Protein 6D2Y (pdb70)

InterPro domains:
  IPR013783 Immunoglobulin-like fold [G3DSA:2.60.40.10] (27-130)
  IPR013783 Immunoglobulin-like fold [G3DSA:2.60.40.10] (131-216)
  IPR014756 Immunoglobulin E-set [SSF81296] (131-214)
  IPR040475 Surface glycan-binding protein B, xyloglucan binding domain [PF18329] (216-458)

Organism: NCBI:txid752555

Structure (mmCIF, N/CA/C/O backbone):
data_6D2Y
#
_entry.id   6D2Y
#
_cell.length_a   82.900
_cell.length_b   82.900
_cell.length_c   152.470
_cell.angle_alpha   90.00
_cell.angle_beta   90.00
_cell.angle_gamma   90.00
#
_symmetry.space_group_name_H-M   'P 41 21 2'
#
loop_
_entity.id
_entity.type
_entity.pdbx_description
1 polymer 'PbSGBP-B lipoprotein'
2 non-polymer 'MAGNESIUM ION'
3 non-polymer GLYCEROL
4 water water
#
loop_
_atom_site.group_PDB
_atom_site.id
_atom_site.type_symbol
_atom_site.label_atom_id
_atom_site.label_alt_id
_atom_site.label_comp_id
_atom_site.label_asym_id
_atom_site.label_entity_id
_atom_site.label_seq_id
_atom_site.pdbx_PDB_ins_code
_atom_site.Cartn_x
_atom_site.Cartn_y
_atom_site.Cartn_z
_atom_site.occupancy
_atom_site.B_iso_or_equiv
_atom_site.auth_seq_id
_atom_site.auth_comp_id
_atom_site.auth_asym_id
_atom_site.auth_atom_id
_atom_site.pdbx_PDB_model_num
ATOM 1 N N . LEU A 1 33 ? 28.439 68.101 38.685 1.00 127.50 33 LEU A N 1
ATOM 2 C CA . LEU A 1 33 ? 27.603 69.288 38.638 1.00 133.48 33 LEU A CA 1
ATOM 3 C C . LEU A 1 33 ? 28.458 70.551 38.628 1.00 139.27 33 LEU A C 1
ATOM 4 O O . LEU A 1 33 ? 28.443 71.316 37.661 1.00 143.64 33 LEU A O 1
ATOM 9 N N . ALA A 1 34 ? 29.217 70.763 39.700 1.00 137.29 34 ALA A N 1
ATOM 10 C CA . ALA A 1 34 ? 30.016 71.972 39.823 1.00 138.04 34 ALA A CA 1
ATOM 11 C C . ALA A 1 34 ? 31.202 71.939 38.858 1.00 133.28 34 ALA A C 1
ATOM 12 O O . ALA A 1 34 ? 31.447 70.955 38.152 1.00 134.13 34 ALA A O 1
ATOM 14 N N . SER A 1 35 ? 31.940 73.047 38.833 1.00 128.51 35 SER A N 1
ATOM 15 C CA . SER A 1 35 ? 33.111 73.196 37.983 1.00 122.19 35 SER A CA 1
ATOM 16 C C . SER A 1 35 ? 34.264 73.758 38.803 1.00 114.10 35 SER A C 1
ATOM 17 O O . SER A 1 35 ? 34.065 74.431 39.818 1.00 115.56 35 SER A O 1
ATOM 20 N N . GLY A 1 36 ? 35.477 73.475 38.346 1.00 103.11 36 GLY A N 1
ATOM 21 C CA . GLY A 1 36 ? 36.687 73.891 39.027 1.00 88.55 36 GLY A CA 1
ATOM 22 C C . GLY A 1 36 ? 37.441 72.702 39.598 1.00 80.18 36 GLY A C 1
ATOM 23 O O . GLY A 1 36 ? 37.013 71.550 39.513 1.00 78.33 36 GLY A O 1
ATOM 24 N N . THR A 1 37 ? 38.593 73.012 40.193 1.00 75.10 37 THR A N 1
ATOM 25 C CA . THR A 1 37 ? 39.450 71.991 40.776 1.00 65.26 37 THR A CA 1
ATOM 26 C C . THR A 1 37 ? 39.175 71.887 42.265 1.00 65.51 37 THR A C 1
ATOM 27 O O . THR A 1 37 ? 39.325 72.887 42.984 1.00 62.81 37 THR A O 1
ATOM 31 N N . PRO A 1 38 ? 38.782 70.721 42.771 1.00 66.42 38 PRO A N 1
ATOM 32 C CA . PRO A 1 38 ? 38.460 70.612 44.198 1.00 67.77 38 PRO A CA 1
ATOM 33 C C . PRO A 1 38 ? 39.708 70.688 45.065 1.00 66.96 38 PRO A C 1
ATOM 34 O O . PRO A 1 38 ? 40.762 70.147 44.723 1.00 60.85 38 PRO A O 1
ATOM 38 N N . THR A 1 39 ? 39.574 71.376 46.195 1.00 71.85 39 THR A N 1
ATOM 39 C CA . THR A 1 39 ? 40.627 71.494 47.190 1.00 76.96 39 THR A CA 1
ATOM 40 C C . THR A 1 39 ? 40.101 71.019 48.540 1.00 75.28 39 THR A C 1
ATOM 41 O O . THR A 1 39 ? 38.894 71.018 48.789 1.00 75.05 39 THR A O 1
ATOM 45 N N . VAL A 1 40 ? 41.019 70.605 49.412 1.00 72.71 40 VAL A N 1
ATOM 46 C CA . VAL A 1 40 ? 40.681 70.170 50.765 1.00 63.83 40 VAL A CA 1
ATOM 47 C C . VAL A 1 40 ? 41.559 70.923 51.749 1.00 59.84 40 VAL A C 1
ATOM 48 O O . VAL A 1 40 ? 42.787 70.781 51.727 1.00 60.01 40 VAL A O 1
ATOM 52 N N . TYR A 1 41 ? 40.930 71.706 52.622 1.00 55.50 41 TYR A N 1
ATOM 53 C CA . TYR A 1 41 ? 41.686 72.434 53.632 1.00 58.36 41 TYR A CA 1
ATOM 54 C C . TYR A 1 41 ? 42.057 71.526 54.798 1.00 59.24 41 TYR A C 1
ATOM 55 O O . TYR A 1 41 ? 43.185 71.585 55.299 1.00 59.94 41 TYR A O 1
ATOM 64 N N . TYR A 1 42 ? 41.128 70.677 55.231 1.00 59.43 42 TYR A N 1
ATOM 65 C CA . TYR A 1 42 ? 41.400 69.679 56.258 1.00 52.80 42 TYR A CA 1
ATOM 66 C C . TYR A 1 42 ? 40.252 68.679 56.269 1.00 51.23 42 TYR A C 1
ATOM 67 O O . TYR A 1 42 ? 39.239 68.857 55.586 1.00 53.65 42 TYR A O 1
ATOM 76 N N . ILE A 1 43 ? 40.429 67.617 57.052 1.00 55.36 43 ILE A N 1
ATOM 77 C CA . ILE A 1 43 ? 39.433 66.565 57.213 1.00 57.24 43 ILE A CA 1
ATOM 78 C C . ILE A 1 43 ? 39.088 66.456 58.690 1.00 58.13 43 ILE A C 1
ATOM 79 O O . ILE A 1 43 ? 39.983 66.334 59.534 1.00 53.32 43 ILE A O 1
ATOM 84 N N . ARG A 1 44 ? 37.798 66.494 58.998 1.00 63.42 44 ARG A N 1
ATOM 85 C CA . ARG A 1 44 ? 37.291 66.426 60.358 1.00 69.42 44 ARG A CA 1
ATOM 86 C C . ARG A 1 44 ? 36.339 65.245 60.505 1.00 70.43 44 ARG A C 1
ATOM 87 O O . ARG A 1 44 ? 35.798 64.744 59.511 1.00 70.27 44 ARG A O 1
ATOM 95 N N . PRO A 1 45 ? 36.128 64.758 61.727 1.00 68.31 45 PRO A N 1
ATOM 96 C CA . PRO A 1 45 ? 35.169 63.667 61.932 1.00 67.73 45 PRO A CA 1
ATOM 97 C C . PRO A 1 45 ? 33.742 64.139 61.693 1.00 67.71 45 PRO A C 1
ATOM 98 O O . PRO A 1 45 ? 33.449 65.333 61.607 1.00 64.32 45 PRO A O 1
ATOM 102 N N . VAL A 1 46 ? 32.839 63.166 61.588 1.00 74.68 46 VAL A N 1
ATOM 103 C CA . VAL A 1 46 ? 31.443 63.463 61.292 1.00 81.68 46 VAL A CA 1
ATOM 104 C C . VAL A 1 46 ? 30.545 63.436 62.528 1.00 96.26 46 VAL A C 1
ATOM 105 O O . VAL A 1 46 ? 29.487 64.085 62.520 1.00 102.89 46 VAL A O 1
ATOM 109 N N . ASP A 1 47 ? 30.928 62.723 63.584 1.00 106.05 47 ASP A N 1
ATOM 110 C CA . ASP A 1 47 ? 30.085 62.703 64.768 1.00 121.19 47 ASP A CA 1
ATOM 111 C C . ASP A 1 47 ? 30.388 63.909 65.656 1.00 121.35 47 ASP A C 1
ATOM 112 O O . ASP A 1 47 ? 31.465 64.509 65.596 1.00 117.62 47 ASP A O 1
ATOM 117 N N . VAL A 1 48 ? 29.408 64.261 66.487 1.00 126.15 48 VAL A N 1
ATOM 118 C CA . VAL A 1 48 ? 29.481 65.506 67.245 1.00 130.12 48 VAL A CA 1
ATOM 119 C C . VAL A 1 48 ? 30.456 65.387 68.412 1.00 130.19 48 VAL A C 1
ATOM 120 O O . VAL A 1 48 ? 31.277 66.282 68.641 1.00 129.26 48 VAL A O 1
ATOM 124 N N . ALA A 1 49 ? 30.392 64.287 69.161 1.00 130.13 49 ALA A N 1
ATOM 125 C CA . ALA A 1 49 ? 31.166 64.125 70.393 1.00 125.43 49 ALA A CA 1
ATOM 126 C C . ALA A 1 49 ? 32.550 63.538 70.153 1.00 117.89 49 ALA A C 1
ATOM 127 O O . ALA A 1 49 ? 33.047 62.767 70.980 1.00 114.96 49 ALA A O 1
ATOM 129 N N . SER A 1 50 ? 33.200 63.885 69.046 1.00 112.32 50 SER A N 1
ATOM 130 C CA . SER A 1 50 ? 34.503 63.321 68.725 1.00 107.41 50 SER A CA 1
ATOM 131 C C . SER A 1 50 ? 35.606 63.987 69.538 1.00 116.71 50 SER A C 1
ATOM 132 O O . SER A 1 50 ? 35.536 65.173 69.876 1.00 116.89 50 SER A O 1
ATOM 135 N N . LYS A 1 51 ? 36.639 63.201 69.845 1.00 126.50 51 LYS A N 1
ATOM 136 C CA . LYS A 1 51 ? 37.832 63.753 70.478 1.00 127.34 51 LYS A CA 1
ATOM 137 C C . LYS A 1 51 ? 38.577 64.683 69.529 1.00 124.46 51 LYS A C 1
ATOM 138 O O . LYS A 1 51 ? 39.045 65.753 69.936 1.00 122.12 51 LYS A O 1
ATOM 144 N N . ASP A 1 52 ? 38.685 64.296 68.262 1.00 118.53 52 ASP A N 1
ATOM 145 C CA . ASP A 1 52 ? 39.493 65.010 67.287 1.00 108.45 52 ASP A CA 1
ATOM 146 C C . ASP A 1 52 ? 38.685 66.097 66.593 1.00 98.05 52 ASP A C 1
ATOM 147 O O . ASP A 1 52 ? 37.481 65.957 66.359 1.00 99.46 52 ASP A O 1
ATOM 152 N N . SER A 1 53 ? 39.366 67.194 66.269 1.00 90.73 53 SER A N 1
ATOM 153 C CA . SER A 1 53 ? 38.822 68.218 65.391 1.00 88.57 53 SER A CA 1
ATOM 154 C C . SER A 1 53 ? 39.427 68.162 63.997 1.00 83.56 53 SER A C 1
ATOM 155 O O . SER A 1 53 ? 38.987 68.907 63.114 1.00 87.50 53 SER A O 1
ATOM 158 N N . LEU A 1 54 ? 40.418 67.300 63.784 1.00 76.20 54 LEU A N 1
ATOM 159 C CA . LEU A 1 54 ? 41.073 67.158 62.493 1.00 70.38 54 LEU A CA 1
ATOM 160 C C . LEU A 1 54 ? 41.677 65.763 62.419 1.00 66.77 54 LEU A C 1
ATOM 161 O O . LEU A 1 54 ? 42.177 65.247 63.422 1.00 67.98 54 LEU A O 1
ATOM 166 N N . LEU A 1 55 ? 41.629 65.165 61.231 1.00 60.39 55 LEU A N 1
ATOM 167 C CA . LEU A 1 55 ? 42.094 63.802 61.013 1.00 55.78 55 LEU A CA 1
ATOM 168 C C . LEU A 1 55 ? 43.115 63.777 59.886 1.00 54.96 55 LEU A C 1
ATOM 169 O O . LEU A 1 55 ? 42.859 64.306 58.799 1.00 53.75 55 LEU A O 1
ATOM 174 N N . THR A 1 56 ? 44.268 63.167 60.152 1.00 53.05 56 THR A N 1
ATOM 175 C CA . THR A 1 56 ? 45.215 62.796 59.110 1.00 54.13 56 THR A CA 1
ATOM 176 C C . THR A 1 56 ? 45.145 61.313 58.780 1.00 55.46 56 THR A C 1
ATOM 177 O O . THR A 1 56 ? 45.874 60.850 57.897 1.00 54.52 56 THR A O 1
ATOM 181 N N . SER A 1 57 ? 44.286 60.564 59.469 1.00 56.35 57 SER A N 1
ATOM 182 C CA . SER A 1 57 ? 44.123 59.135 59.249 1.00 52.77 57 SER A CA 1
ATOM 183 C C . SER A 1 57 ? 42.713 58.742 59.672 1.00 58.44 57 SER A C 1
ATOM 184 O O . SER A 1 57 ? 42.005 59.510 60.328 1.00 51.80 57 SER A O 1
ATOM 187 N N . ALA A 1 58 ? 42.307 57.533 59.285 1.00 60.70 58 ALA A N 1
ATOM 188 C CA . ALA A 1 58 ? 40.990 57.026 59.647 1.00 57.27 58 ALA A CA 1
ATOM 189 C C . ALA A 1 58 ? 40.951 55.525 59.408 1.00 57.40 58 ALA A C 1
ATOM 190 O O . ALA A 1 58 ? 41.578 55.026 58.469 1.00 58.14 58 ALA A O 1
ATOM 192 N N . SER A 1 59 ? 40.212 54.817 60.256 1.00 57.17 59 SER A N 1
ATOM 193 C CA . SER A 1 59 ? 40.095 53.377 60.130 1.00 58.26 59 SER A CA 1
ATOM 194 C C . SER A 1 59 ? 39.156 53.023 58.981 1.00 59.43 59 SER A C 1
ATOM 195 O O . SER A 1 59 ? 38.496 53.884 58.392 1.00 58.23 59 SER A O 1
ATOM 198 N N . LEU A 1 60 ? 39.099 51.733 58.666 1.00 64.25 60 LEU A N 1
ATOM 199 C CA . LEU A 1 60 ? 38.133 51.254 57.690 1.00 64.47 60 LEU A CA 1
ATOM 200 C C . LEU A 1 60 ? 36.717 51.484 58.200 1.00 69.53 60 LEU A C 1
ATOM 201 O O . LEU A 1 60 ? 36.448 51.383 59.400 1.00 77.15 60 LEU A O 1
ATOM 206 N N . GLN A 1 61 ? 35.813 51.812 57.278 1.00 69.71 61 GLN A N 1
ATOM 207 C CA . GLN A 1 61 ? 34.407 52.118 57.526 1.00 75.37 61 GLN A CA 1
ATOM 208 C C . GLN A 1 61 ? 34.212 53.399 58.328 1.00 79.91 61 GLN A C 1
ATOM 209 O O . GLN A 1 61 ? 33.072 53.716 58.687 1.00 84.22 61 GLN A O 1
ATOM 215 N N . SER A 1 62 ? 35.274 54.142 58.627 1.00 72.54 62 SER A N 1
ATOM 216 C CA . SER A 1 62 ? 35.120 55.401 59.339 1.00 66.83 62 SER A CA 1
ATOM 217 C C . SER A 1 62 ? 34.508 56.450 58.422 1.00 67.62 62 SER A C 1
ATOM 218 O O . SER A 1 62 ? 34.881 56.571 57.252 1.00 69.66 62 SER A O 1
ATOM 221 N N . THR A 1 63 ? 33.556 57.205 58.958 1.00 65.09 63 THR A N 1
ATOM 222 C CA . THR A 1 63 ? 32.907 58.275 58.213 1.00 65.96 63 THR A CA 1
ATOM 223 C C . THR A 1 63 ? 33.613 59.589 58.526 1.00 62.06 63 THR A C 1
ATOM 224 O O . THR A 1 63 ? 33.655 60.016 59.685 1.00 67.08 63 THR A O 1
ATOM 228 N N . ILE A 1 64 ? 34.176 60.220 57.496 1.00 54.91 64 ILE A N 1
ATOM 229 C CA . ILE A 1 64 ? 34.926 61.459 57.641 1.00 52.83 64 ILE A CA 1
ATOM 230 C C . ILE A 1 64 ? 34.242 62.546 56.822 1.00 57.01 64 ILE A C 1
ATOM 231 O O . ILE A 1 64 ? 33.420 62.275 55.944 1.00 64.71 64 ILE A O 1
ATOM 236 N N . CYS A 1 65 ? 34.597 63.795 57.121 1.00 51.15 65 CYS A N 1
ATOM 237 C CA . CYS A 1 65 ? 34.023 64.952 56.443 1.00 56.34 65 CYS A CA 1
ATOM 238 C C . CYS A 1 65 ? 35.143 65.824 55.900 1.00 58.16 65 CYS A C 1
ATOM 239 O O . CYS A 1 65 ? 35.986 66.306 56.664 1.00 61.79 65 CYS A O 1
ATOM 242 N N . LEU A 1 66 ? 35.143 66.031 54.586 1.00 51.43 66 LEU A N 1
ATOM 243 C CA . LEU A 1 66 ? 36.128 66.886 53.941 1.00 52.34 66 LEU A CA 1
ATOM 244 C C . LEU A 1 66 ? 35.724 68.346 54.079 1.00 58.74 66 LEU A C 1
ATOM 245 O O . LEU A 1 66 ? 34.541 68.689 54.004 1.00 64.48 66 LEU A O 1
ATOM 250 N N . VAL A 1 67 ? 36.713 69.211 54.283 1.00 56.25 67 VAL A N 1
ATOM 251 C CA . VAL A 1 67 ? 36.480 70.644 54.421 1.00 62.77 67 VAL A CA 1
ATOM 252 C C . VAL A 1 67 ? 37.352 71.338 53.381 1.00 65.38 67 VAL A C 1
ATOM 253 O O . VAL A 1 67 ? 38.555 71.528 53.589 1.00 64.38 67 VAL A O 1
ATOM 257 N N . GLY A 1 68 ? 36.748 71.702 52.255 1.00 71.37 68 GLY A N 1
ATOM 258 C CA . GLY A 1 68 ? 37.437 72.377 51.174 1.00 73.93 68 GLY A CA 1
ATOM 259 C C . GLY A 1 68 ? 36.456 73.190 50.358 1.00 78.14 68 GLY A C 1
ATOM 260 O O . GLY A 1 68 ? 35.367 73.492 50.848 1.00 79.77 68 GLY A O 1
ATOM 261 N N . ASP A 1 69 ? 36.822 73.577 49.137 1.00 82.27 69 ASP A N 1
ATOM 262 C CA . ASP A 1 69 ? 35.924 74.311 48.253 1.00 88.79 69 ASP A CA 1
ATOM 263 C C . ASP A 1 69 ? 35.836 73.608 46.903 1.00 80.84 69 ASP A C 1
ATOM 264 O O . ASP A 1 69 ? 36.707 72.815 46.533 1.00 76.47 69 ASP A O 1
ATOM 269 N N . ASN A 1 70 ? 34.762 73.919 46.168 1.00 77.82 70 ASN A N 1
ATOM 270 C CA . ASN A 1 70 ? 34.450 73.277 44.885 1.00 72.55 70 ASN A CA 1
ATOM 271 C C . ASN A 1 70 ? 34.432 71.759 45.014 1.00 67.17 70 ASN A C 1
ATOM 272 O O . ASN A 1 70 ? 34.844 71.031 44.110 1.00 68.87 70 ASN A O 1
ATOM 277 N N . LEU A 1 71 ? 33.919 71.279 46.149 1.00 66.52 71 LEU A N 1
ATOM 278 C CA . LEU A 1 71 ? 33.913 69.848 46.419 1.00 63.13 71 LEU A CA 1
ATOM 279 C C . LEU A 1 71 ? 32.910 69.093 45.557 1.00 66.34 71 LEU A C 1
ATOM 280 O O . LEU A 1 71 ? 32.993 67.864 45.465 1.00 74.99 71 LEU A O 1
ATOM 285 N N . LYS A 1 72 ? 31.970 69.785 44.920 1.00 68.47 72 LYS A N 1
ATOM 286 C CA . LYS A 1 72 ? 31.031 69.096 44.046 1.00 68.20 72 LYS A CA 1
ATOM 287 C C . LYS A 1 72 ? 31.580 68.884 42.640 1.00 69.33 72 LYS A C 1
ATOM 288 O O . LYS A 1 72 ? 30.871 68.331 41.792 1.00 66.98 72 LYS A O 1
ATOM 294 N N . SER A 1 73 ? 32.819 69.304 42.377 1.00 70.26 73 SER A N 1
ATOM 295 C CA . SER A 1 73 ? 33.538 68.873 41.185 1.00 73.19 73 SER A CA 1
ATOM 296 C C . SER A 1 73 ? 34.078 67.456 41.315 1.00 70.82 73 SER A C 1
ATOM 297 O O . SER A 1 73 ? 34.557 66.895 40.323 1.00 73.30 73 SER A O 1
ATOM 300 N N . ILE A 1 74 ? 34.011 66.875 42.509 1.00 60.99 74 ILE A N 1
ATOM 301 C CA . ILE A 1 74 ? 34.493 65.522 42.756 1.00 58.48 74 ILE A CA 1
ATOM 302 C C . ILE A 1 74 ? 33.461 64.530 42.239 1.00 61.70 74 ILE A C 1
ATOM 303 O O . ILE A 1 74 ? 32.327 64.490 42.728 1.00 67.25 74 ILE A O 1
ATOM 308 N N . LYS A 1 75 ? 33.853 63.718 41.261 1.00 60.80 75 LYS A N 1
ATOM 309 C CA . LYS A 1 75 ? 32.983 62.651 40.783 1.00 61.18 75 LYS A CA 1
ATOM 310 C C . LYS A 1 75 ? 33.255 61.333 41.493 1.00 56.25 75 LYS A C 1
ATOM 311 O O . LYS A 1 75 ? 32.316 60.595 41.809 1.00 56.79 75 LYS A O 1
ATOM 317 N N . GLY A 1 76 ? 34.522 61.027 41.756 1.00 55.96 76 GLY A N 1
ATOM 318 C CA . GLY A 1 76 ? 34.872 59.816 42.466 1.00 52.01 76 GLY A CA 1
ATOM 319 C C . GLY A 1 76 ? 35.968 60.086 43.476 1.00 52.06 76 GLY A C 1
ATOM 320 O O . GLY A 1 76 ? 36.739 61.041 43.354 1.00 53.01 76 GLY A O 1
ATOM 321 N N . ILE A 1 77 ? 36.020 59.223 44.488 1.00 54.10 77 ILE A N 1
ATOM 322 C CA . ILE A 1 77 ? 37.060 59.251 45.508 1.00 51.44 77 ILE A CA 1
ATOM 323 C C . ILE A 1 77 ? 37.574 57.831 45.689 1.00 50.01 77 ILE A C 1
ATOM 324 O O . ILE A 1 77 ? 36.782 56.903 45.887 1.00 58.61 77 ILE A O 1
ATOM 329 N N . LEU A 1 78 ? 38.889 57.657 45.625 1.00 45.51 78 LEU A N 1
ATOM 330 C CA . LEU A 1 78 ? 39.519 56.394 45.978 1.00 46.15 78 LEU A CA 1
ATOM 331 C C . LEU A 1 78 ? 40.453 56.600 47.156 1.00 42.50 78 LEU A C 1
ATOM 332 O O . LEU A 1 78 ? 41.285 57.512 47.140 1.00 49.14 78 LEU A O 1
ATOM 337 N N . PHE A 1 79 ? 40.310 55.751 48.167 1.00 41.85 79 PHE A N 1
ATOM 338 C CA . PHE A 1 79 ? 41.290 55.619 49.236 1.00 44.23 79 PHE A CA 1
ATOM 339 C C . PHE A 1 79 ? 42.259 54.515 48.831 1.00 42.87 79 PHE A C 1
ATOM 340 O O . PHE A 1 79 ? 41.877 53.340 48.773 1.00 43.55 79 PHE A O 1
ATOM 348 N N . ASN A 1 80 ? 43.506 54.892 48.539 1.00 47.24 80 ASN A N 1
ATOM 349 C CA . ASN A 1 80 ? 44.505 53.984 47.965 1.00 46.93 80 ASN A CA 1
ATOM 350 C C . ASN A 1 80 ? 43.925 53.443 46.665 1.00 41.89 80 ASN A C 1
ATOM 351 O O . ASN A 1 80 ? 43.652 54.246 45.756 1.00 42.58 80 ASN A O 1
ATOM 356 N N . ASP A 1 81 ? 43.703 52.138 46.529 1.00 47.34 81 ASP A N 1
ATOM 357 C CA . ASP A 1 81 ? 43.106 51.563 45.333 1.00 51.72 81 ASP A CA 1
ATOM 358 C C . ASP A 1 81 ? 41.650 51.169 45.543 1.00 52.52 81 ASP A C 1
ATOM 359 O O . ASP A 1 81 ? 41.076 50.471 44.701 1.00 57.50 81 ASP A O 1
ATOM 364 N N . GLN A 1 82 ? 41.044 51.592 46.648 1.00 47.78 82 GLN A N 1
ATOM 365 C CA . GLN A 1 82 ? 39.676 51.226 46.985 1.00 49.35 82 GLN A CA 1
ATOM 366 C C . GLN A 1 82 ? 38.756 52.402 46.688 1.00 53.09 82 GLN A C 1
ATOM 367 O O . GLN A 1 82 ? 38.941 53.494 47.235 1.00 58.45 82 GLN A O 1
ATOM 373 N N . ALA A 1 83 ? 37.767 52.175 45.829 1.00 48.01 83 ALA A N 1
ATOM 374 C CA . ALA A 1 83 ? 36.818 53.220 45.481 1.00 52.55 83 ALA A CA 1
ATOM 375 C C . ALA A 1 83 ? 35.794 53.399 46.593 1.00 53.81 83 ALA A C 1
ATOM 376 O O . ALA A 1 83 ? 35.281 52.424 47.151 1.00 56.70 83 ALA A O 1
ATOM 378 N N . ALA A 1 84 ? 35.506 54.653 46.918 1.00 43.65 84 ALA A N 1
ATOM 379 C CA . ALA A 1 84 ? 34.487 54.976 47.901 1.00 48.61 84 ALA A CA 1
ATOM 380 C C . ALA A 1 84 ? 33.146 55.210 47.214 1.00 55.31 84 ALA A C 1
ATOM 381 O O . ALA A 1 84 ? 33.066 55.408 45.999 1.00 55.60 84 ALA A O 1
ATOM 383 N N . VAL A 1 85 ? 32.084 55.184 48.014 1.00 59.43 85 VAL A N 1
ATOM 384 C CA . VAL A 1 85 ? 30.728 55.420 47.535 1.00 61.77 85 VAL A CA 1
ATOM 385 C C . VAL A 1 85 ? 30.320 56.828 47.945 1.00 70.49 85 VAL A C 1
ATOM 386 O O . VAL A 1 85 ? 30.292 57.155 49.138 1.00 77.32 85 VAL A O 1
ATOM 390 N N . LEU A 1 86 ? 29.998 57.661 46.960 1.00 65.95 86 LEU A N 1
ATOM 391 C CA . LEU A 1 86 ? 29.633 59.053 47.189 1.00 59.75 86 LEU A CA 1
ATOM 392 C C . LEU A 1 86 ? 28.117 59.191 47.128 1.00 66.55 86 LEU A C 1
ATOM 393 O O . LEU A 1 86 ? 27.496 58.820 46.128 1.00 72.24 86 LEU A O 1
ATOM 398 N N . ASN A 1 87 ? 27.526 59.727 48.191 1.00 70.16 87 ASN A N 1
ATOM 399 C CA . ASN A 1 87 ? 26.111 60.082 48.202 1.00 69.96 87 ASN A CA 1
ATOM 400 C C . ASN A 1 87 ? 26.017 61.568 47.874 1.00 77.10 87 ASN A C 1
ATOM 401 O O . ASN A 1 87 ? 26.438 62.415 48.669 1.00 75.90 87 ASN A O 1
ATOM 406 N N . THR A 1 88 ? 25.469 61.873 46.694 1.00 80.82 88 THR A N 1
ATOM 407 C CA . THR A 1 88 ? 25.334 63.255 46.246 1.00 86.74 88 THR A CA 1
ATOM 408 C C . THR A 1 88 ? 24.601 64.118 47.266 1.00 87.91 88 THR A C 1
ATOM 409 O O . THR A 1 88 ? 24.878 65.318 47.380 1.00 89.22 88 THR A O 1
ATOM 413 N N . SER A 1 89 ? 23.689 63.519 48.036 1.00 88.28 89 SER A N 1
ATOM 414 C CA . SER A 1 89 ? 22.841 64.286 48.941 1.00 88.62 89 SER A CA 1
ATOM 415 C C . SER A 1 89 ? 23.612 64.918 50.093 1.00 83.19 89 SER A C 1
ATOM 416 O O . SER A 1 89 ? 23.098 65.845 50.728 1.00 82.91 89 SER A O 1
ATOM 419 N N . TYR A 1 90 ? 24.817 64.444 50.384 1.00 81.10 90 TYR A N 1
ATOM 420 C CA . TYR A 1 90 ? 25.616 64.953 51.493 1.00 82.03 90 TYR A CA 1
ATOM 421 C C . TYR A 1 90 ? 26.938 65.529 51.002 1.00 79.51 90 TYR A C 1
ATOM 422 O O . TYR A 1 90 ? 27.972 65.414 51.666 1.00 76.59 90 TYR A O 1
ATOM 431 N N . ILE A 1 91 ? 26.921 66.166 49.833 1.00 80.00 91 ILE A N 1
ATOM 432 C CA . ILE A 1 91 ? 28.108 66.796 49.257 1.00 75.61 91 ILE A CA 1
ATOM 433 C C . ILE A 1 91 ? 27.729 68.237 48.921 1.00 78.73 91 ILE A C 1
ATOM 434 O O . ILE A 1 91 ? 27.193 68.522 47.844 1.00 84.49 91 ILE A O 1
ATOM 439 N N . THR A 1 92 ? 28.000 69.154 49.845 1.00 76.02 92 THR A N 1
ATOM 440 C CA . THR A 1 92 ? 27.938 70.569 49.521 1.00 78.27 92 THR A CA 1
ATOM 441 C C . THR A 1 92 ? 29.225 70.973 48.807 1.00 84.30 92 THR A C 1
ATOM 442 O O . THR A 1 92 ? 30.155 70.177 48.647 1.00 85.65 92 THR A O 1
ATOM 446 N N . ASP A 1 93 ? 29.292 72.225 48.367 1.00 87.44 93 ASP A N 1
ATOM 447 C CA . ASP A 1 93 ? 30.502 72.674 47.694 1.00 88.41 93 ASP A CA 1
ATOM 448 C C . ASP A 1 93 ? 31.619 73.022 48.668 1.00 81.63 93 ASP A C 1
ATOM 449 O O . ASP A 1 93 ? 32.736 73.321 48.229 1.00 77.42 93 ASP A O 1
ATOM 454 N N . HIS A 1 94 ? 31.356 72.972 49.975 1.00 76.64 94 HIS A N 1
ATOM 455 C CA . HIS A 1 94 ? 32.381 73.192 50.979 1.00 68.37 94 HIS A CA 1
ATOM 456 C C . HIS A 1 94 ? 32.555 72.031 51.946 1.00 64.95 94 HIS A C 1
ATOM 457 O O . HIS A 1 94 ? 33.532 72.025 52.704 1.00 65.96 94 HIS A O 1
ATOM 464 N N . THR A 1 95 ? 31.642 71.060 51.953 1.00 68.20 95 THR A N 1
ATOM 465 C CA . THR A 1 95 ? 31.762 69.876 52.792 1.00 66.36 95 THR A CA 1
ATOM 466 C C . THR A 1 95 ? 31.370 68.646 51.990 1.00 63.14 95 THR A C 1
ATOM 467 O O . THR A 1 95 ? 30.369 68.656 51.269 1.00 68.13 95 THR A O 1
ATOM 471 N N . LEU A 1 96 ? 32.166 67.590 52.126 1.00 61.53 96 LEU A N 1
ATOM 472 C CA . LEU A 1 96 ? 31.861 66.287 51.551 1.00 59.39 96 LEU A CA 1
ATOM 473 C C . LEU A 1 96 ? 32.056 65.242 52.638 1.00 61.15 96 LEU A C 1
ATOM 474 O O . LEU A 1 96 ? 33.126 65.178 53.255 1.00 57.03 96 LEU A O 1
ATOM 479 N N . ILE A 1 97 ? 31.029 64.428 52.867 1.00 62.83 97 ILE A N 1
ATOM 480 C CA . ILE A 1 97 ? 31.053 63.382 53.882 1.00 61.41 97 ILE A CA 1
ATOM 481 C C . ILE A 1 97 ? 31.071 62.039 53.165 1.00 60.15 97 ILE A C 1
ATOM 482 O O . ILE A 1 97 ? 30.146 61.715 52.410 1.00 62.44 97 ILE A O 1
ATOM 487 N N . VAL A 1 98 ? 32.137 61.271 53.383 1.00 61.21 98 VAL A N 1
ATOM 488 C CA . VAL A 1 98 ? 32.332 59.973 52.752 1.00 59.19 98 VAL A CA 1
ATOM 489 C C . VAL A 1 98 ? 32.914 59.017 53.785 1.00 62.09 98 VAL A C 1
ATOM 490 O O . VAL A 1 98 ? 33.632 59.423 54.703 1.00 62.92 98 VAL A O 1
ATOM 494 N N . SER A 1 99 ? 32.586 57.739 53.642 1.00 64.94 99 SER A N 1
ATOM 495 C CA . SER A 1 99 ? 33.101 56.702 54.525 1.00 64.45 99 SER A CA 1
ATOM 496 C C . SER A 1 99 ? 34.225 55.941 53.834 1.00 65.64 99 SER A C 1
ATOM 497 O O . SER A 1 99 ? 34.140 55.632 52.640 1.00 57.89 99 SER A O 1
ATOM 500 N N . VAL A 1 100 ? 35.276 55.647 54.589 1.00 61.73 100 VAL A N 1
ATOM 501 C CA . VAL A 1 100 ? 36.416 54.897 54.050 1.00 55.82 100 VAL A CA 1
ATOM 502 C C . VAL A 1 100 ? 35.959 53.486 53.695 1.00 58.58 100 VAL A C 1
ATOM 503 O O . VAL A 1 100 ? 35.247 52.852 54.494 1.00 58.66 100 VAL A O 1
ATOM 507 N N . PRO A 1 101 ? 36.317 52.962 52.522 1.00 56.15 101 PRO A N 1
ATOM 508 C CA . PRO A 1 101 ? 35.912 51.598 52.167 1.00 57.48 101 PRO A CA 1
ATOM 509 C C . PRO A 1 101 ? 36.420 50.578 53.176 1.00 55.16 101 PRO A C 1
ATOM 510 O O . PRO A 1 101 ? 37.385 50.808 53.908 1.00 58.39 101 PRO A O 1
ATOM 514 N N . ASN A 1 102 ? 35.746 49.426 53.204 1.00 57.46 102 ASN A N 1
ATOM 515 C CA . ASN A 1 102 ? 36.052 48.405 54.200 1.00 62.44 102 ASN A CA 1
ATOM 516 C C . ASN A 1 102 ? 37.225 47.524 53.792 1.00 61.72 102 ASN A C 1
ATOM 517 O O . ASN A 1 102 ? 37.896 46.955 54.661 1.00 63.55 102 ASN A O 1
ATOM 522 N N . GLU A 1 103 ? 37.494 47.399 52.496 1.00 61.61 103 GLU A N 1
ATOM 523 C CA . GLU A 1 103 ? 38.480 46.436 52.027 1.00 63.89 103 GLU A CA 1
ATOM 524 C C . GLU A 1 103 ? 39.902 46.925 52.276 1.00 60.04 103 GLU A C 1
ATOM 525 O O . GLU A 1 103 ? 40.192 48.122 52.186 1.00 62.93 103 GLU A O 1
ATOM 531 N N . ILE A 1 104 ? 40.783 45.986 52.592 1.00 52.19 104 ILE A N 1
ATOM 532 C CA . ILE A 1 104 ? 42.204 46.298 52.778 1.00 45.46 104 ILE A CA 1
ATOM 533 C C . ILE A 1 104 ? 42.816 46.653 51.425 1.00 44.74 104 ILE A C 1
ATOM 534 O O . ILE A 1 104 ? 42.608 45.919 50.444 1.00 59.54 104 ILE A O 1
ATOM 539 N N . PRO A 1 105 ? 43.561 47.750 51.315 1.00 45.58 105 PRO A N 1
ATOM 540 C CA . PRO A 1 105 ? 44.169 48.098 50.024 1.00 49.62 105 PRO A CA 1
ATOM 541 C C . PRO A 1 105 ? 45.310 47.155 49.669 1.00 49.73 105 PRO A C 1
ATOM 542 O O . PRO A 1 105 ? 46.131 46.797 50.517 1.00 50.63 105 PRO A O 1
ATOM 546 N N . SER A 1 106 ? 45.358 46.757 48.393 1.00 47.50 106 SER A N 1
ATOM 547 C CA . SER A 1 106 ? 46.418 45.864 47.930 1.00 58.25 106 SER A CA 1
ATOM 548 C C . SER A 1 106 ? 47.706 46.626 47.638 1.00 54.20 106 SER A C 1
ATOM 549 O O . SER A 1 106 ? 48.800 46.130 47.922 1.00 55.56 106 SER A O 1
ATOM 552 N N . VAL A 1 107 ? 47.603 47.820 47.058 1.00 50.47 107 VAL A N 1
ATOM 553 C CA . VAL A 1 107 ? 48.732 48.728 46.877 1.00 48.18 107 VAL A CA 1
ATOM 554 C C . VAL A 1 107 ? 48.415 49.994 47.668 1.00 46.65 107 VAL A C 1
ATOM 555 O O . VAL A 1 107 ? 47.422 50.680 47.396 1.00 41.63 107 VAL A O 1
ATOM 559 N N . VAL A 1 108 ? 49.221 50.277 48.688 1.00 39.58 108 VAL A N 1
ATOM 560 C CA . VAL A 1 108 ? 48.984 51.394 49.595 1.00 43.44 108 VAL A CA 1
ATOM 561 C C . VAL A 1 108 ? 49.895 52.548 49.204 1.00 48.68 108 VAL A C 1
ATOM 562 O O . VAL A 1 108 ? 51.108 52.371 49.034 1.00 47.38 108 VAL A O 1
ATOM 566 N N . THR A 1 109 ? 49.307 53.729 49.038 1.00 50.95 109 THR A N 1
ATOM 567 C CA . THR A 1 109 ? 50.070 54.926 48.728 1.00 44.39 109 THR A CA 1
ATOM 568 C C . THR A 1 109 ? 49.838 56.043 49.731 1.00 41.12 109 THR A C 1
ATOM 569 O O . THR A 1 109 ? 50.459 57.105 49.602 1.00 44.85 109 THR A O 1
ATOM 573 N N . ASP A 1 110 ? 48.977 55.834 50.728 1.00 43.35 110 ASP A N 1
ATOM 574 C CA . ASP A 1 110 ? 48.660 56.844 51.738 1.00 39.05 110 ASP A CA 1
ATOM 575 C C . ASP A 1 110 ? 48.198 58.142 51.081 1.00 40.47 110 ASP A C 1
ATOM 576 O O . ASP A 1 110 ? 48.668 59.238 51.394 1.00 44.38 110 ASP A O 1
ATOM 581 N N . LYS A 1 111 ? 47.268 58.002 50.142 1.00 39.27 111 LYS A N 1
ATOM 582 C CA . LYS A 1 111 ? 46.665 59.137 49.467 1.00 42.74 111 LYS A CA 1
ATOM 583 C C . LYS A 1 111 ? 45.203 58.830 49.189 1.00 41.48 111 LYS A C 1
ATOM 584 O O . LYS A 1 111 ? 44.832 57.675 48.956 1.00 42.17 111 LYS A O 1
ATOM 598 N N . TYR A 1 113 ? 42.524 59.816 46.408 1.00 46.02 113 TYR A N 1
ATOM 599 C CA . TYR A 1 113 ? 42.508 60.389 45.070 1.00 41.58 113 TYR A CA 1
ATOM 600 C C . TYR A 1 113 ? 41.125 60.951 44.774 1.00 38.07 113 TYR A C 1
ATOM 601 O O . TYR A 1 113 ? 40.126 60.230 44.849 1.00 45.44 113 TYR A O 1
ATOM 618 N N . ILE A 1 115 ? 38.730 62.404 41.887 1.00 46.95 115 ILE A N 1
ATOM 619 C CA . ILE A 1 115 ? 38.602 62.361 40.434 1.00 50.38 115 ILE A CA 1
ATOM 620 C C . ILE A 1 115 ? 37.470 63.286 40.006 1.00 60.45 115 ILE A C 1
ATOM 621 O O . ILE A 1 115 ? 36.332 63.159 40.478 1.00 62.78 115 ILE A O 1
ATOM 626 N N . THR A 1 116 ? 37.783 64.199 39.095 1.00 63.28 116 THR A N 1
ATOM 627 C CA . THR A 1 116 ? 36.806 65.129 38.563 1.00 60.50 116 THR A CA 1
ATOM 628 C C . THR A 1 116 ? 36.030 64.485 37.416 1.00 58.08 116 THR A C 1
ATOM 629 O O . THR A 1 116 ? 36.241 63.323 37.052 1.00 51.67 116 THR A O 1
ATOM 633 N N . ALA A 1 117 ? 35.111 65.261 36.838 1.00 66.83 117 ALA A N 1
ATOM 634 C CA . ALA A 1 117 ? 34.317 64.767 35.718 1.00 69.34 117 ALA A CA 1
ATOM 635 C C . ALA A 1 117 ? 35.186 64.466 34.504 1.00 66.44 117 ALA A C 1
ATOM 636 O O . ALA A 1 117 ? 34.891 63.535 33.744 1.00 65.87 117 ALA A O 1
ATOM 638 N N . SER A 1 118 ? 36.260 65.228 34.311 1.00 62.76 118 SER A N 1
ATOM 639 C CA . SER A 1 118 ? 37.182 65.011 33.202 1.00 60.82 118 SER A CA 1
ATOM 640 C C . SER A 1 118 ? 38.203 63.916 33.486 1.00 56.72 118 SER A C 1
ATOM 641 O O . SER A 1 118 ? 39.191 63.809 32.752 1.00 55.08 118 SER A O 1
ATOM 644 N N . ASN A 1 119 ? 37.982 63.111 34.525 1.00 60.04 119 ASN A N 1
ATOM 645 C CA . ASN A 1 119 ? 38.863 62.012 34.918 1.00 61.28 119 ASN A CA 1
ATOM 646 C C . ASN A 1 119 ? 40.260 62.490 35.311 1.00 51.44 119 ASN A C 1
ATOM 647 O O . ASN A 1 119 ? 41.223 61.720 35.246 1.00 51.24 119 ASN A O 1
ATOM 652 N N . ASP A 1 120 ? 40.391 63.750 35.719 1.00 47.69 120 ASP A N 1
ATOM 653 C CA . ASP A 1 120 ? 41.640 64.220 36.301 1.00 46.25 120 ASP A CA 1
ATOM 654 C C . ASP A 1 120 ? 41.779 63.698 37.728 1.00 49.33 120 ASP A C 1
ATOM 655 O O . ASP A 1 120 ? 40.790 63.490 38.435 1.00 47.52 120 ASP A O 1
ATOM 660 N N . THR A 1 121 ? 43.023 63.485 38.151 1.00 50.39 121 THR A N 1
ATOM 661 C CA . THR A 1 121 ? 43.327 62.918 39.462 1.00 47.62 121 THR A CA 1
ATOM 662 C C . THR A 1 121 ? 43.998 63.975 40.330 1.00 47.86 121 THR A C 1
ATOM 663 O O . THR A 1 121 ? 45.016 64.553 39.936 1.00 39.03 121 THR A O 1
ATOM 667 N N . ILE A 1 122 ? 43.431 64.216 41.509 1.00 47.16 122 ILE A N 1
ATOM 668 C CA . ILE A 1 122 ? 43.976 65.182 42.460 1.00 42.92 122 ILE A CA 1
ATOM 669 C C . ILE A 1 122 ? 44.240 64.462 43.778 1.00 43.98 122 ILE A C 1
ATOM 670 O O . ILE A 1 122 ? 43.292 64.123 44.501 1.00 47.54 122 ILE A O 1
ATOM 675 N N . PRO A 1 123 ? 45.501 64.198 44.125 1.00 41.86 123 PRO A N 1
ATOM 676 C CA . PRO A 1 123 ? 45.785 63.395 45.321 1.00 36.93 123 PRO A CA 1
ATOM 677 C C . PRO A 1 123 ? 45.919 64.223 46.591 1.00 36.37 123 PRO A C 1
ATOM 678 O O . PRO A 1 123 ? 46.601 65.252 46.611 1.00 39.71 123 PRO A O 1
ATOM 682 N N . TYR A 1 124 ? 45.268 63.772 47.658 1.00 39.42 124 TYR A N 1
ATOM 683 C CA . TYR A 1 124 ? 45.383 64.377 48.980 1.00 42.16 124 TYR A CA 1
ATOM 684 C C . TYR A 1 124 ? 45.970 63.335 49.920 1.00 42.95 124 TYR A C 1
ATOM 685 O O . TYR A 1 124 ? 45.381 62.264 50.103 1.00 40.63 124 TYR A O 1
ATOM 694 N N . ASP A 1 125 ? 47.136 63.636 50.492 1.00 38.81 125 ASP A N 1
ATOM 695 C CA . ASP A 1 125 ? 47.810 62.690 51.374 1.00 39.31 125 ASP A CA 1
ATOM 696 C C . ASP A 1 125 ? 46.937 62.371 52.580 1.00 42.29 125 ASP A C 1
ATOM 697 O O . ASP A 1 125 ? 46.547 63.269 53.331 1.00 48.66 125 ASP A O 1
ATOM 702 N N . PHE A 1 126 ? 46.632 61.087 52.762 1.00 44.86 126 PHE A N 1
ATOM 703 C CA . PHE A 1 126 ? 45.745 60.644 53.831 1.00 48.96 126 PHE A CA 1
ATOM 704 C C . PHE A 1 126 ? 45.943 59.149 54.027 1.00 47.50 126 PHE A C 1
ATOM 705 O O . PHE A 1 126 ? 45.934 58.391 53.052 1.00 50.86 126 PHE A O 1
ATOM 713 N N . GLN A 1 127 ? 46.122 58.730 55.276 1.00 47.11 127 GLN A N 1
ATOM 714 C CA . GLN A 1 127 ? 46.421 57.341 55.594 1.00 50.43 127 GLN A CA 1
ATOM 715 C C . GLN A 1 127 ? 45.158 56.605 56.018 1.00 50.10 127 GLN A C 1
ATOM 716 O O . GLN A 1 127 ? 44.315 57.154 56.733 1.00 45.34 127 GLN A O 1
ATOM 722 N N . VAL A 1 128 ? 45.033 55.361 55.571 1.00 45.71 128 VAL A N 1
ATOM 723 C CA . VAL A 1 128 ? 43.948 54.481 55.985 1.00 50.09 128 VAL A CA 1
ATOM 724 C C . VAL A 1 128 ? 44.504 53.568 57.069 1.00 52.11 128 VAL A C 1
ATOM 725 O O . VAL A 1 128 ? 45.378 52.734 56.805 1.00 49.50 128 VAL A O 1
ATOM 729 N N . THR A 1 129 ? 44.007 53.732 58.291 1.00 48.28 129 THR A N 1
ATOM 730 C CA . THR A 1 129 ? 44.524 52.980 59.427 1.00 45.54 129 THR A CA 1
ATOM 731 C C . THR A 1 129 ? 44.052 51.533 59.357 1.00 48.69 129 THR A C 1
ATOM 732 O O . THR A 1 129 ? 42.849 51.266 59.272 1.00 57.42 129 THR A O 1
ATOM 736 N N . ILE A 1 130 ? 45.002 50.603 59.386 1.00 50.24 130 ILE A N 1
ATOM 737 C CA . ILE A 1 130 ? 44.721 49.174 59.368 1.00 49.02 130 ILE A CA 1
ATOM 738 C C . ILE A 1 130 ? 45.250 48.568 60.660 1.00 56.82 130 ILE A C 1
ATOM 739 O O . ILE A 1 130 ? 46.252 49.028 61.218 1.00 54.50 130 ILE A O 1
ATOM 744 N N . SER A 1 131 ? 44.559 47.537 61.141 1.00 62.40 131 SER A N 1
ATOM 745 C CA . SER A 1 131 ? 44.955 46.878 62.377 1.00 64.42 131 SER A CA 1
ATOM 746 C C . SER A 1 131 ? 46.373 46.329 62.274 1.00 56.76 131 SER A C 1
ATOM 747 O O . SER A 1 131 ? 46.804 45.863 61.216 1.00 50.41 131 SER A O 1
ATOM 750 N N . ALA A 1 132 ? 47.101 46.402 63.387 1.00 54.93 132 ALA A N 1
ATOM 751 C CA . ALA A 1 132 ? 48.426 45.817 63.478 1.00 54.92 132 ALA A CA 1
ATOM 752 C C . ALA A 1 132 ? 48.334 44.295 63.372 1.00 48.11 132 ALA A C 1
ATOM 753 O O . ALA A 1 132 ? 47.260 43.718 63.556 1.00 56.13 132 ALA A O 1
ATOM 755 N N . PRO A 1 133 ? 49.443 43.621 63.062 1.00 46.64 133 PRO A N 1
ATOM 756 C CA . PRO A 1 133 ? 49.394 42.158 62.952 1.00 50.48 133 PRO A CA 1
ATOM 757 C C . PRO A 1 133 ? 49.025 41.515 64.279 1.00 62.82 133 PRO A C 1
ATOM 758 O O . PRO A 1 133 ? 49.415 41.983 65.350 1.00 63.28 133 PRO A O 1
ATOM 762 N N . SER A 1 134 ? 48.252 40.437 64.200 1.00 63.76 134 SER A N 1
ATOM 763 C CA . SER A 1 134 ? 47.924 39.615 65.353 1.00 57.77 134 SER A CA 1
ATOM 764 C C . SER A 1 134 ? 48.616 38.271 65.193 1.00 55.50 134 SER A C 1
ATOM 765 O O . SER A 1 134 ? 48.502 37.634 64.141 1.00 59.50 134 SER A O 1
ATOM 768 N N . VAL A 1 135 ? 49.344 37.853 66.222 1.00 58.99 135 VAL A N 1
ATOM 769 C CA . VAL A 1 135 ? 50.096 36.604 66.204 1.00 58.62 135 VAL A CA 1
ATOM 770 C C . VAL A 1 135 ? 49.457 35.660 67.208 1.00 58.90 135 VAL A C 1
ATOM 771 O O . VAL A 1 135 ? 49.302 36.006 68.385 1.00 59.41 135 VAL A O 1
ATOM 775 N N . VAL A 1 136 ? 49.087 34.469 66.750 1.00 59.41 136 VAL A N 1
ATOM 776 C CA . VAL A 1 136 ? 48.396 33.524 67.617 1.00 61.92 136 VAL A CA 1
ATOM 777 C C . VAL A 1 136 ? 49.248 32.285 67.858 1.00 62.48 136 VAL A C 1
ATOM 778 O O . VAL A 1 136 ? 49.563 31.959 69.010 1.00 68.43 136 VAL A O 1
ATOM 782 N N . SER A 1 137 ? 49.632 31.588 66.790 1.00 56.70 137 SER A N 1
ATOM 783 C CA . SER A 1 137 ? 50.268 30.290 66.957 1.00 49.19 137 SER A CA 1
ATOM 784 C C . SER A 1 137 ? 51.430 30.120 65.992 1.00 56.36 137 SER A C 1
ATOM 785 O O . SER A 1 137 ? 51.480 30.750 64.932 1.00 55.14 137 SER A O 1
ATOM 796 N N . SER A 1 139 ? 53.556 26.854 64.092 1.00 51.83 139 SER A N 1
ATOM 797 C CA . SER A 1 139 ? 53.302 25.447 63.787 1.00 51.82 139 SER A CA 1
ATOM 798 C C . SER A 1 139 ? 54.089 24.531 64.716 1.00 50.96 139 SER A C 1
ATOM 799 O O . SER A 1 139 ? 53.534 23.603 65.314 1.00 49.46 139 SER A O 1
ATOM 802 N N . ASN A 1 140 ? 55.391 24.776 64.845 1.00 51.49 140 ASN A N 1
ATOM 803 C CA . ASN A 1 140 ? 56.238 24.021 65.767 1.00 48.31 140 ASN A CA 1
ATOM 804 C C . ASN A 1 140 ? 57.207 25.023 66.380 1.00 46.64 140 ASN A C 1
ATOM 805 O O . ASN A 1 140 ? 58.171 25.436 65.732 1.00 51.20 140 ASN A O 1
ATOM 810 N N . GLU A 1 141 ? 56.954 25.407 67.627 1.00 44.76 141 GLU A N 1
ATOM 811 C CA . GLU A 1 141 ? 57.873 26.305 68.309 1.00 45.24 141 GLU A CA 1
ATOM 812 C C . GLU A 1 141 ? 59.249 25.680 68.510 1.00 45.51 141 GLU A C 1
ATOM 813 O O . GLU A 1 141 ? 60.203 26.406 68.815 1.00 49.92 141 GLU A O 1
ATOM 819 N N . TRP A 1 142 ? 59.374 24.354 68.360 1.00 45.99 142 TRP A N 1
ATOM 820 C CA . TRP A 1 142 ? 60.653 23.658 68.455 1.00 46.48 142 TRP A CA 1
ATOM 821 C C . TRP A 1 142 ? 61.104 23.093 67.109 1.00 49.06 142 TRP A C 1
ATOM 822 O O . TRP A 1 142 ? 61.699 22.016 67.042 1.00 51.46 142 TRP A O 1
ATOM 833 N N . ALA A 1 143 ? 60.875 23.845 66.039 1.00 49.73 143 ALA A N 1
ATOM 834 C CA . ALA A 1 143 ? 61.229 23.379 64.708 1.00 47.80 143 ALA A CA 1
ATOM 835 C C . ALA A 1 143 ? 62.734 23.431 64.503 1.00 50.84 143 ALA A C 1
ATOM 836 O O . ALA A 1 143 ? 63.390 24.421 64.838 1.00 57.14 143 ALA A O 1
ATOM 838 N N . LYS A 1 144 ? 63.278 22.356 63.942 1.00 53.80 144 LYS A N 1
ATOM 839 C CA . LYS A 1 144 ? 64.699 22.282 63.650 1.00 56.41 144 LYS A CA 1
ATOM 840 C C . LYS A 1 144 ? 65.025 23.031 62.359 1.00 55.10 144 LYS A C 1
ATOM 841 O O . LYS A 1 144 ? 64.144 23.382 61.569 1.00 52.47 144 LYS A O 1
ATOM 847 N N . ALA A 1 145 ? 66.320 23.263 62.146 1.00 53.73 145 ALA A N 1
ATOM 848 C CA . ALA A 1 145 ? 66.770 24.018 60.983 1.00 63.64 145 ALA A CA 1
ATOM 849 C C . ALA A 1 145 ? 66.422 23.283 59.695 1.00 70.64 145 ALA A C 1
ATOM 850 O O . ALA A 1 145 ? 66.714 22.093 59.544 1.00 75.37 145 ALA A O 1
ATOM 852 N N . GLY A 1 146 ? 65.794 23.999 58.762 1.00 69.15 146 GLY A N 1
ATOM 853 C CA . GLY A 1 146 ? 65.388 23.445 57.492 1.00 67.14 146 GLY A CA 1
ATOM 854 C C . GLY A 1 146 ? 63.926 23.054 57.411 1.00 65.37 146 GLY A C 1
ATOM 855 O O . GLY A 1 146 ? 63.412 22.857 56.304 1.00 65.29 146 GLY A O 1
ATOM 856 N N . GLU A 1 147 ? 63.246 22.936 58.548 1.00 59.40 147 GLU A N 1
ATOM 857 C CA . GLU A 1 147 ? 61.841 22.564 58.558 1.00 63.45 147 GLU A CA 1
ATOM 858 C C . GLU A 1 147 ? 60.970 23.733 58.113 1.00 65.49 147 GLU A C 1
ATOM 859 O O . GLU A 1 147 ? 61.319 24.903 58.298 1.00 65.76 147 GLU A O 1
ATOM 865 N N . GLU A 1 148 ? 59.823 23.404 57.524 1.00 62.68 148 GLU A N 1
ATOM 866 C CA . GLU A 1 148 ? 58.864 24.417 57.104 1.00 60.46 148 GLU A CA 1
ATOM 867 C C . GLU A 1 148 ? 58.040 24.856 58.308 1.00 57.83 148 GLU A C 1
ATOM 868 O O . GLU A 1 148 ? 57.386 24.030 58.954 1.00 57.42 148 GLU A O 1
ATOM 874 N N . VAL A 1 149 ? 58.070 26.151 58.608 1.00 56.86 149 VAL A N 1
ATOM 875 C CA . VAL A 1 149 ? 57.380 26.716 59.759 1.00 55.53 149 VAL A CA 1
ATOM 876 C C . VAL A 1 149 ? 56.300 27.663 59.261 1.00 55.18 149 VAL A C 1
ATOM 877 O O . VAL A 1 149 ? 56.525 28.440 58.328 1.00 57.62 149 VAL A O 1
ATOM 881 N N . THR A 1 150 ? 55.126 27.594 59.884 1.00 52.69 150 THR A N 1
ATOM 882 C CA . THR A 1 150 ? 54.018 28.488 59.580 1.00 57.63 150 THR A CA 1
ATOM 883 C C . THR A 1 150 ? 53.584 29.204 60.851 1.00 54.10 150 THR A C 1
ATOM 884 O O . THR A 1 150 ? 53.431 28.573 61.902 1.00 63.23 150 THR A O 1
ATOM 888 N N . ILE A 1 151 ? 53.394 30.517 60.752 1.00 48.69 151 ILE A N 1
ATOM 889 C CA . ILE A 1 151 ? 52.909 31.337 61.856 1.00 51.14 151 ILE A CA 1
ATOM 890 C C . ILE A 1 151 ? 51.502 31.795 61.502 1.00 58.95 151 ILE A C 1
ATOM 891 O O . ILE A 1 151 ? 51.293 32.441 60.467 1.00 63.20 151 ILE A O 1
ATOM 896 N N . THR A 1 152 ? 50.536 31.455 62.350 1.00 54.83 152 THR A N 1
ATOM 897 C CA . THR A 1 152 ? 49.133 31.747 62.096 1.00 51.60 152 THR A CA 1
ATOM 898 C C . THR A 1 152 ? 48.693 32.967 62.892 1.00 54.72 152 THR A C 1
ATOM 899 O O . THR A 1 152 ? 49.087 33.147 64.048 1.00 57.39 152 THR A O 1
ATOM 903 N N . GLY A 1 153 ? 47.875 33.805 62.263 1.00 56.18 153 GLY A N 1
ATOM 904 C CA . GLY A 1 153 ? 47.353 34.988 62.914 1.00 56.34 153 GLY A CA 1
ATOM 905 C C . GLY A 1 153 ? 46.408 35.770 62.027 1.00 55.56 153 GLY A C 1
ATOM 906 O O . GLY A 1 153 ? 45.491 35.197 61.430 1.00 56.70 153 GLY A O 1
ATOM 907 N N . ASP A 1 154 ? 46.622 37.080 61.931 1.00 50.08 154 ASP A N 1
ATOM 908 C CA . ASP A 1 154 ? 45.775 37.927 61.106 1.00 53.43 154 ASP A CA 1
ATOM 909 C C . ASP A 1 154 ? 46.517 39.218 60.797 1.00 53.64 154 ASP A C 1
ATOM 910 O O . ASP A 1 154 ? 47.450 39.607 61.506 1.00 49.59 154 ASP A O 1
ATOM 915 N N . TYR A 1 155 ? 46.084 39.872 59.717 1.00 49.21 155 TYR A N 1
ATOM 916 C CA . TYR A 1 155 ? 46.625 41.165 59.293 1.00 45.46 155 TYR A CA 1
ATOM 917 C C . TYR A 1 155 ? 48.127 41.087 59.020 1.00 47.26 155 TYR A C 1
ATOM 918 O O . TYR A 1 155 ? 48.892 41.981 59.387 1.00 48.16 155 TYR A O 1
ATOM 927 N N . PHE A 1 156 ? 48.551 40.004 58.368 1.00 45.29 156 PHE A N 1
ATOM 928 C CA . PHE A 1 156 ? 49.913 39.883 57.849 1.00 49.99 156 PHE A CA 1
ATOM 929 C C . PHE A 1 156 ? 49.900 40.438 56.431 1.00 53.39 156 PHE A C 1
ATOM 930 O O . PHE A 1 156 ? 49.665 39.720 55.459 1.00 57.32 156 PHE A O 1
ATOM 938 N N . LEU A 1 157 ? 50.145 41.738 56.309 1.00 57.18 157 LEU A N 1
ATOM 939 C CA . LEU A 1 157 ? 50.068 42.433 55.031 1.00 59.82 157 LEU A CA 1
ATOM 940 C C . LEU A 1 157 ? 51.455 42.923 54.636 1.00 59.90 157 LEU A C 1
ATOM 941 O O . LEU A 1 157 ? 52.088 43.681 55.380 1.00 52.89 157 LEU A O 1
ATOM 946 N N . ASP A 1 158 ? 51.914 42.492 53.463 1.00 56.44 158 ASP A N 1
ATOM 947 C CA . ASP A 1 158 ? 53.251 42.776 52.960 1.00 55.42 158 ASP A CA 1
ATOM 948 C C . ASP A 1 158 ? 53.147 43.654 51.720 1.00 54.96 158 ASP A C 1
ATOM 949 O O . ASP A 1 158 ? 52.388 43.341 50.796 1.00 58.53 158 ASP A O 1
ATOM 954 N N . TYR A 1 159 ? 53.905 44.750 51.702 1.00 55.50 159 TYR A N 1
ATOM 955 C CA . TYR A 1 159 ? 53.888 45.699 50.599 1.00 55.15 159 TYR A CA 1
ATOM 956 C C . TYR A 1 159 ? 55.304 45.931 50.091 1.00 58.24 159 TYR A C 1
ATOM 957 O O . TYR A 1 159 ? 56.286 45.717 50.806 1.00 51.33 159 TYR A O 1
ATOM 966 N N . ASP A 1 160 ? 55.392 46.384 48.837 1.00 59.31 160 ASP A N 1
ATOM 967 C CA . ASP A 1 160 ? 56.684 46.742 48.259 1.00 60.23 160 ASP A CA 1
ATOM 968 C C . ASP A 1 160 ? 57.335 47.878 49.035 1.00 63.68 160 ASP A C 1
ATOM 969 O O . ASP A 1 160 ? 58.501 47.785 49.438 1.00 66.66 160 ASP A O 1
ATOM 974 N N . ASN A 1 161 ? 56.592 48.963 49.255 1.00 64.89 161 ASN A N 1
ATOM 975 C CA . ASN A 1 161 ? 57.126 50.132 49.942 1.00 68.57 161 ASN A CA 1
ATOM 976 C C . ASN A 1 161 ? 57.260 49.932 51.447 1.00 66.26 161 ASN A C 1
ATOM 977 O O . ASN A 1 161 ? 57.838 50.795 52.118 1.00 66.90 161 ASN A O 1
ATOM 982 N N . TYR A 1 162 ? 56.750 48.831 51.990 1.00 64.53 162 TYR A N 1
ATOM 983 C CA . TYR A 1 162 ? 56.925 48.527 53.404 1.00 61.16 162 TYR A CA 1
ATOM 984 C C . TYR A 1 162 ? 56.807 47.024 53.628 1.00 53.67 162 TYR A C 1
ATOM 985 O O . TYR A 1 162 ? 55.695 46.500 53.776 1.00 50.60 162 TYR A O 1
ATOM 994 N N . PRO A 1 163 ? 57.922 46.300 53.660 1.00 56.90 163 PRO A N 1
ATOM 995 C CA . PRO A 1 163 ? 57.853 44.841 53.795 1.00 56.68 163 PRO A CA 1
ATOM 996 C C . PRO A 1 163 ? 57.595 44.411 55.231 1.00 64.40 163 PRO A C 1
ATOM 997 O O . PRO A 1 163 ? 58.090 45.018 56.184 1.00 60.27 163 PRO A O 1
ATOM 1001 N N . LEU A 1 164 ? 56.804 43.348 55.377 1.00 63.61 164 LEU A N 1
ATOM 1002 C CA . LEU A 1 164 ? 56.663 42.700 56.673 1.00 60.28 164 LEU A CA 1
ATOM 1003 C C . LEU A 1 164 ? 57.970 42.014 57.037 1.00 60.57 164 LEU A C 1
ATOM 1004 O O . LEU A 1 164 ? 58.645 41.434 56.184 1.00 56.22 164 LEU A O 1
ATOM 1009 N N . GLU A 1 165 ? 58.333 42.090 58.314 1.00 62.28 165 GLU A N 1
ATOM 1010 C CA . GLU A 1 165 ? 59.569 41.489 58.785 1.00 59.95 165 GLU A CA 1
ATOM 1011 C C . GLU A 1 165 ? 59.312 40.735 60.079 1.00 60.81 165 GLU A C 1
ATOM 1012 O O . GLU A 1 165 ? 58.409 41.072 60.850 1.00 58.71 165 GLU A O 1
ATOM 1018 N N . ILE A 1 166 ? 60.114 39.701 60.297 1.00 64.19 166 ILE A N 1
ATOM 1019 C CA . ILE A 1 166 ? 60.112 38.929 61.532 1.00 58.79 166 ILE A CA 1
ATOM 1020 C C . ILE A 1 166 ? 61.447 39.190 62.212 1.00 62.14 166 ILE A C 1
ATOM 1021 O O . ILE A 1 166 ? 62.506 38.851 61.670 1.00 64.16 166 ILE A O 1
ATOM 1026 N N . LYS A 1 167 ? 61.406 39.812 63.385 1.00 63.57 167 LYS A N 1
ATOM 1027 C CA . LYS A 1 167 ? 62.605 40.139 64.145 1.00 65.23 167 LYS A CA 1
ATOM 1028 C C . LYS A 1 167 ? 62.618 39.316 65.426 1.00 68.22 167 LYS A C 1
ATOM 1029 O O . LYS A 1 167 ? 61.668 39.371 66.214 1.00 68.43 167 LYS A O 1
ATOM 1035 N N . VAL A 1 168 ? 63.691 38.559 65.628 1.00 68.29 168 VAL A N 1
ATOM 1036 C CA . VAL A 1 168 ? 63.873 37.747 66.823 1.00 63.27 168 VAL A CA 1
ATOM 1037 C C . VAL A 1 168 ? 64.914 38.431 67.694 1.00 66.85 168 VAL A C 1
ATOM 1038 O O . VAL A 1 168 ? 66.078 38.568 67.295 1.00 66.78 168 VAL A O 1
ATOM 1042 N N . GLY A 1 169 ? 64.495 38.866 68.878 1.00 69.79 169 GLY A N 1
ATOM 1043 C CA . GLY A 1 169 ? 65.384 39.572 69.775 1.00 71.21 169 GLY A CA 1
ATOM 1044 C C . GLY A 1 169 ? 65.637 41.000 69.343 1.00 77.68 169 GLY A C 1
ATOM 1045 O O . GLY A 1 169 ? 64.714 41.709 68.932 1.00 79.97 169 GLY A O 1
ATOM 1046 N N . LYS A 1 170 ? 66.893 41.429 69.422 1.00 78.38 170 LYS A N 1
ATOM 1047 C CA . LYS A 1 170 ? 67.265 42.813 69.173 1.00 80.34 170 LYS A CA 1
ATOM 1048 C C . LYS A 1 170 ? 68.259 43.000 68.033 1.00 79.73 170 LYS A C 1
ATOM 1049 O O . LYS A 1 170 ? 68.351 44.111 67.501 1.00 80.31 170 LYS A O 1
ATOM 1055 N N . ASP A 1 171 ? 68.993 41.959 67.637 1.00 81.76 171 ASP A N 1
ATOM 1056 C CA . ASP A 1 171 ? 69.986 42.071 66.578 1.00 88.17 171 ASP A CA 1
ATOM 1057 C C . ASP A 1 171 ? 69.713 41.168 65.384 1.00 88.08 171 ASP A C 1
ATOM 1058 O O . ASP A 1 171 ? 70.472 41.216 64.408 1.00 93.85 171 ASP A O 1
ATOM 1063 N N . TYR A 1 172 ? 68.668 40.349 65.424 1.00 78.12 172 TYR A N 1
ATOM 1064 C CA . TYR A 1 172 ? 68.399 39.385 64.369 1.00 70.44 172 TYR A CA 1
ATOM 1065 C C . TYR A 1 172 ? 67.132 39.750 63.610 1.00 70.57 172 TYR A C 1
ATOM 1066 O O . TYR A 1 172 ? 66.107 40.086 64.212 1.00 67.73 172 TYR A O 1
ATOM 1075 N N . THR A 1 173 ? 67.210 39.668 62.283 1.00 66.81 173 THR A N 1
ATOM 1076 C CA . THR A 1 173 ? 66.059 39.830 61.408 1.00 61.12 173 THR A CA 1
ATOM 1077 C C . THR A 1 173 ? 65.987 38.626 60.482 1.00 59.59 173 THR A C 1
ATOM 1078 O O . THR A 1 173 ? 66.995 38.245 59.878 1.00 65.52 173 THR A O 1
ATOM 1082 N N . LEU A 1 174 ? 64.808 38.027 60.382 1.00 57.26 174 LEU A N 1
ATOM 1083 C CA . LEU A 1 174 ? 64.625 36.861 59.531 1.00 59.34 174 LEU A CA 1
ATOM 1084 C C . LEU A 1 174 ? 64.874 37.242 58.076 1.00 61.56 174 LEU A C 1
ATOM 1085 O O . LEU A 1 174 ? 64.222 38.167 57.567 1.00 63.26 174 LEU A O 1
ATOM 1090 N N . PRO A 1 175 ? 65.804 36.584 57.383 1.00 61.07 175 PRO A N 1
ATOM 1091 C CA . PRO A 1 175 ? 66.046 36.922 55.975 1.00 65.59 175 PRO A CA 1
ATOM 1092 C C . PRO A 1 175 ? 64.807 36.664 55.132 1.00 62.42 175 PRO A C 1
ATOM 1093 O O . PRO A 1 175 ? 64.097 35.674 55.323 1.00 64.69 175 PRO A O 1
ATOM 1097 N N . ARG A 1 176 ? 64.544 37.581 54.199 1.00 56.68 176 ARG A N 1
ATOM 1098 C CA . ARG A 1 176 ? 63.362 37.458 53.353 1.00 59.97 176 ARG A CA 1
ATOM 1099 C C . ARG A 1 176 ? 63.417 36.201 52.491 1.00 66.05 176 ARG A C 1
ATOM 1100 O O . ARG A 1 176 ? 62.373 35.607 52.195 1.00 69.56 176 ARG A O 1
ATOM 1108 N N . GLU A 1 177 ? 64.619 35.767 52.101 1.00 69.97 177 GLU A N 1
ATOM 1109 C CA . GLU A 1 177 ? 64.738 34.555 51.295 1.00 74.99 177 GLU A CA 1
ATOM 1110 C C . GLU A 1 177 ? 64.241 33.330 52.051 1.00 74.92 177 GLU A C 1
ATOM 1111 O O . GLU A 1 177 ? 63.784 32.364 51.430 1.00 77.35 177 GLU A O 1
ATOM 1117 N N . ALA A 1 178 ? 64.317 33.352 53.386 1.00 70.96 178 ALA A N 1
ATOM 1118 C CA . ALA A 1 178 ? 63.786 32.247 54.177 1.00 64.68 178 ALA A CA 1
ATOM 1119 C C . ALA A 1 178 ? 62.267 32.186 54.105 1.00 62.06 178 ALA A C 1
ATOM 1120 O O . ALA A 1 178 ? 61.683 31.108 54.258 1.00 63.16 178 ALA A O 1
ATOM 1122 N N . ILE A 1 179 ? 61.617 33.322 53.878 1.00 60.92 179 ILE A N 1
ATOM 1123 C CA . ILE A 1 179 ? 60.163 33.373 53.775 1.00 62.42 179 ILE A CA 1
ATOM 1124 C C . ILE A 1 179 ? 59.742 32.843 52.411 1.00 61.94 179 ILE A C 1
ATOM 1125 O O . ILE A 1 179 ? 60.268 33.267 51.376 1.00 64.85 179 ILE A O 1
ATOM 1130 N N . THR A 1 180 ? 58.789 31.912 52.408 1.00 58.42 180 THR A N 1
ATOM 1131 C CA . THR A 1 180 ? 58.291 31.308 51.178 1.00 64.39 180 THR A CA 1
ATOM 1132 C C . THR A 1 180 ? 56.970 31.900 50.710 1.00 64.08 180 THR A C 1
ATOM 1133 O O . THR A 1 180 ? 56.723 31.950 49.501 1.00 64.78 180 THR A O 1
ATOM 1137 N N . SER A 1 181 ? 56.117 32.337 51.633 1.00 64.10 181 SER A N 1
ATOM 1138 C CA . SER A 1 181 ? 54.828 32.911 51.274 1.00 64.66 181 SER A CA 1
ATOM 1139 C C . SER A 1 181 ? 54.292 33.704 52.455 1.00 64.39 181 SER A C 1
ATOM 1140 O O . SER A 1 181 ? 54.583 33.390 53.613 1.00 66.05 181 SER A O 1
ATOM 1143 N N . ILE A 1 182 ? 53.505 34.733 52.149 1.00 62.69 182 ILE A N 1
ATOM 1144 C CA . ILE A 1 182 ? 52.879 35.583 53.157 1.00 59.28 182 ILE A CA 1
ATOM 1145 C C . ILE A 1 182 ? 51.426 35.786 52.756 1.00 59.99 182 ILE A C 1
ATOM 1146 O O . ILE A 1 182 ? 51.142 36.444 51.748 1.00 63.61 182 ILE A O 1
ATOM 1151 N N . GLU A 1 183 ? 50.511 35.220 53.534 1.00 64.23 183 GLU A N 1
ATOM 1152 C CA . GLU A 1 183 ? 49.083 35.456 53.391 1.00 65.00 183 GLU A CA 1
ATOM 1153 C C . GLU A 1 183 ? 48.595 36.308 54.555 1.00 60.43 183 GLU A C 1
ATOM 1154 O O . GLU A 1 183 ? 49.319 36.553 55.523 1.00 52.96 183 GLU A O 1
ATOM 1160 N N . LYS A 1 184 ? 47.341 36.751 54.455 1.00 55.56 184 LYS A N 1
ATOM 1161 C CA . LYS A 1 184 ? 46.786 37.615 55.490 1.00 56.98 184 LYS A CA 1
ATOM 1162 C C . LYS A 1 184 ? 46.785 36.924 56.848 1.00 56.13 184 LYS A C 1
ATOM 1163 O O . LYS A 1 184 ? 47.016 37.567 57.879 1.00 52.11 184 LYS A O 1
ATOM 1169 N N . THR A 1 185 ? 46.550 35.609 56.871 1.00 56.07 185 THR A N 1
ATOM 1170 C CA . THR A 1 185 ? 46.452 34.871 58.123 1.00 50.75 185 THR A CA 1
ATOM 1171 C C . THR A 1 185 ? 47.653 33.988 58.425 1.00 54.73 185 THR A C 1
ATOM 1172 O O . THR A 1 185 ? 47.805 33.562 59.574 1.00 58.10 185 THR A O 1
ATOM 1176 N N . LYS A 1 186 ? 48.499 33.691 57.440 1.00 54.42 186 LYS A N 1
ATOM 1177 C CA . LYS A 1 186 ? 49.587 32.746 57.642 1.00 52.99 186 LYS A CA 1
ATOM 1178 C C . LYS A 1 186 ? 50.860 33.248 56.981 1.00 55.81 186 LYS A C 1
ATOM 1179 O O . LYS A 1 186 ? 50.833 33.737 55.848 1.00 61.60 186 LYS A O 1
ATOM 1185 N N . ILE A 1 187 ? 51.971 33.119 57.703 1.00 52.04 187 ILE A N 1
ATOM 1186 C CA . ILE A 1 187 ? 53.311 33.375 57.186 1.00 48.86 187 ILE A CA 1
ATOM 1187 C C . ILE A 1 187 ? 54.063 32.053 57.183 1.00 54.06 187 ILE A C 1
ATOM 1188 O O . ILE A 1 187 ? 54.077 31.343 58.194 1.00 59.58 187 ILE A O 1
ATOM 1193 N N . THR A 1 188 ? 54.691 31.724 56.058 1.00 54.77 188 THR A N 1
ATOM 1194 C CA . THR A 1 188 ? 55.410 30.466 55.906 1.00 55.78 188 THR A CA 1
ATOM 1195 C C . THR A 1 188 ? 56.874 30.753 55.603 1.00 61.97 188 THR A C 1
ATOM 1196 O O . THR A 1 188 ? 57.181 31.542 54.702 1.00 66.77 188 THR A O 1
ATOM 1200 N N . PHE A 1 189 ? 57.773 30.112 56.349 1.00 53.94 189 PHE A N 1
ATOM 1201 C CA . PHE A 1 189 ? 59.199 30.308 56.140 1.00 50.31 189 PHE A CA 1
ATOM 1202 C C . PHE A 1 189 ? 59.949 29.025 56.467 1.00 52.58 189 PHE A C 1
ATOM 1203 O O . PHE A 1 189 ? 59.439 28.139 57.158 1.00 54.86 189 PHE A O 1
ATOM 1211 N N . THR A 1 190 ? 61.171 28.934 55.950 1.00 61.31 190 THR A N 1
ATOM 1212 C CA . THR A 1 190 ? 62.066 27.819 56.228 1.00 62.42 190 THR A CA 1
ATOM 1213 C C . THR A 1 190 ? 63.029 28.233 57.335 1.00 61.49 190 THR A C 1
ATOM 1214 O O . THR A 1 190 ? 63.780 29.203 57.178 1.00 69.13 190 THR A O 1
ATOM 1226 N N . PRO A 1 192 ? 65.867 29.073 59.562 1.00 57.64 192 PRO A N 1
ATOM 1227 C CA . PRO A 1 192 ? 67.327 29.180 59.442 1.00 57.95 192 PRO A CA 1
ATOM 1228 C C . PRO A 1 192 ? 68.032 28.370 60.518 1.00 67.45 192 PRO A C 1
ATOM 1229 O O . PRO A 1 192 ? 67.438 27.898 61.490 1.00 71.20 192 PRO A O 1
ATOM 1233 N N . GLU A 1 193 ? 69.340 28.210 60.330 1.00 76.13 193 GLU A N 1
ATOM 1234 C CA . GLU A 1 193 ? 70.134 27.436 61.272 1.00 82.34 193 GLU A CA 1
ATOM 1235 C C . GLU A 1 193 ? 70.453 28.205 62.546 1.00 78.35 193 GLU A C 1
ATOM 1236 O O . GLU A 1 193 ? 70.782 27.582 63.560 1.00 81.46 193 GLU A O 1
ATOM 1242 N N . ASP A 1 194 ? 70.352 29.532 62.529 1.00 78.52 194 ASP A N 1
ATOM 1243 C CA . ASP A 1 194 ? 70.905 30.358 63.595 1.00 77.53 194 ASP A CA 1
ATOM 1244 C C . ASP A 1 194 ? 69.894 31.376 64.106 1.00 70.41 194 ASP A C 1
ATOM 1245 O O . ASP A 1 194 ? 70.257 32.498 64.471 1.00 71.61 194 ASP A O 1
ATOM 1258 N N . PRO A 1 196 ? 67.894 33.083 66.863 1.00 62.77 196 PRO A N 1
ATOM 1259 C CA . PRO A 1 196 ? 68.103 33.142 68.314 1.00 62.72 196 PRO A CA 1
ATOM 1260 C C . PRO A 1 196 ? 67.004 32.427 69.082 1.00 59.51 196 PRO A C 1
ATOM 1261 O O . PRO A 1 196 ? 65.817 32.546 68.770 1.00 62.30 196 PRO A O 1
ATOM 1265 N N . GLN A 1 197 ? 67.416 31.689 70.104 1.00 61.98 197 GLN A N 1
ATOM 1266 C CA . GLN A 1 197 ? 66.508 30.906 70.924 1.00 60.82 197 GLN A CA 1
ATOM 1267 C C . GLN A 1 197 ? 66.141 31.676 72.186 1.00 57.67 197 GLN A C 1
ATOM 1268 O O . GLN A 1 197 ? 66.895 32.538 72.649 1.00 63.39 197 GLN A O 1
ATOM 1274 N N . HIS A 1 198 ? 64.961 31.364 72.730 1.00 55.60 198 HIS A N 1
ATOM 1275 C CA . HIS A 1 198 ? 64.508 31.916 74.008 1.00 58.04 198 HIS A CA 1
ATOM 1276 C C . HIS A 1 198 ? 64.515 33.445 73.998 1.00 60.95 198 HIS A C 1
ATOM 1277 O O . HIS A 1 198 ? 64.890 34.093 74.980 1.00 66.17 198 HIS A O 1
ATOM 1284 N N . GLU A 1 199 ? 64.100 34.029 72.878 1.00 55.21 199 GLU A N 1
ATOM 1285 C CA . GLU A 1 199 ? 64.034 35.474 72.736 1.00 59.01 199 GLU A CA 1
ATOM 1286 C C . GLU A 1 199 ? 62.695 35.863 72.125 1.00 63.72 199 GLU A C 1
ATOM 1287 O O . GLU A 1 199 ? 62.009 35.047 71.501 1.00 65.94 199 GLU A O 1
ATOM 1293 N N . ASP A 1 200 ? 62.331 37.127 72.315 1.00 63.30 200 ASP A N 1
ATOM 1294 C CA . ASP A 1 200 ? 61.038 37.608 71.854 1.00 63.76 200 ASP A CA 1
ATOM 1295 C C . ASP A 1 200 ? 60.994 37.672 70.332 1.00 59.63 200 ASP A C 1
ATOM 1296 O O . ASP A 1 200 ? 61.969 38.049 69.677 1.00 53.15 200 ASP A O 1
ATOM 1301 N N . ILE A 1 201 ? 59.848 37.292 69.773 1.00 57.95 201 ILE A N 1
ATOM 1302 C CA . ILE A 1 201 ? 59.617 37.298 68.335 1.00 58.16 201 ILE A CA 1
ATOM 1303 C C . ILE A 1 201 ? 58.595 38.379 68.024 1.00 62.19 201 ILE A C 1
ATOM 1304 O O . ILE A 1 201 ? 57.504 38.399 68.608 1.00 65.84 201 ILE A O 1
ATOM 1309 N N . VAL A 1 202 ? 58.945 39.275 67.106 1.00 60.84 202 VAL A N 1
ATOM 1310 C CA . VAL A 1 202 ? 58.114 40.419 66.757 1.00 60.86 202 VAL A CA 1
ATOM 1311 C C . VAL A 1 202 ? 57.828 40.374 65.262 1.00 61.16 202 VAL A C 1
ATOM 1312 O O . VAL A 1 202 ? 58.755 40.274 64.450 1.00 61.06 202 VAL A O 1
ATOM 1316 N N . VAL A 1 203 ? 56.549 40.436 64.907 1.00 58.47 203 VAL A N 1
ATOM 1317 C CA . VAL A 1 203 ? 56.112 40.545 63.521 1.00 53.72 203 VAL A CA 1
ATOM 1318 C C . VAL A 1 203 ? 55.732 41.997 63.271 1.00 60.25 203 VAL A C 1
ATOM 1319 O O . VAL A 1 203 ? 54.828 42.531 63.926 1.00 64.04 203 VAL A O 1
ATOM 1323 N N . SER A 1 204 ? 56.419 42.637 62.330 1.00 57.61 204 SER A N 1
ATOM 1324 C CA . SER A 1 204 ? 56.237 44.057 62.066 1.00 64.15 204 SER A CA 1
ATOM 1325 C C . SER A 1 204 ? 55.908 44.281 60.600 1.00 63.47 204 SER A C 1
ATOM 1326 O O . SER A 1 204 ? 56.451 43.604 59.722 1.00 66.07 204 SER A O 1
ATOM 1329 N N . ASP A 1 205 ? 55.018 45.233 60.344 1.00 61.47 205 ASP A N 1
ATOM 1330 C CA . ASP A 1 205 ? 54.713 45.664 58.985 1.00 60.04 205 ASP A CA 1
ATOM 1331 C C . ASP A 1 205 ? 54.426 47.163 59.022 1.00 57.47 205 ASP A C 1
ATOM 1332 O O . ASP A 1 205 ? 54.804 47.854 59.974 1.00 60.76 205 ASP A O 1
ATOM 1337 N N . LYS A 1 206 ? 53.746 47.666 57.988 1.00 51.89 206 LYS A N 1
ATOM 1338 C CA . LYS A 1 206 ? 53.488 49.099 57.890 1.00 50.71 206 LYS A CA 1
ATOM 1339 C C . LYS A 1 206 ? 52.622 49.604 59.035 1.00 54.20 206 LYS A C 1
ATOM 1340 O O . LYS A 1 206 ? 52.748 50.764 59.441 1.00 59.68 206 LYS A O 1
ATOM 1346 N N . TYR A 1 207 ? 51.755 48.755 59.578 1.00 48.76 207 TYR A N 1
ATOM 1347 C CA . TYR A 1 207 ? 50.730 49.187 60.516 1.00 53.29 207 TYR A CA 1
ATOM 1348 C C . TYR A 1 207 ? 51.091 48.936 61.975 1.00 58.40 207 TYR A C 1
ATOM 1349 O O . TYR A 1 207 ? 50.270 49.214 62.853 1.00 66.84 207 TYR A O 1
ATOM 1358 N N . GLY A 1 208 ? 52.290 48.432 62.259 1.00 54.30 208 GLY A N 1
ATOM 1359 C CA . GLY A 1 208 ? 52.721 48.294 63.638 1.00 60.50 208 GLY A CA 1
ATOM 1360 C C . GLY A 1 208 ? 53.501 47.035 63.957 1.00 60.85 208 GLY A C 1
ATOM 1361 O O . GLY A 1 208 ? 53.702 46.176 63.092 1.00 62.94 208 GLY A O 1
ATOM 1362 N N . SER A 1 209 ? 53.946 46.921 65.208 1.00 62.53 209 SER A N 1
ATOM 1363 C CA . SER A 1 209 ? 54.699 45.775 65.697 1.00 61.94 209 SER A CA 1
ATOM 1364 C C . SER A 1 209 ? 53.927 45.109 66.826 1.00 67.70 209 SER A C 1
ATOM 1365 O O . SER A 1 209 ? 53.335 45.789 67.670 1.00 68.09 209 SER A O 1
ATOM 1368 N N . THR A 1 210 ? 53.940 43.778 66.843 1.00 63.51 210 THR A N 1
ATOM 1369 C CA . THR A 1 210 ? 53.256 43.017 67.880 1.00 68.60 210 THR A CA 1
ATOM 1370 C C . THR A 1 210 ? 54.099 41.810 68.261 1.00 64.57 210 THR A C 1
ATOM 1371 O O . THR A 1 210 ? 54.591 41.091 67.386 1.00 54.61 210 THR A O 1
ATOM 1375 N N . ASN A 1 211 ? 54.261 41.595 69.565 1.00 66.06 211 ASN A N 1
ATOM 1376 C CA . ASN A 1 211 ? 55.060 40.486 70.064 1.00 65.28 211 ASN A CA 1
ATOM 1377 C C . ASN A 1 211 ? 54.306 39.171 69.924 1.00 61.35 211 ASN A C 1
ATOM 1378 O O . ASN A 1 211 ? 53.102 39.096 70.185 1.00 60.49 211 ASN A O 1
ATOM 1383 N N . ALA A 1 212 ? 55.025 38.132 69.515 1.00 57.83 212 ALA A N 1
ATOM 1384 C CA . ALA A 1 212 ? 54.445 36.805 69.423 1.00 51.91 212 ALA A CA 1
ATOM 1385 C C . ALA A 1 212 ? 54.323 36.181 70.812 1.00 56.23 212 ALA A C 1
ATOM 1386 O O . ALA A 1 212 ? 55.172 36.408 71.678 1.00 60.55 212 ALA A O 1
ATOM 1388 N N . PRO A 1 213 ? 53.274 35.389 71.050 1.00 55.87 213 PRO A N 1
ATOM 1389 C CA . PRO A 1 213 ? 53.123 34.745 72.362 1.00 55.84 213 PRO A CA 1
ATOM 1390 C C . PRO A 1 213 ? 53.939 33.470 72.487 1.00 55.65 213 PRO A C 1
ATOM 1391 O O . PRO A 1 213 ? 53.491 32.500 73.105 1.00 62.61 213 PRO A O 1
ATOM 1395 N N . PHE A 1 214 ? 55.134 33.456 71.903 1.00 53.26 214 PHE A N 1
ATOM 1396 C CA . PHE A 1 214 ? 55.989 32.281 71.962 1.00 50.01 214 PHE A CA 1
ATOM 1397 C C . PHE A 1 214 ? 57.415 32.690 71.635 1.00 55.52 214 PHE A C 1
ATOM 1398 O O . PHE A 1 214 ? 57.663 33.759 71.072 1.00 56.40 214 PHE A O 1
ATOM 1406 N N . GLN A 1 215 ? 58.349 31.815 71.994 1.00 55.28 215 GLN A N 1
ATOM 1407 C CA . GLN A 1 215 ? 59.756 31.994 71.682 1.00 52.51 215 GLN A CA 1
ATOM 1408 C C . GLN A 1 215 ? 60.259 30.755 70.955 1.00 50.29 215 GLN A C 1
ATOM 1409 O O . GLN A 1 215 ? 59.649 29.685 71.014 1.00 52.39 215 GLN A O 1
ATOM 1415 N N . TYR A 1 216 ? 61.381 30.912 70.260 1.00 50.49 216 TYR A N 1
ATOM 1416 C CA . TYR A 1 216 ? 61.992 29.784 69.568 1.00 53.25 216 TYR A CA 1
ATOM 1417 C C . TYR A 1 216 ? 62.660 28.858 70.580 1.00 51.82 216 TYR A C 1
ATOM 1418 O O . TYR A 1 216 ? 63.421 29.322 71.432 1.00 52.00 216 TYR A O 1
ATOM 1435 N N . ASP A 1 218 ? 61.070 27.384 72.948 1.00 48.53 218 ASP A N 1
ATOM 1436 C CA . ASP A 1 218 ? 60.540 27.953 74.183 1.00 46.91 218 ASP A CA 1
ATOM 1437 C C . ASP A 1 218 ? 60.614 26.952 75.331 1.00 47.44 218 ASP A C 1
ATOM 1438 O O . ASP A 1 218 ? 60.135 25.820 75.216 1.00 43.67 218 ASP A O 1
ATOM 1443 N N . ASN A 1 219 ? 61.221 27.375 76.447 1.00 50.64 219 ASN A N 1
ATOM 1444 C CA . ASN A 1 219 ? 61.285 26.545 77.646 1.00 49.56 219 ASN A CA 1
ATOM 1445 C C . ASN A 1 219 ? 60.788 27.287 78.883 1.00 58.69 219 ASN A C 1
ATOM 1446 O O . ASN A 1 219 ? 61.058 26.855 80.008 1.00 61.46 219 ASN A O 1
ATOM 1451 N N . ARG A 1 220 ? 60.077 28.396 78.706 1.00 57.47 220 ARG A N 1
ATOM 1452 C CA . ARG A 1 220 ? 59.524 29.107 79.850 1.00 57.70 220 ARG A CA 1
ATOM 1453 C C . ARG A 1 220 ? 58.401 28.299 80.487 1.00 55.64 220 ARG A C 1
ATOM 1454 O O . ARG A 1 220 ? 57.572 27.704 79.794 1.00 53.90 220 ARG A O 1
ATOM 1462 N N . GLY A 1 221 ? 58.379 28.281 81.819 1.00 58.15 221 GLY A N 1
ATOM 1463 C CA . GLY A 1 221 ? 57.392 27.495 82.537 1.00 54.20 221 GLY A CA 1
ATOM 1464 C C . GLY A 1 221 ? 57.505 26.017 82.271 1.00 51.64 221 GLY A C 1
ATOM 1465 O O . GLY A 1 221 ? 56.506 25.294 82.344 1.00 52.44 221 GLY A O 1
ATOM 1474 N N . LEU A 1 223 ? 57.782 22.199 82.462 1.00 53.85 223 LEU A N 1
ATOM 1475 C CA . LEU A 1 223 ? 57.401 21.190 83.448 1.00 52.68 223 LEU A CA 1
ATOM 1476 C C . LEU A 1 223 ? 57.931 19.801 83.122 1.00 51.97 223 LEU A C 1
ATOM 1477 O O . LEU A 1 223 ? 58.509 19.139 83.994 1.00 52.66 223 LEU A O 1
ATOM 1482 N N . PHE A 1 224 ? 57.743 19.330 81.888 1.00 47.94 224 PHE A N 1
ATOM 1483 C CA . PHE A 1 224 ? 58.246 18.022 81.462 1.00 45.56 224 PHE A CA 1
ATOM 1484 C C . PHE A 1 224 ? 58.851 18.175 80.070 1.00 41.73 224 PHE A C 1
ATOM 1485 O O . PHE A 1 224 ? 58.117 18.276 79.085 1.00 44.57 224 PHE A O 1
ATOM 1493 N N . ASP A 1 225 ? 60.178 18.193 79.987 1.00 38.08 225 ASP A N 1
ATOM 1494 C CA . ASP A 1 225 ? 60.864 17.935 78.727 1.00 43.44 225 ASP A CA 1
ATOM 1495 C C . ASP A 1 225 ? 61.493 16.550 78.707 1.00 47.48 225 ASP A C 1
ATOM 1496 O O . ASP A 1 225 ? 62.055 16.147 77.684 1.00 49.10 225 ASP A O 1
ATOM 1501 N N . PHE A 1 226 ? 61.408 15.826 79.826 1.00 40.57 226 PHE A N 1
ATOM 1502 C CA . PHE A 1 226 ? 61.841 14.438 79.971 1.00 39.09 226 PHE A CA 1
ATOM 1503 C C . PHE A 1 226 ? 63.339 14.267 79.766 1.00 36.75 226 PHE A C 1
ATOM 1504 O O . PHE A 1 226 ? 63.811 13.150 79.539 1.00 42.27 226 PHE A O 1
ATOM 1512 N N . ASP A 1 227 ? 64.101 15.355 79.872 1.00 40.80 227 ASP A N 1
ATOM 1513 C CA . ASP A 1 227 ? 65.542 15.299 79.666 1.00 42.50 227 ASP A CA 1
ATOM 1514 C C . ASP A 1 227 ? 66.288 16.075 80.744 1.00 42.17 227 ASP A C 1
ATOM 1515 O O . ASP A 1 227 ? 67.296 15.598 81.275 1.00 46.74 227 ASP A O 1
ATOM 1520 N N . THR A 1 228 ? 65.801 17.271 81.076 1.00 36.88 228 THR A N 1
ATOM 1521 C CA . THR A 1 228 ? 66.511 18.172 81.980 1.00 38.07 228 THR A CA 1
ATOM 1522 C C . THR A 1 228 ? 66.003 18.002 83.408 1.00 48.23 228 THR A C 1
ATOM 1523 O O . THR A 1 228 ? 64.785 17.978 83.625 1.00 49.19 228 THR A O 1
ATOM 1527 N N . PRO A 1 229 ? 66.889 17.882 84.396 1.00 50.83 229 PRO A N 1
ATOM 1528 C CA . PRO A 1 229 ? 66.427 17.770 85.785 1.00 43.45 229 PRO A CA 1
ATOM 1529 C C . PRO A 1 229 ? 65.792 19.067 86.260 1.00 43.58 229 PRO A C 1
ATOM 1530 O O . PRO A 1 229 ? 66.296 20.161 85.997 1.00 46.45 229 PRO A O 1
ATOM 1534 N N . ASN A 1 230 ? 64.671 18.934 86.965 1.00 44.08 230 ASN A N 1
ATOM 1535 C CA . ASN A 1 230 ? 63.951 20.102 87.445 1.00 47.91 230 ASN A CA 1
ATOM 1536 C C . ASN A 1 230 ? 64.790 20.870 88.464 1.00 53.54 230 ASN A C 1
ATOM 1537 O O . ASN A 1 230 ? 65.701 20.332 89.099 1.00 56.16 230 ASN A O 1
ATOM 1542 N N . SER A 1 231 ? 64.464 22.153 88.614 1.00 55.58 231 SER A N 1
ATOM 1543 C CA . SER A 1 231 ? 65.298 23.074 89.374 1.00 61.55 231 SER A CA 1
ATOM 1544 C C . SER A 1 231 ? 65.187 22.897 90.882 1.00 70.29 231 SER A C 1
ATOM 1545 O O . SER A 1 231 ? 66.055 23.389 91.610 1.00 79.78 231 SER A O 1
ATOM 1548 N N . VAL A 1 232 ? 64.157 22.218 91.370 1.00 65.91 232 VAL A N 1
ATOM 1549 C CA . VAL A 1 232 ? 63.890 22.141 92.803 1.00 69.89 232 VAL A CA 1
ATOM 1550 C C . VAL A 1 232 ? 64.470 20.873 93.418 1.00 65.88 232 VAL A C 1
ATOM 1551 O O . VAL A 1 232 ? 65.243 20.938 94.372 1.00 75.49 232 VAL A O 1
ATOM 1555 N N . THR A 1 233 ? 64.124 19.704 92.879 1.00 59.77 233 THR A N 1
ATOM 1556 C CA . THR A 1 233 ? 64.572 18.438 93.445 1.00 61.18 233 THR A CA 1
ATOM 1557 C C . THR A 1 233 ? 65.665 17.763 92.632 1.00 59.36 233 THR A C 1
ATOM 1558 O O . THR A 1 233 ? 66.076 16.653 92.983 1.00 53.92 233 THR A O 1
ATOM 1562 N N . ASN A 1 234 ? 66.149 18.401 91.563 1.00 60.55 234 ASN A N 1
ATOM 1563 C CA . ASN A 1 234 ? 67.205 17.838 90.718 1.00 58.20 234 ASN A CA 1
ATOM 1564 C C . ASN A 1 234 ? 66.790 16.482 90.145 1.00 52.61 234 ASN A C 1
ATOM 1565 O O . ASN A 1 234 ? 67.590 15.548 90.055 1.00 50.77 234 ASN A O 1
ATOM 1570 N N . GLU A 1 235 ? 65.524 16.371 89.755 1.00 48.49 235 GLU A N 1
ATOM 1571 C CA . GLU A 1 235 ? 64.987 15.151 89.173 1.00 45.03 235 GLU A CA 1
ATOM 1572 C C . GLU A 1 235 ? 64.451 15.437 87.778 1.00 43.52 235 GLU A C 1
ATOM 1573 O O . GLU A 1 235 ? 63.891 16.507 87.524 1.00 44.39 235 GLU A O 1
ATOM 1579 N N . VAL A 1 236 ? 64.632 14.476 86.877 1.00 43.81 236 VAL A N 1
ATOM 1580 C CA . VAL A 1 236 ? 64.009 14.519 85.561 1.00 42.33 236 VAL A CA 1
ATOM 1581 C C . VAL A 1 236 ? 62.623 13.906 85.722 1.00 44.33 236 VAL A C 1
ATOM 1582 O O . VAL A 1 236 ? 62.477 12.689 85.848 1.00 38.67 236 VAL A O 1
ATOM 1586 N N . LEU A 1 237 ? 61.601 14.757 85.729 1.00 44.22 237 LEU A N 1
ATOM 1587 C CA . LEU A 1 237 ? 60.245 14.297 85.986 1.00 38.46 237 LEU A CA 1
ATOM 1588 C C . LEU A 1 237 ? 59.744 13.412 84.852 1.00 44.45 237 LEU A C 1
ATOM 1589 O O . LEU A 1 237 ? 60.032 13.652 83.674 1.00 49.33 237 LEU A O 1
ATOM 1594 N N . GLY A 1 238 ? 58.987 12.385 85.219 1.00 42.04 238 GLY A N 1
ATOM 1595 C CA . GLY A 1 238 ? 58.385 11.487 84.257 1.00 37.28 238 GLY A CA 1
ATOM 1596 C C . GLY A 1 238 ? 57.151 10.822 84.825 1.00 33.66 238 GLY A C 1
ATOM 1597 O O . GLY A 1 238 ? 56.192 11.500 85.202 1.00 38.70 238 GLY A O 1
ATOM 1598 N N . ASN A 1 239 ? 57.165 9.496 84.897 1.00 35.90 239 ASN A N 1
ATOM 1599 C CA . ASN A 1 239 ? 56.059 8.772 85.505 1.00 39.75 239 ASN A CA 1
ATOM 1600 C C . ASN A 1 239 ? 56.053 8.985 87.014 1.00 45.13 239 ASN A C 1
ATOM 1601 O O . ASN A 1 239 ? 57.100 8.959 87.665 1.00 42.64 239 ASN A O 1
ATOM 160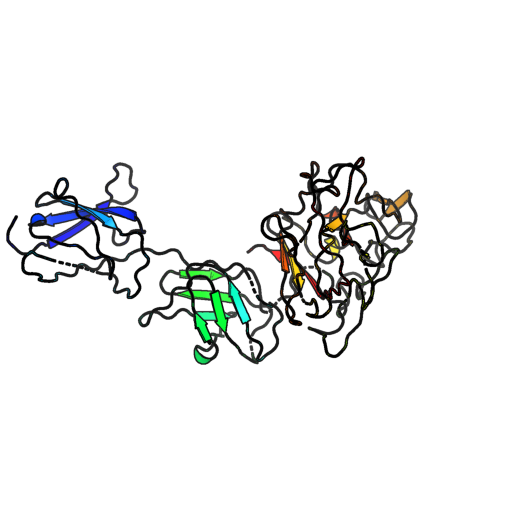6 N N . SER A 1 240 ? 54.862 9.208 87.566 1.00 41.53 240 SER A N 1
ATOM 1607 C CA . SER A 1 240 ? 54.689 9.310 89.009 1.00 43.75 240 SER A CA 1
ATOM 1608 C C . SER A 1 240 ? 53.250 8.978 89.375 1.00 43.20 240 SER A C 1
ATOM 1609 O O . SER A 1 240 ? 52.478 9.860 89.761 1.00 44.01 240 SER A O 1
ATOM 1612 N N . GLY A 1 241 ? 52.881 7.709 89.242 1.00 43.21 241 GLY A N 1
ATOM 1613 C CA . GLY A 1 241 ? 51.518 7.284 89.478 1.00 42.11 241 GLY A CA 1
ATOM 1614 C C . GLY A 1 241 ? 51.383 5.780 89.400 1.00 42.76 241 GLY A C 1
ATOM 1615 O O . GLY A 1 241 ? 52.315 5.050 89.752 1.00 40.13 241 GLY A O 1
ATOM 1616 N N . TRP A 1 242 ? 50.232 5.305 88.927 1.00 43.61 242 TRP A N 1
ATOM 1617 C CA . TRP A 1 242 ? 49.975 3.873 88.848 1.00 47.45 242 TRP A CA 1
ATOM 1618 C C . TRP A 1 242 ? 50.359 3.278 87.499 1.00 47.18 242 TRP A C 1
ATOM 1619 O O . TRP A 1 242 ? 50.969 2.205 87.449 1.00 49.50 242 TRP A O 1
ATOM 1630 N N . HIS A 1 243 ? 50.020 3.952 86.405 1.00 43.42 243 HIS A N 1
ATOM 1631 C CA . HIS A 1 243 ? 50.171 3.404 85.059 1.00 42.14 243 HIS A CA 1
ATOM 1632 C C . HIS A 1 243 ? 51.289 4.153 84.341 1.00 43.20 243 HIS A C 1
ATOM 1633 O O . HIS A 1 243 ? 51.085 5.258 83.827 1.00 41.46 243 HIS A O 1
ATOM 1640 N N . ASP A 1 244 ? 52.468 3.537 84.302 1.00 40.43 244 ASP A N 1
ATOM 1641 C CA . ASP A 1 244 ? 53.653 4.170 83.742 1.00 40.90 244 ASP A CA 1
ATOM 1642 C C . ASP A 1 244 ? 53.607 4.153 82.220 1.00 43.15 244 ASP A C 1
ATOM 1643 O O . ASP A 1 244 ? 53.245 3.147 81.604 1.00 37.52 244 ASP A O 1
ATOM 1648 N N . ARG A 1 245 ? 53.992 5.271 81.616 1.00 40.53 245 ARG A N 1
ATOM 1649 C CA . ARG A 1 245 ? 53.964 5.422 80.172 1.00 40.78 245 ARG A CA 1
ATOM 1650 C C . ARG A 1 245 ? 55.375 5.362 79.603 1.00 39.00 245 ARG A C 1
ATOM 1651 O O . ARG A 1 245 ? 56.368 5.576 80.304 1.00 40.69 245 ARG A O 1
ATOM 1659 N N . ILE A 1 246 ? 55.445 5.054 78.308 1.00 38.20 246 ILE A N 1
ATOM 1660 C CA . ILE A 1 246 ? 56.723 5.001 77.611 1.00 39.69 246 ILE A CA 1
ATOM 1661 C C . ILE A 1 246 ? 57.367 6.378 77.616 1.00 39.91 246 ILE A C 1
ATOM 1662 O O . ILE A 1 246 ? 56.722 7.387 77.304 1.00 41.14 246 ILE A O 1
ATOM 1667 N N . ILE A 1 247 ? 58.645 6.427 77.982 1.00 39.60 247 ILE A N 1
ATOM 1668 C CA . ILE A 1 247 ? 59.449 7.643 77.914 1.00 35.99 247 ILE A CA 1
ATOM 1669 C C . ILE A 1 247 ? 60.794 7.234 77.327 1.00 37.75 247 ILE A C 1
ATOM 1670 O O . ILE A 1 247 ? 61.578 6.545 77.989 1.00 44.06 247 ILE A O 1
ATOM 1675 N N . GLN A 1 248 ? 61.056 7.639 76.088 1.00 35.77 248 GLN A N 1
ATOM 1676 C CA . GLN A 1 248 ? 62.238 7.175 75.375 1.00 38.24 248 GLN A CA 1
ATOM 1677 C C . GLN A 1 248 ? 62.622 8.212 74.331 1.00 42.15 248 GLN A C 1
ATOM 1678 O O . GLN A 1 248 ? 61.916 9.200 74.114 1.00 41.11 248 GLN A O 1
ATOM 1684 N N . SER A 1 249 ? 63.753 7.962 73.677 1.00 40.44 249 SER A N 1
ATOM 1685 C CA . SER A 1 249 ? 64.234 8.806 72.595 1.00 50.34 249 SER A CA 1
ATOM 1686 C C . SER A 1 249 ? 64.781 7.927 71.483 1.00 49.58 249 SER A C 1
ATOM 1687 O O . SER A 1 249 ? 65.418 6.903 71.750 1.00 47.49 249 SER A O 1
ATOM 1690 N N . ASP A 1 250 ? 64.529 8.331 70.243 1.00 43.17 250 ASP A N 1
ATOM 1691 C CA . ASP A 1 250 ? 65.013 7.602 69.077 1.00 44.13 250 ASP A CA 1
ATOM 1692 C C . ASP A 1 250 ? 65.027 8.568 67.889 1.00 48.22 250 ASP A C 1
ATOM 1693 O O . ASP A 1 250 ? 65.109 9.784 68.071 1.00 47.76 250 ASP A O 1
ATOM 1698 N N . ASP A 1 251 ? 64.938 8.018 66.672 1.00 56.06 251 ASP A N 1
ATOM 1699 C CA . ASP A 1 251 ? 65.053 8.832 65.464 1.00 61.32 251 ASP A CA 1
ATOM 1700 C C . ASP A 1 251 ? 63.875 9.776 65.267 1.00 55.97 251 ASP A C 1
ATOM 1701 O O . ASP A 1 251 ? 64.020 10.788 64.574 1.00 59.23 251 ASP A O 1
ATOM 1706 N N . THR A 1 252 ? 62.715 9.467 65.842 1.00 51.48 252 THR A N 1
ATOM 1707 C CA . THR A 1 252 ? 61.549 10.333 65.739 1.00 49.48 252 THR A CA 1
ATOM 1708 C C . THR A 1 252 ? 61.528 11.432 66.793 1.00 50.29 252 THR A C 1
ATOM 1709 O O . THR A 1 252 ? 60.551 12.186 66.854 1.00 51.16 252 THR A O 1
ATOM 1713 N N . SER A 1 253 ? 62.566 11.531 67.621 1.00 45.41 253 SER A N 1
ATOM 1714 C CA . SER A 1 253 ? 62.563 12.487 68.720 1.00 41.48 253 SER A CA 1
ATOM 1715 C C . SER A 1 253 ? 62.599 13.920 68.205 1.00 47.38 253 SER A C 1
ATOM 1716 O O . SER A 1 253 ? 63.291 14.236 67.233 1.00 48.25 253 SER A O 1
ATOM 1719 N N . LEU A 1 254 ? 61.842 14.792 68.869 1.00 47.82 254 LEU A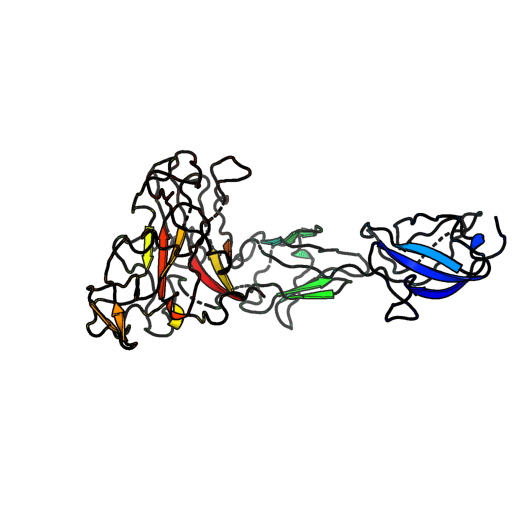 N 1
ATOM 1720 C CA . LEU A 1 254 ? 61.975 16.225 68.639 1.00 45.09 254 LEU A CA 1
ATOM 1721 C C . LEU A 1 254 ? 63.191 16.776 69.371 1.00 52.86 254 LEU A C 1
ATOM 1722 O O . LEU A 1 254 ? 63.993 17.519 68.795 1.00 53.94 254 LEU A O 1
ATOM 1727 N N . SER A 1 255 ? 63.338 16.417 70.647 1.00 51.13 255 SER A N 1
ATOM 1728 C CA . SER A 1 255 ? 64.499 16.826 71.432 1.00 48.95 255 SER A CA 1
ATOM 1729 C C . SER A 1 255 ? 64.609 15.854 72.606 1.00 50.23 255 SER A C 1
ATOM 1730 O O . SER A 1 255 ? 63.852 15.966 73.575 1.00 47.10 255 SER A O 1
ATOM 1733 N N . GLY A 1 256 ? 65.541 14.911 72.501 1.00 47.08 256 GLY A N 1
ATOM 1734 C CA . GLY A 1 256 ? 65.739 13.957 73.578 1.00 45.07 256 GLY A CA 1
ATOM 1735 C C . GLY A 1 256 ? 64.521 13.075 73.772 1.00 48.89 256 GLY A C 1
ATOM 1736 O O . GLY A 1 256 ? 63.818 12.717 72.819 1.00 45.71 256 GLY A O 1
ATOM 1737 N N . ASN A 1 257 ? 64.260 12.729 75.029 1.00 47.49 257 ASN A N 1
ATOM 1738 C CA . ASN A 1 257 ? 63.164 11.830 75.351 1.00 45.12 257 ASN A CA 1
ATOM 1739 C C . ASN A 1 257 ? 61.817 12.480 75.070 1.00 44.64 257 ASN A C 1
ATOM 1740 O O . ASN A 1 257 ? 61.650 13.698 75.168 1.00 41.17 257 ASN A O 1
ATOM 1745 N N . TYR A 1 258 ? 60.852 11.640 74.715 1.00 40.33 258 TYR A N 1
ATOM 1746 C CA . TYR A 1 258 ? 59.459 12.033 74.609 1.00 38.63 258 TYR A CA 1
ATOM 1747 C C . TYR A 1 258 ? 58.620 11.057 75.418 1.00 38.01 258 TYR A C 1
ATOM 1748 O O . TYR A 1 258 ? 59.063 9.959 75.761 1.00 39.61 258 TYR A O 1
ATOM 1765 N N . GLN A 1 260 ? 55.035 8.871 75.410 1.00 37.45 260 GLN A N 1
ATOM 1766 C CA . GLN A 1 260 ? 54.167 8.289 74.396 1.00 39.49 260 GLN A CA 1
ATOM 1767 C C . GLN A 1 260 ? 52.912 7.718 75.039 1.00 38.86 260 GLN A C 1
ATOM 1768 O O . GLN A 1 260 ? 52.996 6.930 75.988 1.00 39.50 260 GLN A O 1
ATOM 1774 N N . ILE A 1 261 ? 51.757 8.116 74.513 1.00 39.00 261 ILE A N 1
ATOM 1775 C CA . ILE A 1 261 ? 50.467 7.558 74.899 1.00 44.26 261 ILE A CA 1
ATOM 1776 C C . ILE A 1 261 ? 50.004 6.631 73.785 1.00 52.04 261 ILE A C 1
ATOM 1777 O O . ILE A 1 261 ? 50.002 7.015 72.608 1.00 53.00 261 ILE A O 1
ATOM 1782 N N . GLY A 1 262 ? 49.615 5.412 74.149 1.00 47.83 262 GLY A N 1
ATOM 1783 C CA . GLY A 1 262 ? 49.257 4.414 73.165 1.00 38.64 262 GLY A CA 1
ATOM 1784 C C . GLY A 1 262 ? 50.482 3.765 72.546 1.00 43.28 262 GLY A C 1
ATOM 1785 O O . GLY A 1 262 ? 51.629 4.127 72.812 1.00 50.05 262 GLY A O 1
ATOM 1786 N N . ASN A 1 263 ? 50.221 2.777 71.696 1.00 42.60 263 ASN A N 1
ATOM 1787 C CA . ASN A 1 263 ? 51.285 2.049 71.020 1.00 49.40 263 ASN A CA 1
ATOM 1788 C C . ASN A 1 263 ? 50.698 1.365 69.794 1.00 51.33 263 ASN A C 1
ATOM 1789 O O . ASN A 1 263 ? 49.487 1.388 69.565 1.00 55.41 263 ASN A O 1
ATOM 1794 N N . THR A 1 264 ? 51.580 0.756 69.006 1.00 54.21 264 THR A N 1
ATOM 1795 C CA . THR A 1 264 ? 51.162 0.116 67.767 1.00 53.69 264 THR A CA 1
ATOM 1796 C C . THR A 1 264 ? 50.251 -1.069 68.060 1.00 58.59 264 THR A C 1
ATOM 1797 O O . THR A 1 264 ? 50.599 -1.954 68.847 1.00 60.11 264 THR A O 1
ATOM 1801 N N . GLY A 1 265 ? 49.081 -1.082 67.424 1.00 60.18 265 GLY A N 1
ATOM 1802 C CA . GLY A 1 265 ? 48.143 -2.175 67.571 1.00 63.15 265 GLY A CA 1
ATOM 1803 C C . GLY A 1 265 ? 47.286 -2.140 68.817 1.00 64.41 265 GLY A C 1
ATOM 1804 O O . GLY A 1 265 ? 46.425 -3.015 68.977 1.00 71.35 265 GLY A O 1
ATOM 1805 N N . VAL A 1 266 ? 47.487 -1.169 69.705 1.00 60.58 266 VAL A N 1
ATOM 1806 C CA . VAL A 1 266 ? 46.675 -1.044 70.912 1.00 54.36 266 VAL A CA 1
ATOM 1807 C C . VAL A 1 266 ? 45.378 -0.336 70.534 1.00 56.05 266 VAL A C 1
ATOM 1808 O O . VAL A 1 266 ? 45.385 0.841 70.168 1.00 55.16 266 VAL A O 1
ATOM 1812 N N . THR A 1 267 ? 44.261 -1.052 70.634 1.00 58.20 267 THR A N 1
ATOM 1813 C CA . THR A 1 267 ? 42.991 -0.557 70.122 1.00 57.43 267 THR A CA 1
ATOM 1814 C C . THR A 1 267 ? 42.322 0.375 71.124 1.00 61.44 267 THR A C 1
ATOM 1815 O O . THR A 1 267 ? 42.250 0.076 72.321 1.00 64.66 267 THR A O 1
ATOM 1827 N N . ALA A 1 269 ? 38.655 2.077 71.802 1.00 59.01 269 ALA A N 1
ATOM 1828 C CA . ALA A 1 269 ? 37.267 1.898 71.401 1.00 61.73 269 ALA A CA 1
ATOM 1829 C C . ALA A 1 269 ? 36.670 3.207 70.896 1.00 63.43 269 ALA A C 1
ATOM 1830 O O . ALA A 1 269 ? 37.091 4.301 71.280 1.00 64.88 269 ALA A O 1
ATOM 1832 N N . ALA A 1 270 ? 35.672 3.080 70.016 1.00 68.19 270 ALA A N 1
ATOM 1833 C CA . ALA A 1 270 ? 35.028 4.258 69.443 1.00 66.35 270 ALA A CA 1
ATOM 1834 C C . ALA A 1 270 ? 34.287 5.069 70.498 1.00 63.11 270 ALA A C 1
ATOM 1835 O O . ALA A 1 270 ? 34.219 6.299 70.395 1.00 60.87 270 ALA A O 1
ATOM 1837 N N . ASN A 1 271 ? 33.730 4.409 71.511 1.00 61.66 271 ASN A N 1
ATOM 1838 C CA . ASN A 1 271 ? 33.031 5.103 72.584 1.00 67.42 271 ASN A CA 1
ATOM 1839 C C . ASN A 1 271 ? 33.976 5.644 73.654 1.00 64.00 271 ASN A C 1
ATOM 1840 O O . ASN A 1 271 ? 33.503 6.137 74.683 1.00 64.81 271 ASN A O 1
ATOM 1845 N N . GLY A 1 272 ? 35.286 5.558 73.437 1.00 57.59 272 GLY A N 1
ATOM 1846 C CA . GLY A 1 272 ? 36.249 6.105 74.384 1.00 58.92 272 GLY A CA 1
ATOM 1847 C C . GLY A 1 272 ? 36.235 5.439 75.742 1.00 61.98 272 GLY A C 1
ATOM 1848 O O . GLY A 1 272 ? 36.422 6.113 76.764 1.00 59.68 272 GLY A O 1
ATOM 1849 N N . LYS A 1 273 ? 36.026 4.123 75.776 1.00 64.76 273 LYS A N 1
ATOM 1850 C CA . LYS A 1 273 ? 35.895 3.409 77.038 1.00 63.52 273 LYS A CA 1
ATOM 1851 C C . LYS A 1 273 ? 37.177 3.512 77.856 1.00 60.87 273 LYS A C 1
ATOM 1852 O O . LYS A 1 273 ? 38.277 3.658 77.315 1.00 56.96 273 LYS A O 1
ATOM 1858 N N . TRP A 1 274 ? 37.016 3.448 79.180 1.00 63.29 274 TRP A N 1
ATOM 1859 C CA . TRP A 1 274 ? 38.143 3.527 80.101 1.00 53.30 274 TRP A CA 1
ATOM 1860 C C . TRP A 1 274 ? 39.189 2.472 79.766 1.00 46.38 274 TRP A C 1
ATOM 1861 O O . TRP A 1 274 ? 38.890 1.277 79.690 1.00 51.32 274 TRP A O 1
ATOM 1872 N N . ASN A 1 275 ? 40.421 2.933 79.571 1.00 44.30 275 ASN A N 1
ATOM 1873 C CA . ASN A 1 275 ? 41.560 2.066 79.283 1.00 49.24 275 ASN A CA 1
ATOM 1874 C C . ASN A 1 275 ? 42.802 2.800 79.774 1.00 50.30 275 ASN A C 1
ATOM 1875 O O . ASN A 1 275 ? 43.194 3.816 79.188 1.00 52.43 275 ASN A O 1
ATOM 1880 N N . ASP A 1 276 ? 43.409 2.300 80.857 1.00 48.28 276 ASP A N 1
ATOM 1881 C CA . ASP A 1 276 ? 44.580 2.944 81.449 1.00 39.95 276 ASP A CA 1
ATOM 1882 C C . ASP A 1 276 ? 45.809 2.923 80.547 1.00 46.27 276 ASP A C 1
ATOM 1883 O O . ASP A 1 276 ? 46.825 3.538 80.905 1.00 48.87 276 ASP A O 1
ATOM 1888 N N . GLU A 1 277 ? 45.749 2.237 79.402 1.00 47.22 277 GLU A N 1
ATOM 1889 C CA . GLU A 1 277 ? 46.844 2.308 78.446 1.00 46.32 277 GLU A CA 1
ATOM 1890 C C . GLU A 1 277 ? 47.042 3.717 77.905 1.00 44.55 277 GLU A C 1
ATOM 1891 O O . GLU A 1 277 ? 48.125 4.026 77.397 1.00 46.48 277 GLU A O 1
ATOM 1897 N N . PHE A 1 278 ? 46.027 4.574 77.996 1.00 42.75 278 PHE A N 1
ATOM 1898 C CA . PHE A 1 278 ? 46.097 5.947 77.509 1.00 46.96 278 PHE A CA 1
ATOM 1899 C C . PHE A 1 278 ? 46.039 6.954 78.653 1.00 45.00 278 PHE A C 1
ATOM 1900 O O . PHE A 1 278 ? 45.382 7.991 78.557 1.00 48.36 278 PHE A O 1
ATOM 1908 N N . SER A 1 279 ? 46.725 6.657 79.752 1.00 39.92 279 SER A N 1
ATOM 1909 C CA . SER A 1 279 ? 46.765 7.539 80.912 1.00 46.48 279 SER A CA 1
ATOM 1910 C C . S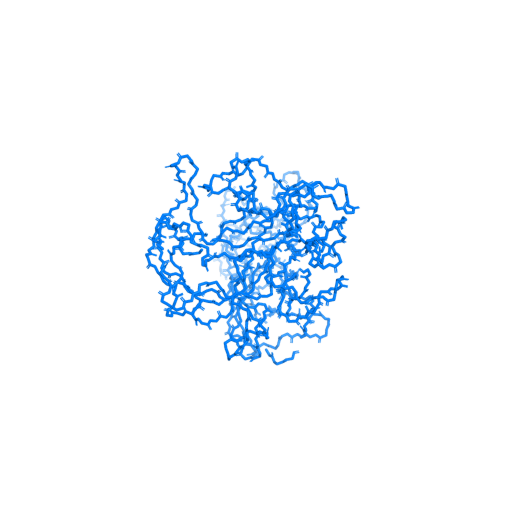ER A 1 279 ? 48.214 7.812 81.290 1.00 43.20 279 SER A C 1
ATOM 1911 O O . SER A 1 279 ? 48.967 6.879 81.585 1.00 38.93 279 SER A O 1
ATOM 1914 N N . PHE A 1 280 ? 48.602 9.083 81.270 1.00 42.32 280 PHE A N 1
ATOM 1915 C CA . PHE A 1 280 ? 49.856 9.528 81.862 1.00 46.63 280 PHE A CA 1
ATOM 1916 C C . PHE A 1 280 ? 49.539 10.217 83.181 1.00 45.76 280 PHE A C 1
ATOM 1917 O O . PHE A 1 280 ? 48.645 11.068 83.240 1.00 54.51 280 PHE A O 1
ATOM 1925 N N . GLU A 1 281 ? 50.259 9.844 84.236 1.00 40.64 281 GLU A N 1
ATOM 1926 C CA . GLU A 1 281 ? 49.970 10.332 85.578 1.00 41.36 281 GLU A CA 1
ATOM 1927 C C . GLU A 1 281 ? 51.255 10.794 86.246 1.00 42.29 281 GLU A C 1
ATOM 1928 O O . GLU A 1 281 ? 52.180 9.997 86.435 1.00 42.11 281 GLU A O 1
ATOM 1934 N N . TYR A 1 282 ? 51.312 12.076 86.601 1.00 39.99 282 TYR A N 1
ATOM 1935 C CA . TYR A 1 282 ? 52.350 12.603 87.482 1.00 38.28 282 TYR A CA 1
ATOM 1936 C C . TYR A 1 282 ? 51.683 13.079 88.765 1.00 40.44 282 TYR A C 1
ATOM 1937 O O . TYR A 1 282 ? 51.003 14.111 88.774 1.00 46.23 282 TYR A O 1
ATOM 1946 N N . TRP A 1 283 ? 51.887 12.338 89.846 1.00 41.27 283 TRP A N 1
ATOM 1947 C CA . TRP A 1 283 ? 51.356 12.692 91.156 1.00 47.46 283 TRP A CA 1
ATOM 1948 C C . TRP A 1 283 ? 52.512 13.155 92.033 1.00 44.82 283 TRP A C 1
ATOM 1949 O O . TRP A 1 283 ? 53.516 12.448 92.165 1.00 43.19 283 TRP A O 1
ATOM 1960 N N . ALA A 1 284 ? 52.377 14.349 92.606 1.00 46.23 284 ALA A N 1
ATOM 1961 C CA . ALA A 1 284 ? 53.427 14.894 93.456 1.00 48.24 284 ALA A CA 1
ATOM 1962 C C . ALA A 1 284 ? 53.574 14.064 94.725 1.00 42.09 284 ALA A C 1
ATOM 1963 O O . ALA A 1 284 ? 52.596 13.531 95.258 1.00 46.09 284 ALA A O 1
ATOM 1965 N N . GLY A 1 285 ? 54.804 13.958 95.206 1.00 42.54 285 GLY A N 1
ATOM 1966 C CA . GLY A 1 285 ? 55.123 13.179 96.384 1.00 46.09 285 GLY A CA 1
ATOM 1967 C C . GLY A 1 285 ? 55.784 11.859 96.025 1.00 53.67 285 GLY A C 1
ATOM 1968 O O . GLY A 1 285 ? 55.817 11.432 94.870 1.00 56.13 285 GLY A O 1
ATOM 1969 N N . ASN A 1 286 ? 56.323 11.210 97.054 1.00 52.56 286 ASN A N 1
ATOM 1970 C CA . ASN A 1 286 ? 56.982 9.918 96.881 1.00 49.25 286 ASN A CA 1
ATOM 1971 C C . ASN A 1 286 ? 56.976 9.156 98.207 1.00 52.27 286 ASN A C 1
ATOM 1972 O O . ASN A 1 286 ? 58.014 8.785 98.755 1.00 55.05 286 ASN A O 1
ATOM 1977 N N . TRP A 1 287 ? 55.775 8.910 98.735 1.00 56.81 287 TRP A N 1
ATOM 1978 C CA . TRP A 1 287 ? 55.569 8.057 99.910 1.00 56.09 287 TRP A CA 1
ATOM 1979 C C . TRP A 1 287 ? 56.312 8.567 101.144 1.00 53.85 287 TRP A C 1
ATOM 1980 O O . TRP A 1 287 ? 56.772 7.775 101.971 1.00 50.31 287 TRP A O 1
ATOM 1991 N N . ALA A 1 288 ? 56.428 9.883 101.291 1.00 50.14 288 ALA A N 1
ATOM 1992 C CA . ALA A 1 288 ? 57.071 10.478 102.456 1.00 56.62 288 ALA A CA 1
ATOM 1993 C C . ALA A 1 288 ? 56.022 10.857 103.490 1.00 62.35 288 ALA A C 1
ATOM 1994 O O . ALA A 1 288 ? 54.931 11.316 103.150 1.00 64.30 288 ALA A O 1
ATOM 1996 N N . ASN A 1 289 ? 56.365 10.658 104.768 1.00 65.64 289 ASN A N 1
ATOM 1997 C CA . ASN A 1 289 ? 55.465 10.946 105.879 1.00 65.17 289 ASN A CA 1
ATOM 1998 C C . ASN A 1 289 ? 56.288 11.548 107.013 1.00 64.54 289 ASN A C 1
ATOM 1999 O O . ASN A 1 289 ? 56.967 10.814 107.750 1.00 59.67 289 ASN A O 1
ATOM 2004 N N . PRO A 1 290 ? 56.250 12.881 107.193 1.00 68.91 290 PRO A N 1
ATOM 2005 C CA . PRO A 1 290 ? 55.466 13.851 106.415 1.00 69.29 290 PRO A CA 1
ATOM 2006 C C . PRO A 1 290 ? 55.972 14.023 104.988 1.00 62.57 290 PRO A C 1
ATOM 2007 O O . PRO A 1 290 ? 57.140 13.753 104.714 1.00 64.49 290 PRO A O 1
ATOM 2011 N N . GLU A 1 291 ? 55.091 14.460 104.091 1.00 62.66 291 GLU A N 1
ATOM 2012 C CA . GLU A 1 291 ? 55.434 14.611 102.679 1.00 55.96 291 GLU A CA 1
ATOM 2013 C C . GLU A 1 291 ? 56.191 15.919 102.496 1.00 55.79 291 GLU A C 1
ATOM 2014 O O . GLU A 1 291 ? 55.603 17.001 102.510 1.00 64.68 291 GLU A O 1
ATOM 2020 N N . THR A 1 292 ? 57.505 15.819 102.314 1.00 52.72 292 THR A N 1
ATOM 2021 C CA . THR A 1 292 ? 58.355 16.987 102.132 1.00 57.17 292 THR A CA 1
ATOM 2022 C C . THR A 1 292 ? 58.470 17.423 100.679 1.00 57.31 292 THR A C 1
ATOM 2023 O O . THR A 1 292 ? 58.975 18.520 100.417 1.00 55.37 292 THR A O 1
ATOM 2027 N N . TYR A 1 293 ? 58.017 16.593 99.737 1.00 59.49 293 TYR A N 1
ATOM 2028 C CA . TYR A 1 293 ? 58.216 16.821 98.306 1.00 53.59 293 TYR A CA 1
ATOM 2029 C C . TYR A 1 293 ? 59.696 16.967 97.962 1.00 56.52 293 TYR A C 1
ATOM 2030 O O . TYR A 1 293 ? 60.055 17.630 96.985 1.00 54.49 293 TYR A O 1
ATOM 2039 N N . ALA A 1 294 ? 60.566 16.353 98.769 1.00 55.34 294 ALA A N 1
ATOM 2040 C CA . ALA A 1 294 ? 61.974 16.254 98.407 1.00 54.73 294 ALA A CA 1
ATOM 2041 C C . ALA A 1 294 ? 62.173 15.403 97.163 1.00 59.52 294 ALA A C 1
ATOM 2042 O O . ALA A 1 294 ? 63.194 15.544 96.482 1.00 62.90 294 ALA A O 1
ATOM 2044 N N . SER A 1 295 ? 61.222 14.521 96.862 1.00 59.35 295 SER A N 1
ATOM 2045 C CA . SER A 1 295 ? 61.182 13.768 95.619 1.00 54.79 295 SER A CA 1
ATOM 2046 C C . SER A 1 295 ? 59.804 13.945 94.998 1.00 49.16 295 SER A C 1
ATOM 2047 O O . SER A 1 295 ? 58.790 13.892 95.701 1.00 44.48 295 SER A O 1
ATOM 2050 N N . HIS A 1 296 ? 59.777 14.164 93.680 1.00 44.83 296 HIS A N 1
ATOM 2051 C CA . HIS A 1 296 ? 58.564 14.455 92.922 1.00 42.67 296 HIS A CA 1
ATOM 2052 C C . HIS A 1 296 ? 57.892 15.715 93.453 1.00 42.73 296 HIS A C 1
ATOM 2053 O O . HIS A 1 296 ? 56.869 15.629 94.144 1.00 47.91 296 HIS A O 1
ATOM 2060 N N . PRO A 1 297 ? 58.418 16.896 93.140 1.00 41.89 297 PRO A N 1
ATOM 2061 C CA . PRO A 1 297 ? 57.840 18.128 93.685 1.00 43.88 297 PRO A CA 1
ATOM 2062 C C . PRO A 1 297 ? 56.492 18.444 93.060 1.00 49.28 297 PRO A C 1
ATOM 2063 O O . PRO A 1 297 ? 56.108 17.905 92.018 1.00 47.28 297 PRO A O 1
ATOM 2067 N N . ARG A 1 298 ? 55.767 19.341 93.723 1.00 46.20 298 ARG A N 1
ATOM 2068 C CA . ARG A 1 298 ? 54.534 19.866 93.157 1.00 49.17 298 ARG A CA 1
ATOM 2069 C C . ARG A 1 298 ? 54.848 20.665 91.899 1.00 48.52 298 ARG A C 1
ATOM 2070 O O . ARG A 1 298 ? 55.841 21.396 91.838 1.00 50.13 298 ARG A O 1
ATOM 2078 N N . LEU A 1 299 ? 54.000 20.517 90.880 1.00 47.77 299 LEU A N 1
ATOM 2079 C CA . LEU A 1 299 ? 54.255 21.202 89.618 1.00 51.60 299 LEU A CA 1
ATOM 2080 C C . LEU A 1 299 ? 54.184 22.716 89.773 1.00 55.38 299 LEU A C 1
ATOM 2081 O O . LEU A 1 299 ? 54.852 23.446 89.033 1.00 58.95 299 LEU A O 1
ATOM 2086 N N . CYS A 1 300 ? 53.396 23.206 90.733 1.00 56.90 300 CYS A N 1
ATOM 2087 C CA . CYS A 1 300 ? 53.313 24.644 90.964 1.00 58.71 300 CYS A CA 1
ATOM 2088 C C . CYS A 1 300 ? 54.591 25.210 91.570 1.00 63.43 300 CYS A C 1
ATOM 2089 O O . CYS A 1 300 ? 54.773 26.432 91.573 1.00 67.96 300 CYS A O 1
ATOM 2092 N N . ASP A 1 301 ? 55.470 24.355 92.091 1.00 63.16 301 ASP A N 1
ATOM 2093 C CA . ASP A 1 301 ? 56.784 24.784 92.547 1.00 61.19 301 ASP A CA 1
ATOM 2094 C C . ASP A 1 301 ? 57.847 24.664 91.465 1.00 63.00 301 ASP A C 1
ATOM 2095 O O . ASP A 1 301 ? 58.911 25.280 91.588 1.00 63.77 301 ASP A O 1
ATOM 2100 N N . VAL A 1 302 ? 57.583 23.884 90.415 1.00 59.91 30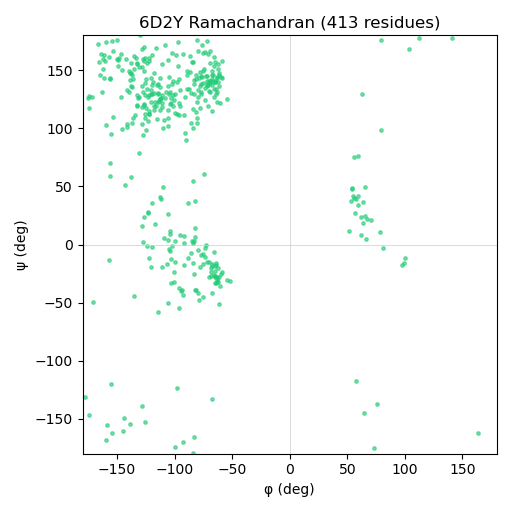2 VAL A N 1
ATOM 2101 C CA . VAL A 1 302 ? 58.533 23.750 89.317 1.00 57.76 302 VAL A CA 1
ATOM 2102 C C . VAL A 1 302 ? 58.395 24.910 88.338 1.00 56.37 302 VAL A C 1
ATOM 2103 O O . VAL A 1 302 ? 59.395 25.428 87.828 1.00 60.79 302 VAL A O 1
ATOM 2107 N N . ALA A 1 303 ? 57.164 25.339 88.068 1.00 51.89 303 ALA A N 1
ATOM 2108 C CA . ALA A 1 303 ? 56.897 26.485 87.214 1.00 57.37 303 ALA A CA 1
ATOM 2109 C C . ALA A 1 303 ? 55.888 27.399 87.896 1.00 63.31 303 ALA A C 1
ATOM 2110 O O . ALA A 1 303 ? 55.107 26.970 88.749 1.00 71.72 303 ALA A O 1
ATOM 2112 N N . ASP A 1 304 ? 55.912 28.672 87.507 1.00 57.53 304 ASP A N 1
ATOM 2113 C CA . ASP A 1 304 ? 55.073 29.679 88.145 1.00 62.88 304 ASP A CA 1
ATOM 2114 C C . ASP A 1 304 ? 53.681 29.673 87.525 1.00 62.63 304 ASP A C 1
ATOM 2115 O O . ASP A 1 304 ? 53.521 29.973 86.338 1.00 63.76 304 ASP A O 1
ATOM 2120 N N . PHE A 1 305 ? 52.675 29.347 88.335 1.00 69.39 305 PHE A N 1
ATOM 2121 C CA . PHE A 1 305 ? 51.289 29.311 87.894 1.00 68.21 305 PHE A CA 1
ATOM 2122 C C . PHE A 1 305 ? 50.484 30.510 88.381 1.00 69.28 305 PHE A C 1
ATOM 2123 O O . PHE A 1 305 ? 49.258 30.518 88.230 1.00 73.14 305 PHE A O 1
ATOM 2131 N N . SER A 1 306 ? 51.136 31.510 88.970 1.00 66.25 306 SER A N 1
ATOM 2132 C CA . SER A 1 306 ? 50.423 32.702 89.407 1.00 70.97 306 SER A CA 1
ATOM 2133 C C . SER A 1 306 ? 49.783 33.396 88.211 1.00 74.10 306 SER A C 1
ATOM 2134 O O . SER A 1 306 ? 50.321 33.384 87.099 1.00 69.20 306 SER A O 1
ATOM 2137 N N . ASP A 1 307 ? 48.617 34.000 88.451 1.00 74.34 307 ASP A N 1
ATOM 2138 C CA A ASP A 1 307 ? 47.829 34.632 87.395 0.43 75.59 307 ASP A CA 1
ATOM 2139 C CA B ASP A 1 307 ? 47.824 34.631 87.396 0.57 75.60 307 ASP A CA 1
ATOM 2140 C C . ASP A 1 307 ? 47.586 33.650 86.250 1.00 71.94 307 ASP A C 1
ATOM 2141 O O . ASP A 1 307 ? 47.878 33.924 85.084 1.00 68.89 307 ASP A O 1
ATOM 2150 N N . TRP A 1 308 ? 47.043 32.482 86.606 1.00 71.80 308 TRP A N 1
ATOM 2151 C CA . TRP A 1 308 ? 46.883 31.395 85.645 1.00 69.76 308 TRP A CA 1
ATOM 2152 C C . TRP A 1 308 ? 45.887 31.733 84.544 1.00 69.32 308 TRP A C 1
ATOM 2153 O O . TRP A 1 308 ? 45.981 31.182 83.441 1.00 72.56 308 TRP A O 1
ATOM 2164 N N . THR A 1 309 ? 44.929 32.622 84.813 1.00 67.23 309 THR A N 1
ATOM 2165 C CA . THR A 1 309 ? 43.947 32.969 83.791 1.00 76.70 309 THR A CA 1
ATOM 2166 C C . THR A 1 309 ? 44.584 33.655 82.590 1.00 77.92 309 THR A C 1
ATOM 2167 O O . THR A 1 309 ? 43.962 33.717 81.524 1.00 73.57 309 THR A O 1
ATOM 2171 N N . ASN A 1 310 ? 45.805 34.170 82.736 1.00 78.72 310 ASN A N 1
ATOM 2172 C CA . ASN A 1 310 ? 46.547 34.768 81.635 1.00 74.82 310 ASN A CA 1
ATOM 2173 C C . ASN A 1 310 ? 47.674 33.858 81.155 1.00 71.31 310 ASN A C 1
ATOM 2174 O O . ASN A 1 310 ? 48.669 34.331 80.600 1.00 68.53 310 ASN A O 1
ATOM 2179 N N . LYS A 1 311 ? 47.529 32.550 81.358 1.00 66.95 311 LYS A N 1
ATOM 2180 C CA . LYS A 1 311 ? 48.567 31.597 81.001 1.00 61.22 311 LYS A CA 1
ATOM 2181 C C . LYS A 1 311 ? 47.944 30.406 80.287 1.00 58.80 311 LYS A C 1
ATOM 2182 O O . LYS A 1 311 ? 46.735 30.173 80.358 1.00 64.59 311 LYS A O 1
ATOM 2188 N N . SER A 1 312 ? 48.794 29.654 79.591 1.00 56.43 312 SER A N 1
ATOM 2189 C CA . SER A 1 312 ? 48.351 28.534 78.777 1.00 59.91 312 SER A CA 1
ATOM 2190 C C . SER A 1 312 ? 49.293 27.356 78.963 1.00 59.39 312 SER A C 1
ATOM 2191 O O . SER A 1 312 ? 50.496 27.528 79.176 1.00 61.25 312 SER A O 1
ATOM 2194 N N . LEU A 1 313 ? 48.729 26.154 78.878 1.00 52.75 313 LEU A N 1
ATOM 2195 C CA . LEU A 1 313 ? 49.516 24.931 78.826 1.00 47.56 313 LEU A CA 1
ATOM 2196 C C . LEU A 1 313 ? 49.902 24.652 77.379 1.00 55.08 313 LEU A C 1
ATOM 2197 O O . LEU A 1 313 ? 49.050 24.691 76.484 1.00 57.17 313 LEU A O 1
ATOM 2202 N N . LYS A 1 314 ? 51.188 24.386 77.149 1.00 55.40 314 LYS A N 1
ATOM 2203 C CA . LYS A 1 314 ? 51.707 24.130 75.814 1.00 52.10 314 LYS A CA 1
ATOM 2204 C C . LYS A 1 314 ? 52.559 22.871 75.827 1.00 50.06 314 LYS A C 1
ATOM 2205 O O . LYS A 1 314 ? 53.145 22.509 76.851 1.00 54.51 314 LYS A O 1
ATOM 2211 N N . PHE A 1 315 ? 52.622 22.213 74.671 1.00 49.06 315 PHE A N 1
ATOM 2212 C CA . PHE A 1 315 ? 53.448 21.030 74.473 1.00 42.49 315 PHE A CA 1
ATOM 2213 C C . PHE A 1 315 ? 53.544 20.759 72.979 1.00 43.56 315 PHE A C 1
ATOM 2214 O O . PHE A 1 315 ? 52.693 21.192 72.198 1.00 47.94 315 PHE A O 1
ATOM 2222 N N . GLU A 1 316 ? 54.594 20.041 72.593 1.00 44.54 316 GLU A N 1
ATOM 2223 C CA . GLU A 1 316 ? 54.750 19.564 71.228 1.00 46.87 316 GLU A CA 1
ATOM 2224 C C . GLU A 1 316 ? 54.262 18.124 71.133 1.00 43.89 316 GLU A C 1
ATOM 2225 O O . GLU A 1 316 ? 54.427 17.331 72.064 1.00 45.43 316 GLU A O 1
ATOM 2239 N N . LEU A 1 318 ? 53.362 14.586 68.457 1.00 51.05 318 LEU A N 1
ATOM 2240 C CA . LEU A 1 318 ? 53.519 13.831 67.223 1.00 44.61 318 LEU A CA 1
ATOM 2241 C C . LEU A 1 318 ? 52.507 12.699 67.208 1.00 41.18 318 LEU A C 1
ATOM 2242 O O . LEU A 1 318 ? 52.432 11.914 68.160 1.00 47.97 318 LEU A O 1
ATOM 2247 N N . ILE A 1 319 ? 51.735 12.619 66.129 1.00 42.29 319 ILE A N 1
ATOM 2248 C CA . ILE A 1 319 ? 50.868 11.475 65.859 1.00 48.68 319 ILE A CA 1
ATOM 2249 C C . ILE A 1 319 ? 51.256 10.901 64.503 1.00 52.43 319 ILE A C 1
ATOM 2250 O O . ILE A 1 319 ? 51.090 11.579 63.478 1.00 46.61 319 ILE A O 1
ATOM 2255 N N . PRO A 1 320 ? 51.777 9.676 64.445 1.00 56.29 320 PRO A N 1
ATOM 2256 C CA . PRO A 1 320 ? 52.139 9.092 63.149 1.00 56.00 320 PRO A CA 1
ATOM 2257 C C . PRO A 1 320 ? 50.926 8.953 62.241 1.00 53.73 320 PRO A C 1
ATOM 2258 O O . PRO A 1 320 ? 49.802 8.729 62.694 1.00 53.28 320 PRO A O 1
ATOM 2262 N N . ALA A 1 321 ? 51.169 9.098 60.936 1.00 62.20 321 ALA A N 1
ATOM 2263 C CA . ALA A 1 321 ? 50.088 8.982 59.964 1.00 64.54 321 ALA A CA 1
ATOM 2264 C C . ALA A 1 321 ? 49.455 7.596 59.986 1.00 59.29 321 ALA A C 1
ATOM 2265 O O . ALA A 1 321 ? 48.251 7.462 59.744 1.00 53.75 321 ALA A O 1
ATOM 2267 N N . ASP A 1 322 ? 50.242 6.560 60.274 1.00 57.29 322 ASP A N 1
ATOM 2268 C CA . ASP A 1 322 ? 49.722 5.201 60.356 1.00 60.54 322 ASP A CA 1
ATOM 2269 C C . ASP A 1 322 ? 49.097 4.882 61.709 1.00 54.65 322 ASP A C 1
ATOM 2270 O O . ASP A 1 322 ? 48.674 3.742 61.925 1.00 59.25 322 ASP A O 1
ATOM 2275 N N . ALA A 1 323 ? 49.027 5.852 62.621 1.00 52.11 323 ALA A N 1
ATOM 2276 C CA . ALA A 1 323 ? 48.494 5.635 63.961 1.00 48.98 323 ALA A CA 1
ATOM 2277 C C . ALA A 1 323 ? 47.611 6.822 64.351 1.00 50.99 323 ALA A C 1
ATOM 2278 O O . ALA A 1 323 ? 47.824 7.492 65.358 1.00 55.24 323 ALA A O 1
ATOM 2280 N N . GLY A 1 324 ? 46.590 7.075 63.537 1.00 49.82 324 GLY A N 1
ATOM 2281 C CA . GLY A 1 324 ? 45.748 8.235 63.749 1.00 45.91 324 GLY A CA 1
ATOM 2282 C C . GLY A 1 324 ? 44.953 8.153 65.039 1.00 52.24 324 GLY A C 1
ATOM 2283 O O . GLY A 1 324 ? 44.647 7.076 65.551 1.00 46.59 324 GLY A O 1
ATOM 2284 N N . TRP A 1 325 ? 44.617 9.328 65.564 1.00 51.73 325 TRP A N 1
ATOM 2285 C CA . TRP A 1 325 ? 43.858 9.477 66.801 1.00 53.91 325 TRP A CA 1
ATOM 2286 C C . TRP A 1 325 ? 42.470 9.983 66.435 1.00 58.11 325 TRP A C 1
ATOM 2287 O O . TRP A 1 325 ? 42.306 11.152 66.069 1.00 63.84 325 TRP A O 1
ATOM 2298 N N . GLY A 1 326 ? 41.475 9.106 66.532 1.00 56.48 326 GLY A N 1
ATOM 2299 C CA . GLY A 1 326 ? 40.141 9.449 66.084 1.00 57.89 326 GLY A CA 1
ATOM 2300 C C . GLY A 1 326 ? 39.050 9.223 67.108 1.00 56.66 326 GLY A C 1
ATOM 2301 O O . GLY A 1 326 ? 37.870 9.441 66.817 1.00 57.95 326 GLY A O 1
ATOM 2302 N N . ALA A 1 327 ? 39.415 8.784 68.309 1.00 51.45 327 ALA A N 1
ATOM 2303 C CA . ALA A 1 327 ? 38.420 8.577 69.350 1.00 56.73 327 ALA A CA 1
ATOM 2304 C C . ALA A 1 327 ? 39.061 8.817 70.706 1.00 58.98 327 ALA A C 1
ATOM 2305 O O . ALA A 1 327 ? 40.283 8.766 70.858 1.00 57.89 327 ALA A O 1
ATOM 2307 N N . GLY A 1 328 ? 38.216 9.081 71.694 1.00 60.65 328 GLY A N 1
ATOM 2308 C CA . GLY A 1 328 ? 38.677 9.251 73.047 1.00 59.28 328 GLY A CA 1
ATOM 2309 C C . GLY A 1 328 ? 39.259 10.621 73.287 1.00 59.74 328 GLY A C 1
ATOM 2310 O O . GLY A 1 328 ? 40.418 10.903 72.962 1.00 59.02 328 GLY A O 1
ATOM 2311 N N . PRO A 1 329 ? 38.453 11.504 73.865 1.00 62.33 329 PRO A N 1
ATOM 2312 C CA . PRO A 1 329 ? 38.910 12.876 74.092 1.00 63.08 329 PRO A CA 1
ATOM 2313 C C . PRO A 1 329 ? 40.026 12.923 75.122 1.00 58.77 329 PRO A C 1
ATOM 2314 O O . PRO A 1 329 ? 40.013 12.197 76.119 1.00 58.71 329 PRO A O 1
ATOM 2326 N N . GLN A 1 331 ? 41.576 14.331 78.111 1.00 50.70 331 GLN A N 1
ATOM 2327 C CA . GLN A 1 331 ? 41.286 15.111 79.306 1.00 54.00 331 GLN A CA 1
ATOM 2328 C C . GLN A 1 331 ? 42.600 15.400 80.021 1.00 50.79 331 GLN A C 1
ATOM 2329 O O . GLN A 1 331 ? 43.307 14.473 80.431 1.00 52.29 331 GLN A O 1
ATOM 2335 N N . ILE A 1 332 ? 42.937 16.678 80.138 1.00 50.16 332 ILE A N 1
ATOM 2336 C CA . ILE A 1 332 ? 44.144 17.121 80.824 1.00 52.67 332 ILE A CA 1
ATOM 2337 C C . ILE A 1 332 ? 43.707 17.704 82.161 1.00 55.21 332 ILE A C 1
ATOM 2338 O O . ILE A 1 332 ? 43.105 18.782 82.210 1.00 52.43 332 ILE A O 1
ATOM 2343 N N . ILE A 1 333 ? 43.996 16.994 83.250 1.00 58.59 333 ILE A N 1
ATOM 2344 C CA . ILE A 1 333 ? 43.454 17.317 84.567 1.00 54.77 333 ILE A CA 1
ATOM 2345 C C . ILE A 1 333 ? 44.596 17.705 85.497 1.00 51.83 333 ILE A C 1
ATOM 2346 O O . ILE A 1 333 ? 45.490 16.893 85.766 1.00 46.19 333 ILE A O 1
ATOM 2351 N N . PHE A 1 334 ? 44.555 18.937 85.997 1.00 49.81 334 PHE A N 1
ATOM 2352 C CA . PHE A 1 334 ? 45.424 19.372 87.079 1.00 49.54 334 PHE A CA 1
ATOM 2353 C C . PHE A 1 334 ? 44.749 19.089 88.414 1.00 56.09 334 PHE A C 1
ATOM 2354 O O . PHE A 1 334 ? 43.521 19.119 88.527 1.00 61.18 334 PHE A O 1
ATOM 2362 N N . GLY A 1 335 ? 45.559 18.816 89.425 1.00 53.93 335 GLY A N 1
ATOM 2363 C CA . GLY A 1 335 ? 45.024 18.450 90.725 1.00 50.60 335 GLY A CA 1
ATOM 2364 C C . GLY A 1 335 ? 45.889 18.954 91.854 1.00 56.08 335 GLY A C 1
ATOM 2365 O O . GLY A 1 335 ? 47.109 19.093 91.716 1.00 58.59 335 GLY A O 1
ATOM 2366 N N . SER A 1 336 ? 45.245 19.229 92.979 1.00 57.94 336 SER A N 1
ATOM 2367 C CA . SER A 1 336 ? 45.885 19.626 94.219 1.00 64.36 336 SER A CA 1
ATOM 2368 C C . SER A 1 336 ? 46.278 18.395 95.023 1.00 63.12 336 SER A C 1
ATOM 2369 O O . SER A 1 336 ? 45.785 17.291 94.770 1.00 62.65 336 SER A O 1
ATOM 2372 N N . PRO A 1 337 ? 47.180 18.543 95.999 1.00 57.61 337 PRO A N 1
ATOM 2373 C CA . PRO A 1 337 ? 47.483 17.408 96.883 1.00 54.97 337 PRO A CA 1
ATOM 2374 C C . PRO A 1 337 ? 46.268 16.916 97.642 1.00 55.36 337 PRO A C 1
ATOM 2375 O O . PRO A 1 337 ? 46.228 15.736 98.026 1.00 58.54 337 PRO A O 1
ATOM 2379 N N . SER A 1 338 ? 45.274 17.781 97.864 1.00 59.21 338 SER A N 1
ATOM 2380 C CA . SER A 1 338 ? 44.023 17.330 98.449 1.00 61.84 338 SER A CA 1
ATOM 2381 C C . SER A 1 338 ? 43.317 16.292 97.582 1.00 57.43 338 SER A C 1
ATOM 2382 O O . SER A 1 338 ? 42.579 15.459 98.109 1.00 61.92 338 SER A O 1
ATOM 2385 N N . GLN A 1 339 ? 43.518 16.318 96.270 1.00 52.90 339 GLN A N 1
ATOM 2386 C CA . GLN A 1 339 ? 42.802 15.419 95.370 1.00 52.50 339 GLN A CA 1
ATOM 2387 C C . GLN A 1 339 ? 43.605 14.171 95.019 1.00 50.11 339 GLN A C 1
ATOM 2388 O O . GLN A 1 339 ? 43.033 13.081 94.895 1.00 51.47 339 GLN A O 1
ATOM 2394 N N . ILE A 1 340 ? 44.917 14.309 94.849 1.00 49.32 340 ILE A N 1
ATOM 2395 C CA . ILE A 1 340 ? 45.751 13.215 94.368 1.00 49.47 340 ILE A CA 1
ATOM 2396 C C . ILE A 1 340 ? 47.180 13.466 94.829 1.00 52.08 340 ILE A C 1
ATOM 2397 O O . ILE A 1 340 ? 47.646 14.608 94.865 1.00 51.53 340 ILE A O 1
ATOM 2402 N N . SER A 1 341 ? 47.869 12.385 95.185 1.00 51.40 341 SER A N 1
ATOM 2403 C CA . SER A 1 341 ? 49.275 12.439 95.558 1.00 49.82 341 SER A CA 1
ATOM 2404 C C . SER A 1 341 ? 49.840 11.031 95.459 1.00 49.80 341 SER A C 1
ATOM 2405 O O . SER A 1 341 ? 49.097 10.046 95.479 1.00 48.99 341 SER A O 1
ATOM 2408 N N . LEU A 1 342 ? 51.162 10.944 95.341 1.00 44.09 342 LEU A N 1
ATOM 2409 C CA . LEU A 1 342 ? 51.842 9.652 95.280 1.00 40.24 342 LEU A CA 1
ATOM 2410 C C . LEU A 1 342 ? 52.222 9.249 96.698 1.00 45.72 342 LEU A C 1
ATOM 2411 O O . LEU A 1 342 ? 53.257 9.669 97.220 1.00 46.51 342 LEU A O 1
ATOM 2416 N N . GLY A 1 343 ? 51.383 8.433 97.323 1.00 46.65 343 GLY A N 1
ATOM 2417 C CA . GLY A 1 343 ? 51.644 7.988 98.678 1.00 47.70 343 GLY A CA 1
ATOM 2418 C C . GLY A 1 343 ? 50.382 7.419 99.300 1.00 49.40 343 GLY A C 1
ATOM 2419 O O . GLY A 1 343 ? 49.432 7.070 98.602 1.00 57.99 343 GLY A O 1
ATOM 2420 N N . ASN A 1 344 ? 50.404 7.332 100.625 1.00 54.31 344 ASN A N 1
ATOM 2421 C CA . ASN A 1 344 ? 49.260 6.846 101.378 1.00 56.85 344 ASN A CA 1
ATOM 2422 C C . ASN A 1 344 ? 48.302 7.991 101.680 1.00 58.23 344 ASN A C 1
ATOM 2423 O O . ASN A 1 344 ? 48.708 9.146 101.835 1.00 55.71 344 ASN A O 1
ATOM 2428 N N . ALA A 1 345 ? 47.016 7.658 101.752 1.00 56.97 345 ALA A N 1
ATOM 2429 C CA . ALA A 1 345 ? 46.010 8.640 102.128 1.00 59.83 345 ALA A CA 1
ATOM 2430 C C . ALA A 1 345 ? 46.128 8.976 103.609 1.00 63.79 345 ALA A C 1
ATOM 2431 O O . ALA A 1 345 ? 46.448 8.116 104.434 1.00 69.83 345 ALA A O 1
ATOM 2433 N N . GLY A 1 346 ? 45.869 10.239 103.945 1.00 65.45 346 GLY A N 1
ATOM 2434 C CA . GLY A 1 346 ? 45.915 10.707 105.312 1.00 69.18 346 GLY A CA 1
ATOM 2435 C C . GLY A 1 346 ? 47.208 11.392 105.704 1.00 70.65 346 GLY A C 1
ATOM 2436 O O . GLY A 1 346 ? 47.234 12.100 106.718 1.00 74.77 346 GLY A O 1
ATOM 2437 N N . VAL A 1 347 ? 48.281 11.191 104.936 1.00 69.23 347 VAL A N 1
ATOM 2438 C CA . VAL A 1 347 ? 49.536 11.874 105.216 1.00 71.45 347 VAL A CA 1
ATOM 2439 C C . VAL A 1 347 ? 49.345 13.373 105.025 1.00 69.64 347 VAL A C 1
ATOM 2440 O O . VAL A 1 347 ? 48.632 13.817 104.116 1.00 68.10 347 VAL A O 1
ATOM 2444 N N . VAL A 1 348 ? 49.961 14.164 105.900 1.00 60.42 348 VAL A N 1
ATOM 2445 C CA . VAL A 1 348 ? 49.981 15.616 105.762 1.00 67.74 348 VAL A CA 1
ATOM 2446 C C . VAL A 1 348 ? 51.364 16.040 105.285 1.00 69.27 348 VAL A C 1
ATOM 2447 O O . VAL A 1 348 ? 52.376 15.433 105.657 1.00 70.89 348 VAL A O 1
ATOM 2451 N N . ASP A 1 349 ? 51.403 17.070 104.442 1.00 60.95 349 ASP A N 1
ATOM 2452 C CA . ASP A 1 349 ? 52.647 17.558 103.872 1.00 65.18 349 ASP A CA 1
ATOM 2453 C C . ASP A 1 349 ? 53.125 18.789 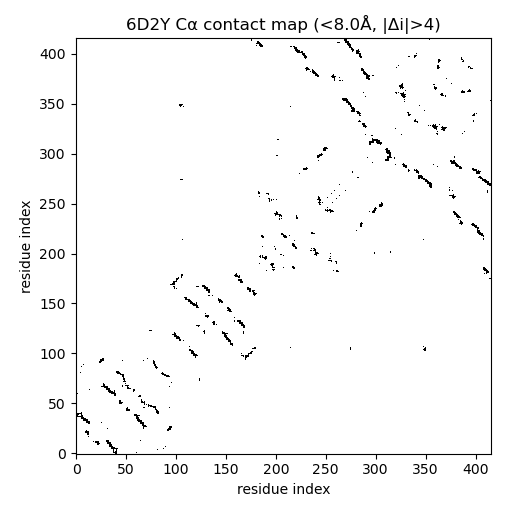104.641 1.00 71.36 349 ASP A C 1
ATOM 2454 O O . ASP A 1 349 ? 52.535 19.191 105.647 1.00 71.77 349 ASP A O 1
ATOM 2459 N N . VAL A 1 350 ? 54.200 19.408 104.155 1.00 76.57 350 VAL A N 1
ATOM 2460 C CA . VAL A 1 350 ? 54.813 20.550 104.827 1.00 82.00 350 VAL A CA 1
ATOM 2461 C C . VAL A 1 350 ? 53.941 21.789 104.679 1.00 84.20 350 VAL A C 1
ATOM 2462 O O . VAL A 1 350 ? 54.283 22.865 105.181 1.00 85.24 350 VAL A O 1
ATOM 2466 N N . ASN A 1 351 ? 52.814 21.653 103.983 1.00 86.50 351 ASN A N 1
ATOM 2467 C CA . ASN A 1 351 ? 51.875 22.749 103.787 1.00 79.18 351 ASN A CA 1
ATOM 2468 C C . ASN A 1 351 ? 50.585 22.560 104.575 1.00 72.81 351 ASN A C 1
ATOM 2469 O O . ASN A 1 351 ? 49.658 23.364 104.430 1.00 75.66 351 ASN A O 1
ATOM 2474 N N . GLY A 1 352 ? 50.503 21.522 105.404 1.00 68.47 352 GLY A N 1
ATOM 2475 C CA . GLY A 1 352 ? 49.317 21.274 106.198 1.00 65.33 352 GLY A CA 1
ATOM 2476 C C . GLY A 1 352 ? 48.165 20.640 105.454 1.00 69.25 352 GLY A C 1
ATOM 2477 O O . GLY A 1 352 ? 47.057 20.575 106.000 1.00 72.92 352 GLY A O 1
ATOM 2478 N N . VAL A 1 353 ? 48.389 20.171 104.231 1.00 61.43 353 VAL A N 1
ATOM 2479 C CA . VAL A 1 353 ? 47.345 19.563 103.414 1.00 69.29 353 VAL A CA 1
ATOM 2480 C C . VAL A 1 353 ? 47.269 18.078 103.737 1.00 69.87 353 VAL A C 1
ATOM 2481 O O . VAL A 1 353 ? 48.296 17.396 103.818 1.00 62.01 353 VAL A O 1
ATOM 2485 N N . THR A 1 354 ? 46.052 17.573 103.922 1.00 70.65 354 THR A N 1
ATOM 2486 C CA . THR A 1 354 ? 45.833 16.141 104.097 1.00 69.41 354 THR A CA 1
ATOM 2487 C C . THR A 1 354 ? 45.833 15.484 102.721 1.00 65.89 354 THR A C 1
ATOM 2488 O O . THR A 1 354 ? 44.897 15.668 101.936 1.00 63.77 354 THR A O 1
ATOM 2492 N N . LEU A 1 355 ? 46.885 14.726 102.425 1.00 69.93 355 LEU A N 1
ATOM 2493 C CA . LEU A 1 355 ? 47.035 14.130 101.106 1.00 60.78 355 LEU A CA 1
ATOM 2494 C C . LEU A 1 355 ? 45.975 13.063 100.864 1.00 58.69 355 LEU A C 1
ATOM 2495 O O . LEU A 1 355 ? 45.557 12.347 101.778 1.00 61.33 355 LEU A O 1
ATOM 2500 N N . ALA A 1 356 ? 45.543 12.959 99.608 1.00 62.28 356 ALA A N 1
ATOM 2501 C CA . ALA A 1 356 ? 44.547 11.967 99.232 1.00 60.59 356 ALA A CA 1
ATOM 2502 C C . ALA A 1 356 ? 45.148 10.600 98.943 1.00 54.87 356 ALA A C 1
ATOM 2503 O O . ALA A 1 356 ? 44.407 9.611 98.915 1.00 54.55 356 ALA A O 1
ATOM 2505 N N . GLY A 1 357 ? 46.458 10.517 98.735 1.00 50.13 357 GLY A N 1
ATOM 2506 C CA . GLY A 1 357 ? 47.067 9.260 98.358 1.00 50.81 357 GLY A CA 1
ATOM 2507 C C . GLY A 1 357 ? 46.744 8.894 96.917 1.00 51.86 357 GLY A C 1
ATOM 2508 O O . GLY A 1 357 ? 46.122 9.648 96.168 1.00 57.46 357 GLY A O 1
ATOM 2509 N N . CYS A 1 358 ? 47.190 7.700 96.536 1.00 49.02 358 CYS A N 1
ATOM 2510 C CA . CYS A 1 358 ? 46.965 7.216 95.180 1.00 45.09 358 CYS A CA 1
ATOM 2511 C C . CYS A 1 358 ? 45.494 6.883 94.970 1.00 49.37 358 CYS A C 1
ATOM 2512 O O . CYS A 1 358 ? 44.879 6.193 95.789 1.00 50.17 358 CYS A O 1
ATOM 2515 N N . ASN A 1 359 ? 44.932 7.373 93.868 1.00 50.13 359 ASN A N 1
ATOM 2516 C CA . ASN A 1 359 ? 43.550 7.080 93.516 1.00 53.26 359 ASN A CA 1
ATOM 2517 C C . ASN A 1 359 ? 43.335 7.436 92.054 1.00 50.78 359 ASN A C 1
ATOM 2518 O O . ASN A 1 359 ? 44.137 8.148 91.445 1.00 47.95 359 ASN A O 1
ATOM 2523 N N . ASN A 1 360 ? 42.238 6.920 91.494 1.00 54.41 360 ASN A N 1
ATOM 2524 C CA . ASN A 1 360 ? 41.822 7.283 90.144 1.00 56.20 360 ASN A CA 1
ATOM 2525 C C . ASN A 1 360 ? 40.377 7.766 90.117 1.00 57.31 360 ASN A C 1
ATOM 2526 O O . ASN A 1 360 ? 39.724 7.694 89.072 1.00 61.68 360 ASN A O 1
ATOM 2531 N N . THR A 1 361 ? 39.866 8.244 91.250 1.00 53.60 361 THR A N 1
ATOM 2532 C CA . THR A 1 361 ? 38.518 8.786 91.339 1.00 54.33 361 THR A CA 1
ATOM 2533 C C . THR A 1 361 ? 38.492 10.307 91.379 1.00 52.41 361 THR A C 1
ATOM 2534 O O . THR A 1 361 ? 37.420 10.897 91.210 1.00 63.35 361 THR A O 1
ATOM 2538 N N . TRP A 1 362 ? 39.642 10.952 91.589 1.00 48.48 362 TRP A N 1
ATOM 2539 C CA . TRP A 1 362 ? 39.652 12.389 91.837 1.00 53.53 362 TRP A CA 1
ATOM 2540 C C . TRP A 1 362 ? 39.283 13.192 90.596 1.00 56.19 362 TRP A C 1
ATOM 2541 O O . TRP A 1 362 ? 38.755 14.303 90.718 1.00 55.71 362 TRP A O 1
ATOM 2552 N N . PHE A 1 363 ? 39.546 12.662 89.403 1.00 52.68 363 PHE A N 1
ATOM 2553 C CA . PHE A 1 363 ? 39.205 13.367 88.175 1.00 50.09 363 PHE A CA 1
ATOM 2554 C C . PHE A 1 363 ? 37.824 13.005 87.644 1.00 53.76 363 PHE A C 1
ATOM 2555 O O . PHE A 1 363 ? 37.422 13.531 86.601 1.00 55.20 363 PHE A O 1
ATOM 2563 N N . HIS A 1 364 ? 37.085 12.137 88.332 1.00 61.72 364 HIS A N 1
ATOM 2564 C CA . HIS A 1 364 ? 35.703 11.837 87.966 1.00 61.40 364 HIS A CA 1
ATOM 2565 C C . HIS A 1 364 ? 34.865 11.630 89.226 1.00 61.75 364 HIS A C 1
ATOM 2566 O O . HIS A 1 364 ? 34.136 10.648 89.372 1.00 61.62 364 HIS A O 1
ATOM 2573 N N . ALA A 1 365 ? 34.943 12.590 90.146 1.00 65.67 365 ALA A N 1
ATOM 2574 C CA . ALA A 1 365 ? 34.262 12.511 91.430 1.00 71.16 365 ALA A CA 1
ATOM 2575 C C . ALA A 1 365 ? 32.913 13.220 91.434 1.00 78.93 365 ALA A C 1
ATOM 2576 O O . ALA A 1 365 ? 32.306 13.361 92.501 1.00 80.64 365 ALA A O 1
ATOM 2578 N N . GLN A 1 366 ? 32.433 13.667 90.270 1.00 75.49 366 GLN A N 1
ATOM 2579 C CA . GLN A 1 366 ? 31.150 14.368 90.155 1.00 75.74 366 GLN A CA 1
ATOM 2580 C C . GLN A 1 366 ? 31.092 15.584 91.078 1.00 73.61 366 GLN A C 1
ATOM 2581 O O . GLN A 1 366 ? 30.076 15.857 91.719 1.00 74.96 366 GLN A O 1
ATOM 2587 N N . ASN A 1 367 ? 32.197 16.329 91.141 1.00 71.29 367 ASN A N 1
ATOM 2588 C CA . ASN A 1 367 ? 32.292 17.499 92.007 1.00 76.50 367 ASN A CA 1
ATOM 2589 C C . ASN A 1 367 ? 32.502 18.790 91.222 1.00 77.13 367 ASN A C 1
ATOM 2590 O O . ASN A 1 367 ? 32.919 19.796 91.800 1.00 80.09 367 ASN A O 1
ATOM 2595 N N . GLY A 1 368 ? 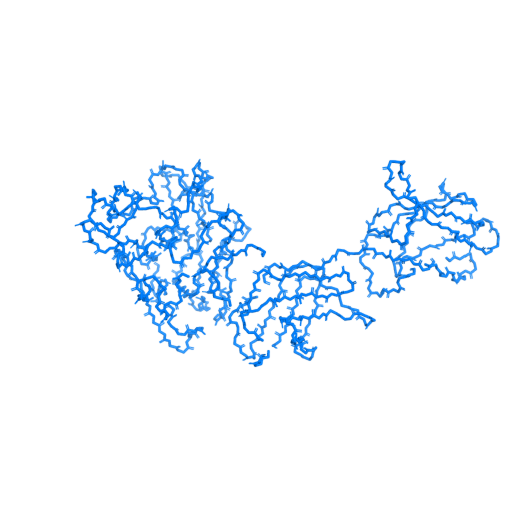32.227 18.784 89.918 1.00 75.81 368 GLY A N 1
ATOM 2596 C CA . GLY A 1 368 ? 32.344 19.992 89.124 1.00 77.31 368 GLY A CA 1
ATOM 2597 C C . GLY A 1 368 ? 33.757 20.472 88.878 1.00 74.72 368 GLY A C 1
ATOM 2598 O O . GLY A 1 368 ? 33.953 21.647 88.556 1.00 75.22 368 GLY A O 1
ATOM 2599 N N . TRP A 1 369 ? 34.751 19.593 89.002 1.00 69.47 369 TRP A N 1
ATOM 2600 C CA . TRP A 1 369 ? 36.146 19.998 88.877 1.00 67.53 369 TRP A CA 1
ATOM 2601 C C . TRP A 1 369 ? 36.522 20.207 87.414 1.00 64.63 369 TRP A C 1
ATOM 2602 O O . TRP A 1 369 ? 36.276 19.343 86.567 1.00 63.30 369 TRP A O 1
ATOM 2613 N N . GLY A 1 370 ? 37.149 21.346 87.130 1.00 62.85 370 GLY A N 1
ATOM 2614 C CA . GLY A 1 370 ? 37.428 21.719 85.754 1.00 61.68 370 GLY A CA 1
ATOM 2615 C C . GLY A 1 370 ? 38.690 21.066 85.212 1.00 58.62 370 GLY A C 1
ATOM 2616 O O . GLY A 1 370 ? 39.714 20.978 85.887 1.00 61.07 370 GLY A O 1
ATOM 2617 N N . ARG A 1 371 ? 38.599 20.607 83.967 1.00 59.81 371 ARG A N 1
ATOM 2618 C CA . ARG A 1 371 ? 39.754 20.089 83.251 1.00 58.98 371 ARG A CA 1
ATOM 2619 C C . ARG A 1 371 ? 39.568 20.371 81.769 1.00 60.53 371 ARG A C 1
ATOM 2620 O O . ARG A 1 371 ? 38.441 20.502 81.284 1.00 66.46 371 ARG A O 1
ATOM 2628 N N . ALA A 1 372 ? 40.686 20.482 81.059 1.00 58.84 372 ALA A N 1
ATOM 2629 C CA . ALA A 1 372 ? 40.646 20.717 79.624 1.00 60.39 372 ALA A CA 1
ATOM 2630 C C . ALA A 1 372 ? 40.446 19.404 78.882 1.00 59.15 372 ALA A C 1
ATOM 2631 O O . ALA A 1 372 ? 40.995 18.367 79.264 1.00 57.69 372 ALA A O 1
ATOM 2633 N N . ILE A 1 373 ? 39.646 19.451 77.822 1.00 62.03 373 ILE A N 1
ATOM 2634 C CA . ILE A 1 373 ? 39.360 18.285 76.995 1.00 67.01 373 ILE A CA 1
ATOM 2635 C C . ILE A 1 373 ? 39.699 18.642 75.553 1.00 61.84 373 ILE A C 1
ATOM 2636 O O . ILE A 1 373 ? 38.990 19.433 74.916 1.00 63.56 373 ILE A O 1
ATOM 2641 N N . TYR A 1 374 ? 40.782 18.061 75.041 1.00 60.78 374 TYR A N 1
ATOM 2642 C CA . TYR A 1 374 ? 41.286 18.345 73.704 1.00 57.72 374 TYR A CA 1
ATOM 2643 C C . TYR A 1 374 ? 40.882 17.220 72.760 1.00 56.91 374 TYR A C 1
ATOM 2644 O O . TYR A 1 374 ? 41.132 16.043 73.045 1.00 55.12 374 TYR A O 1
ATOM 2661 N N . PRO A 1 376 ? 40.943 17.214 68.655 1.00 50.76 376 PRO A N 1
ATOM 2662 C CA . PRO A 1 376 ? 40.990 17.692 67.264 1.00 50.32 376 PRO A CA 1
ATOM 2663 C C . PRO A 1 376 ? 40.399 16.711 66.267 1.00 64.23 376 PRO A C 1
ATOM 2664 O O . PRO A 1 376 ? 40.156 17.098 65.116 1.00 66.87 376 PRO A O 1
ATOM 2668 N N . TRP A 1 377 ? 40.161 15.460 66.667 1.00 67.34 377 TRP A N 1
ATOM 2669 C CA . TRP A 1 377 ? 39.512 14.498 65.788 1.00 61.71 377 TRP A CA 1
ATOM 2670 C C . TRP A 1 377 ? 38.020 14.760 65.631 1.00 65.70 377 TRP A C 1
ATOM 2671 O O . TRP A 1 377 ? 37.389 14.145 64.764 1.00 71.42 377 TRP A O 1
ATOM 2682 N N . TYR A 1 378 ? 37.447 15.650 66.437 1.00 68.49 378 TYR A N 1
ATOM 2683 C CA . TYR A 1 378 ? 36.033 16.009 66.362 1.00 72.29 378 TYR A CA 1
ATOM 2684 C C . TYR A 1 378 ? 35.936 17.391 65.723 1.00 81.32 378 TYR A C 1
ATOM 2685 O O . TYR A 1 378 ? 36.179 18.409 66.380 1.00 83.51 378 TYR A O 1
ATOM 2694 N N . SER A 1 379 ? 35.579 17.421 64.441 1.00 82.13 379 SER A N 1
ATOM 2695 C CA . SER A 1 379 ? 35.521 18.652 63.660 1.00 88.33 379 SER A CA 1
ATOM 2696 C C . SER A 1 379 ? 34.136 18.764 63.042 1.00 92.27 379 SER A C 1
ATOM 2697 O O . SER A 1 379 ? 33.781 17.972 62.162 1.00 96.50 379 SER A O 1
ATOM 2700 N N . ASN A 1 380 ? 33.367 19.751 63.496 1.00 93.21 380 ASN A N 1
ATOM 2701 C CA . ASN A 1 380 ? 32.045 20.040 62.952 1.00 101.68 380 ASN A CA 1
ATOM 2702 C C . ASN A 1 380 ? 31.172 18.780 63.036 1.00 104.64 380 ASN A C 1
ATOM 2703 O O . ASN A 1 380 ? 30.963 18.049 62.068 1.00 108.52 380 ASN A O 1
ATOM 2708 N N . SER A 1 381 ? 30.731 18.514 64.266 1.00 99.13 381 SER A N 1
ATOM 2709 C CA . SER A 1 381 ? 29.765 17.476 64.618 1.00 94.57 381 SER A CA 1
ATOM 2710 C C . SER A 1 381 ? 30.115 16.095 64.067 1.00 87.35 381 SER A C 1
ATOM 2711 O O . SER A 1 381 ? 29.275 15.188 64.110 1.00 85.79 381 SER A O 1
ATOM 2714 N N . SER A 1 382 ? 31.329 15.904 63.556 1.00 84.94 382 SER A N 1
ATOM 2715 C CA . SER A 1 382 ? 31.727 14.639 62.960 1.00 83.96 382 SER A CA 1
ATOM 2716 C C . SER A 1 382 ? 33.136 14.289 63.413 1.00 81.79 382 SER A C 1
ATOM 2717 O O . SER A 1 382 ? 33.982 15.168 63.600 1.00 82.32 382 SER A O 1
ATOM 2720 N N . ALA A 1 383 ? 33.377 12.994 63.585 1.00 78.41 383 ALA A N 1
ATOM 2721 C CA . ALA A 1 383 ? 34.651 12.479 64.061 1.00 71.55 383 ALA A CA 1
ATOM 2722 C C . ALA A 1 383 ? 35.422 11.846 62.912 1.00 66.64 383 ALA A C 1
ATOM 2723 O O . ALA A 1 383 ? 34.854 11.106 62.102 1.00 68.18 383 ALA A O 1
ATOM 2725 N N . SER A 1 384 ? 36.720 12.137 62.853 1.00 62.50 384 SER A N 1
ATOM 2726 C CA . SER A 1 384 ? 37.603 11.600 61.828 1.00 69.92 384 SER A CA 1
ATOM 2727 C C . SER A 1 384 ? 38.955 11.286 62.452 1.00 70.88 384 SER A C 1
ATOM 2728 O O . SER A 1 384 ? 39.305 11.804 63.513 1.00 68.87 384 SER A O 1
ATOM 2731 N N . LEU A 1 385 ? 39.717 10.426 61.779 1.00 72.71 385 LEU A N 1
ATOM 2732 C CA . LEU A 1 385 ? 41.065 10.093 62.229 1.00 70.47 385 LEU A CA 1
ATOM 2733 C C . LEU A 1 385 ? 41.964 11.312 62.083 1.00 64.91 385 LEU A C 1
ATOM 2734 O O . LEU A 1 385 ? 42.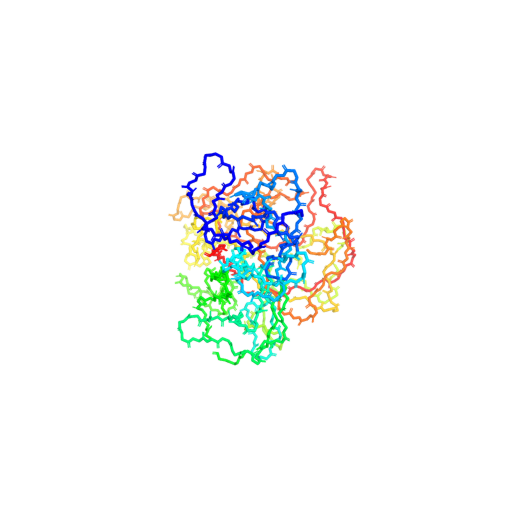226 11.769 60.966 1.00 61.21 385 LEU A O 1
ATOM 2739 N N . TYR A 1 386 ? 42.439 11.840 63.205 1.00 62.44 386 TYR A N 1
ATOM 2740 C CA . TYR A 1 386 ? 43.354 12.971 63.202 1.00 60.30 386 TYR A CA 1
ATOM 2741 C C . TYR A 1 386 ? 44.770 12.487 63.476 1.00 60.90 386 TYR A C 1
ATOM 2742 O O . TYR A 1 386 ? 45.017 11.795 64.468 1.00 59.53 386 TYR A O 1
ATOM 2751 N N . ASP A 1 387 ? 45.688 12.843 62.585 1.00 60.81 387 ASP A N 1
ATOM 2752 C CA . ASP A 1 387 ? 47.120 12.723 62.801 1.00 50.07 387 ASP A CA 1
ATOM 2753 C C . ASP A 1 387 ? 47.760 14.065 62.460 1.00 47.97 387 ASP A C 1
ATOM 2754 O O . ASP A 1 387 ? 47.076 15.023 62.078 1.00 54.53 387 ASP A O 1
ATOM 2759 N N . THR A 1 388 ? 49.085 14.147 62.602 1.00 46.71 388 THR A N 1
ATOM 2760 C CA . THR A 1 388 ? 49.820 15.363 62.267 1.00 54.57 388 THR A CA 1
ATOM 2761 C C . THR A 1 388 ? 50.915 15.109 61.235 1.00 56.91 388 THR A C 1
ATOM 2762 O O . THR A 1 388 ? 51.920 15.825 61.216 1.00 54.67 388 THR A O 1
ATOM 2766 N N . GLY A 1 389 ? 50.749 14.094 60.387 1.00 57.55 389 GLY A N 1
ATOM 2767 C CA . GLY A 1 389 ? 51.659 13.851 59.282 1.00 57.66 389 GLY A CA 1
ATOM 2768 C C . GLY A 1 389 ? 53.073 13.475 59.660 1.00 54.71 389 GLY A C 1
ATOM 2769 O O . GLY A 1 389 ? 53.988 13.682 58.859 1.00 57.53 389 GLY A O 1
ATOM 2770 N N . ASP A 1 390 ? 53.279 12.919 60.855 1.00 51.38 390 ASP A N 1
ATOM 2771 C CA . ASP A 1 390 ? 54.592 12.539 61.376 1.00 51.18 390 ASP A CA 1
ATOM 2772 C C . ASP A 1 390 ? 55.489 13.739 61.656 1.00 48.42 390 ASP A C 1
ATOM 2773 O O . ASP A 1 390 ? 56.715 13.597 61.704 1.00 49.42 390 ASP A O 1
ATOM 2778 N N . LYS A 1 391 ? 54.913 14.922 61.843 1.00 50.90 391 LYS A N 1
ATOM 2779 C CA . LYS A 1 391 ? 55.662 16.093 62.269 1.00 52.78 391 LYS A CA 1
ATOM 2780 C C . LYS A 1 391 ? 55.267 16.472 63.689 1.00 49.64 391 LYS A C 1
ATOM 2781 O O . LYS A 1 391 ? 54.169 16.160 64.159 1.00 43.18 391 LYS A O 1
ATOM 2787 N N . TRP A 1 392 ? 56.186 17.149 64.370 1.00 49.10 392 TRP A N 1
ATOM 2788 C CA . TRP A 1 392 ? 55.902 17.702 65.684 1.00 46.44 392 TRP A CA 1
ATOM 2789 C C . TRP A 1 392 ? 55.198 19.044 65.528 1.00 47.71 392 TRP A C 1
ATOM 2790 O O . TRP A 1 392 ? 55.659 19.912 64.780 1.00 48.60 392 TRP A O 1
ATOM 2801 N N . VAL A 1 393 ? 54.078 19.208 66.228 1.00 48.79 393 VAL A N 1
ATOM 2802 C CA . VAL A 1 393 ? 53.315 20.448 66.217 1.00 45.62 393 VAL A CA 1
ATOM 2803 C C . VAL A 1 393 ? 53.111 20.905 67.655 1.00 44.86 393 VAL A C 1
ATOM 2804 O O . VAL A 1 393 ? 53.030 20.092 68.581 1.00 41.54 393 VAL A O 1
ATOM 2808 N N . THR A 1 394 ? 53.039 22.222 67.840 1.00 47.03 394 THR A N 1
ATOM 2809 C CA . THR A 1 394 ? 52.832 22.811 69.156 1.00 50.11 394 THR A CA 1
ATOM 2810 C C . THR A 1 394 ? 51.344 22.988 69.423 1.00 49.96 394 THR A C 1
ATOM 2811 O O . THR A 1 394 ? 50.629 23.594 68.619 1.00 49.13 394 THR A O 1
ATOM 2815 N N . VAL A 1 395 ? 50.885 22.459 70.554 1.00 53.76 395 VAL A N 1
ATOM 2816 C CA . VAL A 1 395 ? 49.489 22.537 70.965 1.00 53.62 395 VAL A CA 1
ATOM 2817 C C . VAL A 1 395 ? 49.385 23.523 72.120 1.00 52.14 395 VAL A C 1
ATOM 2818 O O . VAL A 1 395 ? 50.156 23.444 73.084 1.00 56.09 395 VAL A O 1
ATOM 2822 N N . THR A 1 396 ? 48.434 24.448 72.023 1.00 51.57 396 THR A N 1
ATOM 2823 C CA . THR A 1 396 ? 48.212 25.463 73.044 1.00 50.25 396 THR A CA 1
ATOM 2824 C C . THR A 1 396 ? 46.827 25.268 73.640 1.00 56.23 396 THR A C 1
ATOM 2825 O O . THR A 1 396 ? 45.826 25.294 72.916 1.00 63.32 396 THR A O 1
ATOM 2829 N N . ILE A 1 397 ? 46.771 25.077 74.953 1.00 57.21 397 ILE A N 1
ATOM 2830 C CA . ILE A 1 397 ? 45.503 24.943 75.663 1.00 59.74 397 ILE A CA 1
ATOM 2831 C C . ILE A 1 397 ? 45.498 25.925 76.828 1.00 60.04 397 ILE A C 1
ATOM 2832 O O . ILE A 1 397 ? 46.149 25.674 77.853 1.00 59.25 397 ILE A O 1
ATOM 2837 N N . PRO A 1 398 ? 44.789 27.046 76.718 1.00 61.08 398 PRO A N 1
ATOM 2838 C CA . PRO A 1 398 ? 44.805 28.034 77.803 1.00 65.86 398 PRO A CA 1
ATOM 2839 C C . PRO A 1 398 ? 44.184 27.478 79.074 1.00 65.51 398 PRO A C 1
ATOM 2840 O O . PRO A 1 398 ? 43.177 26.767 79.037 1.00 62.44 398 PRO A O 1
ATOM 2844 N N . LEU A 1 399 ? 44.805 27.809 80.209 1.00 65.25 399 LEU A N 1
ATOM 2845 C CA . LEU A 1 399 ? 44.294 27.353 81.496 1.00 64.25 399 LEU A CA 1
ATOM 2846 C C . LEU A 1 399 ? 42.869 27.823 81.743 1.00 65.55 399 LEU A C 1
ATOM 2847 O O . LEU A 1 399 ? 42.145 27.192 82.523 1.00 60.59 399 LEU A O 1
ATOM 2852 N N . SER A 1 400 ? 42.448 28.908 81.089 1.00 64.93 400 SER A N 1
ATOM 2853 C CA . SER A 1 400 ? 41.068 29.357 81.193 1.00 68.50 400 SER A CA 1
ATOM 2854 C C . SER A 1 400 ? 40.093 28.383 80.545 1.00 67.97 400 SER A C 1
ATOM 2855 O O . SER A 1 400 ? 38.893 28.460 80.821 1.00 68.14 400 SER A O 1
ATOM 2858 N N . ASP A 1 401 ? 40.577 27.479 79.693 1.00 68.36 401 ASP A N 1
ATOM 2859 C CA . ASP A 1 401 ? 39.734 26.485 79.041 1.00 72.62 401 ASP A CA 1
ATOM 2860 C C . ASP A 1 401 ? 39.657 25.174 79.815 1.00 72.33 401 ASP A C 1
ATOM 2861 O O . ASP A 1 401 ? 39.086 24.202 79.310 1.00 74.35 401 ASP A O 1
ATOM 2866 N N . PHE A 1 402 ? 40.218 25.124 81.021 1.00 69.18 402 PHE A N 1
ATOM 2867 C CA . PHE A 1 402 ? 40.059 23.966 81.891 1.00 66.58 402 PHE A CA 1
ATOM 2868 C C . PHE A 1 402 ? 38.748 24.083 82.658 1.00 64.19 402 PHE A C 1
ATOM 2869 O O . PHE A 1 402 ? 38.739 24.022 83.890 1.00 72.63 402 PHE A O 1
ATOM 2877 N N . ASN A 1 403 ? 37.637 24.261 81.941 1.00 64.30 403 ASN A N 1
ATOM 2878 C CA . ASN A 1 403 ? 36.343 24.543 82.551 1.00 67.40 403 ASN A CA 1
ATOM 2879 C C . ASN A 1 403 ? 35.290 23.514 82.154 1.00 68.21 403 ASN A C 1
ATOM 2880 O O . ASN A 1 403 ? 34.097 23.821 82.112 1.00 72.80 403 ASN A O 1
ATOM 2885 N N . LEU A 1 404 ? 35.715 22.292 81.855 1.00 66.27 404 LEU A N 1
ATOM 2886 C CA . LEU A 1 404 ? 34.803 21.192 81.585 1.00 71.90 404 LEU A CA 1
ATOM 2887 C C . LEU A 1 404 ? 34.991 20.116 82.646 1.00 76.90 404 LEU A C 1
ATOM 2888 O O . LEU A 1 404 ? 35.936 20.148 83.436 1.00 78.79 404 LEU A O 1
ATOM 2893 N N . GLU A 1 405 ? 34.076 19.156 82.663 1.00 80.50 405 GLU A N 1
ATOM 2894 C CA . GLU A 1 405 ? 34.113 18.064 83.620 1.00 84.79 405 GLU A CA 1
ATOM 2895 C C . GLU A 1 405 ? 34.047 16.739 82.865 1.00 82.01 405 GLU A C 1
ATOM 2896 O O . GLU A 1 405 ? 33.700 16.694 81.681 1.00 85.61 405 GLU A O 1
ATOM 2902 N N . PHE A 1 406 ? 34.265 15.662 83.558 1.00 72.61 406 PHE A N 1
ATOM 2903 C CA . PHE A 1 406 ? 34.485 14.387 82.983 1.00 64.82 406 PHE A CA 1
ATOM 2904 C C . PHE A 1 406 ? 33.462 13.974 82.003 1.00 65.86 406 PHE A C 1
ATOM 2905 O O . PHE A 1 406 ? 33.725 13.178 81.156 1.00 63.57 406 PHE A O 1
ATOM 2913 N N . ASP A 1 407 ? 32.247 14.393 82.186 1.00 65.61 407 ASP A N 1
ATOM 2914 C CA . ASP A 1 407 ? 31.175 14.075 81.251 1.00 69.76 407 ASP A CA 1
ATOM 2915 C C . ASP A 1 407 ? 31.084 15.046 80.080 1.00 75.39 407 ASP A C 1
ATOM 2916 O O . ASP A 1 407 ? 30.305 14.802 79.153 1.00 78.28 407 ASP A O 1
ATOM 2921 N N . GLY A 1 408 ? 31.850 16.135 80.096 1.00 71.90 408 GLY A N 1
ATOM 2922 C CA . GLY A 1 408 ? 31.829 17.111 79.029 1.00 65.77 408 GLY A CA 1
ATOM 2923 C C . GLY A 1 408 ? 31.013 18.350 79.320 1.00 68.00 408 GLY A C 1
ATOM 2924 O O . GLY A 1 408 ? 31.113 19.326 78.567 1.00 70.90 408 GLY A O 1
ATOM 2925 N N . ASN A 1 409 ? 30.213 18.344 80.381 1.00 72.28 409 ASN A N 1
ATOM 2926 C CA . ASN A 1 409 ? 29.433 19.515 80.745 1.00 73.19 409 ASN A CA 1
ATOM 2927 C C . ASN A 1 409 ? 30.344 20.589 81.340 1.00 74.71 409 ASN A C 1
ATOM 2928 O O . ASN A 1 409 ? 31.498 20.338 81.697 1.00 75.18 409 ASN A O 1
ATOM 2933 N N . SER A 1 410 ? 29.811 21.806 81.438 1.00 74.78 410 SER A N 1
ATOM 2934 C CA . SER A 1 410 ? 30.570 22.922 81.991 1.00 75.80 410 SER A CA 1
ATOM 2935 C C . SER A 1 410 ? 30.896 22.679 83.460 1.00 76.99 410 SER A C 1
ATOM 2936 O O . SER A 1 410 ? 30.031 22.291 84.247 1.00 84.80 410 SER A O 1
ATOM 2939 N N . ALA A 1 411 ? 32.150 22.924 83.833 1.00 74.00 411 ALA A N 1
ATOM 2940 C CA . ALA A 1 411 ? 32.589 22.693 85.202 1.00 71.15 411 ALA A CA 1
ATOM 2941 C C . ALA A 1 411 ? 32.024 23.755 86.135 1.00 80.60 411 ALA A C 1
ATOM 2942 O O . ALA A 1 411 ? 31.886 24.925 85.763 1.00 85.35 411 ALA A O 1
ATOM 2944 N N . THR A 1 412 ? 31.701 23.339 87.360 1.00 84.13 412 THR A N 1
ATOM 2945 C CA . THR A 1 412 ? 31.138 24.250 88.348 1.00 87.21 412 THR A CA 1
ATOM 2946 C C . THR A 1 412 ? 32.160 24.760 89.357 1.00 88.81 412 THR A C 1
ATOM 2947 O O . THR A 1 412 ? 31.877 25.737 90.058 1.00 91.77 412 THR A O 1
ATOM 2951 N N . LYS A 1 413 ? 33.330 24.130 89.446 1.00 87.93 413 LYS A N 1
ATOM 2952 C CA . LYS A 1 413 ? 34.412 24.579 90.316 1.00 89.62 413 LYS A CA 1
ATOM 2953 C C . LYS A 1 413 ? 35.634 24.875 89.458 1.00 89.33 413 LYS A C 1
ATOM 2954 O O . LYS A 1 413 ? 36.115 23.997 88.734 1.00 89.30 413 LYS A O 1
ATOM 2960 N N . SER A 1 414 ? 36.129 26.109 89.539 1.00 90.54 414 SER A N 1
ATOM 2961 C CA . SER A 1 414 ? 37.283 26.546 88.768 1.00 88.82 414 SER A CA 1
ATOM 2962 C C . SER A 1 414 ? 38.555 26.349 89.593 1.00 86.70 414 SER A C 1
ATOM 2963 O O . SER A 1 414 ? 38.550 25.705 90.645 1.00 87.88 414 SER A O 1
ATOM 2966 N N . PHE A 1 415 ? 39.667 26.899 89.111 1.00 85.11 415 PHE A N 1
ATOM 2967 C CA . PHE A 1 415 ? 40.904 26.897 89.878 1.00 78.91 415 PHE A CA 1
ATOM 2968 C C . PHE A 1 415 ? 40.855 28.002 90.924 1.00 75.69 415 PHE A C 1
ATOM 2969 O O . PHE A 1 415 ? 40.478 29.137 90.622 1.00 78.85 415 PHE A O 1
ATOM 2977 N N . SER A 1 416 ? 41.230 27.669 92.157 1.00 73.33 416 SER A N 1
ATOM 2978 C CA . SER A 1 416 ? 41.151 28.618 93.256 1.00 80.03 416 SER A CA 1
ATOM 2979 C C . SER A 1 416 ? 42.499 29.076 93.770 1.00 73.09 416 SER A C 1
ATOM 2980 O O . SER A 1 416 ? 42.558 30.125 94.415 1.00 73.75 416 SER A O 1
ATOM 2983 N N . SER A 1 417 ? 43.570 28.342 93.488 1.00 68.92 417 SER A N 1
ATOM 2984 C CA . SER A 1 417 ? 44.882 28.619 94.044 1.00 68.42 417 SER A CA 1
ATOM 2985 C C . SER A 1 417 ? 45.934 28.019 93.126 1.00 63.24 417 SER A C 1
ATOM 2986 O O . SER A 1 417 ? 45.640 27.154 92.296 1.00 68.24 417 SER A O 1
ATOM 2989 N N . ILE A 1 418 ? 47.174 28.492 93.272 1.00 56.90 418 ILE A N 1
ATOM 2990 C CA . ILE A 1 418 ? 48.259 27.889 92.508 1.00 60.98 418 ILE A CA 1
ATOM 2991 C C . ILE A 1 418 ? 48.532 26.474 92.987 1.00 64.68 418 ILE A C 1
ATOM 2992 O O . ILE A 1 418 ? 49.117 25.677 92.247 1.00 62.58 418 ILE A O 1
ATOM 2997 N N . ASN A 1 419 ? 48.103 26.135 94.207 1.00 69.22 419 ASN A N 1
ATOM 2998 C CA . ASN A 1 419 ? 48.282 24.784 94.725 1.00 69.85 419 ASN A CA 1
ATOM 2999 C C . ASN A 1 419 ? 47.501 23.750 93.927 1.00 68.76 419 ASN A C 1
ATOM 3000 O O . ASN A 1 419 ? 47.808 22.556 94.015 1.00 66.54 419 ASN A O 1
ATOM 3005 N N . ASP A 1 420 ? 46.502 24.175 93.154 1.00 71.95 420 ASP A N 1
ATOM 3006 C CA . ASP A 1 420 ? 45.726 23.255 92.332 1.00 71.27 420 ASP A CA 1
ATOM 3007 C C . ASP A 1 420 ? 46.493 22.762 91.112 1.00 62.79 420 ASP A C 1
ATOM 3008 O O . ASP A 1 420 ? 45.964 21.931 90.365 1.00 57.00 420 ASP A O 1
ATOM 3013 N N . PHE A 1 421 ? 47.715 23.244 90.891 1.00 63.45 421 PHE A N 1
ATOM 3014 C CA . PHE A 1 421 ? 48.552 22.763 89.798 1.00 60.64 421 PHE A CA 1
ATOM 3015 C C . PHE A 1 421 ? 49.728 21.964 90.343 1.00 60.84 421 PHE A C 1
ATOM 3016 O O . PHE A 1 421 ? 50.878 22.213 89.970 1.00 62.92 421 PHE A O 1
ATOM 3024 N N . SER A 1 422 ? 49.457 21.015 91.238 1.00 61.05 422 SER A N 1
ATOM 3025 C CA . SER A 1 422 ? 50.509 20.211 91.852 1.00 55.18 422 SER A CA 1
ATOM 3026 C C . SER A 1 422 ? 50.738 18.887 91.130 1.00 49.19 422 SER A C 1
ATOM 3027 O O . SER A 1 422 ? 51.888 18.453 90.984 1.00 48.68 422 SER A O 1
ATOM 3030 N N . SER A 1 423 ? 49.664 18.232 90.688 1.00 49.68 423 SER A N 1
ATOM 3031 C CA . SER A 1 423 ? 49.747 16.991 89.934 1.00 49.56 423 SER A CA 1
ATOM 3032 C C . SER A 1 423 ? 49.044 17.159 88.594 1.00 48.76 423 SER A C 1
ATOM 3033 O O . SER A 1 423 ? 48.214 18.054 88.411 1.00 47.40 423 SER A O 1
ATOM 3036 N N . LEU A 1 424 ? 49.383 16.279 87.653 1.00 46.59 424 LEU A N 1
ATOM 3037 C CA . LEU A 1 424 ? 48.856 16.366 86.299 1.00 47.22 424 LEU A CA 1
ATOM 3038 C C . LEU A 1 424 ? 48.516 14.979 85.780 1.00 50.25 424 LEU A C 1
ATOM 3039 O O . LEU A 1 424 ? 49.333 14.058 85.875 1.00 52.71 424 LEU A O 1
ATOM 3044 N N . ASN A 1 425 ? 47.313 14.841 85.228 1.00 49.95 425 ASN A N 1
ATOM 3045 C CA . ASN A 1 425 ? 46.881 13.633 84.542 1.00 43.98 425 ASN A CA 1
ATOM 3046 C C . ASN A 1 425 ? 46.542 13.969 83.097 1.00 43.64 425 ASN A C 1
ATOM 3047 O O . ASN A 1 425 ? 45.919 14.999 82.820 1.00 43.97 425 ASN A O 1
ATOM 3052 N N . ILE A 1 426 ? 46.966 13.104 82.181 1.00 39.27 426 ILE A N 1
ATOM 3053 C CA . ILE A 1 426 ? 46.571 13.171 80.777 1.00 41.54 426 ILE A CA 1
ATOM 3054 C C . ILE A 1 426 ? 45.927 11.834 80.445 1.00 44.82 426 ILE A C 1
ATOM 3055 O O . ILE A 1 426 ? 46.605 10.799 80.428 1.00 48.68 426 ILE A O 1
ATOM 3060 N N . PHE A 1 427 ? 44.621 11.852 80.187 1.00 47.47 427 PHE A N 1
ATOM 3061 C CA . PHE A 1 427 ? 43.834 10.636 80.020 1.00 49.07 427 PHE A CA 1
ATOM 3062 C C . PHE A 1 427 ? 42.969 10.768 78.776 1.00 53.15 427 PHE A C 1
ATOM 3063 O O . PHE A 1 427 ? 42.135 11.676 78.688 1.00 52.05 427 PHE A O 1
ATOM 3071 N N . LEU A 1 428 ? 43.169 9.862 77.822 1.00 49.84 428 LEU A N 1
ATOM 3072 C CA . LEU A 1 428 ? 42.328 9.766 76.632 1.00 49.49 428 LEU A CA 1
ATOM 3073 C C . LEU A 1 428 ? 41.110 8.927 76.988 1.00 47.60 428 LEU A C 1
ATOM 3074 O O . LEU A 1 428 ? 41.180 7.697 77.020 1.00 50.32 428 LEU A O 1
ATOM 3079 N N . ILE A 1 429 ? 39.986 9.583 77.259 1.00 52.68 429 ILE A N 1
ATOM 3080 C CA . ILE A 1 429 ? 38.800 8.870 77.717 1.00 51.10 429 ILE A CA 1
ATOM 3081 C C . ILE A 1 429 ? 37.582 9.754 77.493 1.00 52.25 429 ILE A C 1
ATOM 3082 O O . ILE A 1 429 ? 37.646 10.977 77.643 1.00 52.99 429 ILE A O 1
ATOM 3087 N N . LYS A 1 430 ? 36.474 9.121 77.119 1.00 51.19 430 LYS A N 1
ATOM 3088 C CA . LYS A 1 430 ? 35.166 9.761 77.089 1.00 58.83 430 LYS A CA 1
ATOM 3089 C C . LYS A 1 430 ? 34.437 9.392 78.376 1.00 65.98 430 LYS A C 1
ATOM 3090 O O . LYS A 1 430 ? 34.093 8.226 78.590 1.00 64.69 430 LYS A O 1
ATOM 3096 N N . GLY A 1 431 ? 34.214 10.385 79.236 1.00 68.40 431 GLY A N 1
ATOM 3097 C CA . GLY A 1 431 ? 33.540 10.134 80.489 1.00 75.05 431 GLY A CA 1
ATOM 3098 C C . GLY A 1 431 ? 32.031 10.152 80.358 1.00 79.63 431 GLY A C 1
ATOM 3099 O O . GLY A 1 431 ? 31.461 10.747 79.444 1.00 79.41 431 GLY A O 1
ATOM 3100 N N . ALA A 1 432 ? 31.375 9.479 81.304 1.00 79.57 432 ALA A N 1
ATOM 3101 C CA . ALA A 1 432 ? 29.917 9.382 81.300 1.00 85.29 432 ALA A CA 1
ATOM 3102 C C . ALA A 1 432 ? 29.445 9.359 82.751 1.00 95.78 432 ALA A C 1
ATOM 3103 O O . ALA A 1 432 ? 29.486 8.313 83.405 1.00 98.86 432 ALA A O 1
ATOM 3105 N N . TYR A 1 433 ? 29.001 10.513 83.239 1.00 95.70 433 TYR A N 1
ATOM 3106 C CA . TYR A 1 433 ? 28.430 10.609 84.574 1.00 86.41 433 TYR A CA 1
ATOM 3107 C C . TYR A 1 433 ? 26.992 10.120 84.563 1.00 86.93 433 TYR A C 1
ATOM 3108 O O . TYR A 1 433 ? 26.171 10.604 83.776 1.00 87.22 433 TYR A O 1
ATOM 3117 N N . ASN A 1 434 ? 26.686 9.175 85.450 1.00 89.72 434 ASN A N 1
ATOM 3118 C CA . ASN A 1 434 ? 25.327 8.671 85.629 1.00 95.91 434 ASN A CA 1
ATOM 3119 C C . ASN A 1 434 ? 24.741 8.193 84.302 1.00 101.46 434 ASN A C 1
ATOM 3120 O O . ASN A 1 434 ? 23.620 8.540 83.925 1.00 98.04 434 ASN A O 1
ATOM 3125 N N . ASP A 1 435 ? 25.532 7.400 83.579 1.00 105.01 435 ASP A N 1
ATOM 3126 C CA . ASP A 1 435 ? 25.154 6.767 82.318 1.00 107.84 435 ASP A CA 1
ATOM 3127 C C . ASP A 1 435 ? 24.812 7.768 81.218 1.00 104.03 435 ASP A C 1
ATOM 3128 O O . ASP A 1 435 ? 24.319 7.366 80.157 1.00 101.71 435 ASP A O 1
ATOM 3133 N N . LYS A 1 436 ? 25.051 9.059 81.438 1.00 101.51 436 LYS A N 1
ATOM 3134 C CA . LYS A 1 436 ? 24.754 10.099 80.462 1.00 95.59 436 LYS A CA 1
ATOM 3135 C C . LYS A 1 436 ? 26.042 10.826 80.104 1.00 94.95 436 LYS A C 1
ATOM 3136 O O . LYS A 1 436 ? 26.813 11.205 80.992 1.00 95.18 436 LYS A O 1
ATOM 3142 N N . SER A 1 437 ? 26.274 11.021 78.807 1.00 92.52 437 SER A N 1
ATOM 3143 C CA . SER A 1 437 ? 27.488 11.671 78.336 1.00 86.61 437 SER A CA 1
ATOM 3144 C C . SER A 1 437 ? 27.143 12.679 77.251 1.00 88.68 437 SER A C 1
ATOM 3145 O O . SER A 1 437 ? 26.256 12.440 76.426 1.00 90.86 437 SER A O 1
ATOM 3148 N N . VAL A 1 438 ? 27.857 13.804 77.260 1.00 85.65 438 VAL A N 1
ATOM 3149 C CA . VAL A 1 438 ? 27.628 14.886 76.310 1.00 84.21 438 VAL A CA 1
ATOM 3150 C C . VAL A 1 438 ? 28.713 14.840 75.241 1.00 84.39 438 VAL A C 1
ATOM 3151 O O . VAL A 1 438 ? 28.467 15.165 74.073 1.00 87.94 438 VAL A O 1
ATOM 3155 N N . LEU A 1 439 ? 29.914 14.416 75.628 1.00 81.48 439 LEU A N 1
ATOM 3156 C CA . LEU A 1 439 ? 30.983 14.250 74.659 1.00 74.66 439 LEU A CA 1
ATOM 3157 C C . LEU A 1 439 ? 30.601 13.187 73.630 1.00 70.34 439 LEU A C 1
ATOM 3158 O O . LEU A 1 439 ? 29.775 12.312 73.906 1.00 74.22 439 LEU A O 1
ATOM 3163 N N . PRO A 1 440 ? 31.182 13.247 72.429 1.00 67.75 440 PRO A N 1
ATOM 3164 C CA . PRO A 1 440 ? 30.741 12.356 71.349 1.00 75.66 440 PRO A CA 1
ATOM 3165 C C . PRO A 1 440 ? 31.614 11.126 71.166 1.00 68.27 440 PRO A C 1
ATOM 3166 O O . PRO A 1 440 ? 32.754 11.070 71.642 1.00 61.56 440 PRO A O 1
ATOM 3170 N N . ASP A 1 441 ? 31.074 10.136 70.462 1.00 70.36 441 ASP A N 1
ATOM 3171 C CA . ASP A 1 441 ? 31.829 8.965 70.055 1.00 73.31 441 ASP A CA 1
ATOM 3172 C C . ASP A 1 441 ? 32.754 9.313 68.891 1.00 79.00 441 ASP A C 1
ATOM 3173 O O . ASP A 1 441 ? 32.614 10.348 68.234 1.00 80.16 441 ASP A O 1
ATOM 3178 N N . GLY A 1 442 ? 33.708 8.424 68.634 1.00 77.47 442 GLY A N 1
ATOM 3179 C CA . GLY A 1 442 ? 34.631 8.565 67.532 1.00 70.59 442 GLY A CA 1
ATOM 3180 C C . GLY A 1 442 ? 34.624 7.324 66.658 1.00 70.16 442 GLY A C 1
ATOM 3181 O O . GLY A 1 442 ? 33.631 6.600 66.570 1.00 76.63 442 GLY A O 1
ATOM 3182 N N . VAL A 1 443 ? 35.758 7.092 66.002 1.00 69.54 443 VAL A N 1
ATOM 3183 C CA . VAL A 1 443 ? 35.977 5.896 65.198 1.00 70.94 443 VAL A CA 1
ATOM 3184 C C . VAL A 1 443 ? 37.058 5.060 65.868 1.00 66.55 443 VAL A C 1
ATOM 3185 O O . VAL A 1 443 ? 38.001 5.601 66.459 1.00 60.38 443 VAL A O 1
ATOM 3189 N N . GLU A 1 444 ? 36.903 3.739 65.800 1.00 68.94 444 GLU A N 1
ATOM 3190 C CA . GLU A 1 444 ? 37.874 2.843 66.413 1.00 68.96 444 GLU A CA 1
ATOM 3191 C C . GLU A 1 444 ? 39.242 3.041 65.775 1.00 68.15 444 GLU A C 1
ATOM 3192 O O . GLU A 1 444 ? 39.364 3.165 64.553 1.00 69.67 444 GLU A O 1
ATOM 3198 N N . CYS A 1 445 ? 40.277 3.081 66.609 1.00 60.52 445 CYS A N 1
ATOM 3199 C CA . CYS A 1 445 ? 41.608 3.425 66.136 1.00 58.29 445 CYS A CA 1
ATOM 3200 C C . CYS A 1 445 ? 42.651 2.721 66.993 1.00 54.50 445 CYS A C 1
ATOM 3201 O O . CYS A 1 445 ? 42.333 2.035 67.969 1.00 57.50 445 CYS A O 1
ATOM 3204 N N . THR A 1 446 ? 43.911 2.896 66.603 1.00 49.94 446 THR A N 1
ATOM 3205 C CA . THR A 1 446 ? 45.071 2.463 67.378 1.00 51.48 446 THR A CA 1
ATOM 3206 C C . THR A 1 446 ? 46.010 3.659 67.441 1.00 55.33 446 THR A C 1
ATOM 3207 O O . THR A 1 446 ? 46.998 3.730 66.698 1.00 61.22 446 THR A O 1
ATOM 3211 N N . PRO A 1 447 ? 45.727 4.624 68.310 1.00 54.06 447 PRO A N 1
ATOM 3212 C CA . PRO A 1 447 ? 46.456 5.892 68.267 1.00 50.06 447 PRO A CA 1
ATOM 3213 C C . PRO A 1 447 ? 47.801 5.821 68.970 1.00 49.21 447 PRO A C 1
ATOM 3214 O O . PRO A 1 447 ? 47.983 5.113 69.963 1.00 46.82 447 PRO A O 1
ATOM 3218 N N . ILE A 1 448 ? 48.753 6.571 68.422 1.00 49.58 448 ILE A N 1
ATOM 3219 C CA . ILE A 1 448 ? 50.063 6.781 69.026 1.00 48.85 448 ILE A CA 1
ATOM 3220 C C . ILE A 1 448 ? 50.260 8.283 69.156 1.00 52.98 448 ILE A C 1
ATOM 3221 O O . ILE A 1 448 ? 50.277 9.001 68.148 1.00 54.81 448 ILE A O 1
ATOM 3226 N N . ILE A 1 449 ? 50.394 8.758 70.389 1.00 44.20 449 ILE A N 1
ATOM 3227 C CA . ILE A 1 449 ? 50.552 10.178 70.675 1.00 39.55 449 ILE A CA 1
ATOM 3228 C C . ILE A 1 449 ? 51.849 10.354 71.443 1.00 43.37 449 ILE A C 1
ATOM 3229 O O . ILE A 1 449 ? 51.965 9.916 72.595 1.00 40.99 449 ILE A O 1
ATOM 3234 N N . LYS A 1 450 ? 52.823 10.991 70.810 1.00 39.93 450 LYS A N 1
ATOM 3235 C CA . LYS A 1 450 ? 54.089 11.305 71.446 1.00 36.85 450 LYS A CA 1
ATOM 3236 C C . LYS A 1 450 ? 54.071 12.760 71.885 1.00 36.02 450 LYS A C 1
ATOM 3237 O O . LYS A 1 450 ? 53.725 13.646 71.101 1.00 40.80 450 LYS A O 1
ATOM 3243 N N . ILE A 1 451 ? 54.422 12.999 73.142 1.00 40.24 451 ILE A N 1
ATOM 3244 C CA . ILE A 1 451 ? 54.336 14.322 73.741 1.00 37.40 451 ILE A CA 1
ATOM 3245 C C . ILE A 1 451 ? 55.697 14.681 74.311 1.00 40.44 451 ILE A C 1
ATOM 3246 O O . ILE A 1 451 ? 56.380 13.835 74.900 1.00 42.84 451 ILE A O 1
ATOM 3251 N N . ASP A 1 452 ? 56.100 15.933 74.119 1.00 39.27 452 ASP A N 1
ATOM 3252 C CA . ASP A 1 452 ? 57.295 16.444 74.767 1.00 43.55 452 ASP A CA 1
ATOM 3253 C C . ASP A 1 452 ? 57.105 17.937 75.007 1.00 41.34 452 ASP A C 1
ATOM 3254 O O . ASP A 1 452 ? 56.259 18.583 74.385 1.00 43.98 452 ASP A O 1
ATOM 3259 N N . ASN A 1 453 ? 57.874 18.469 75.954 1.00 50.39 453 ASN A N 1
ATOM 3260 C CA . ASN A 1 453 ? 57.899 19.901 76.240 1.00 51.77 453 ASN A CA 1
ATOM 3261 C C . ASN A 1 453 ? 56.560 20.410 76.785 1.00 44.92 453 ASN A C 1
ATOM 3262 O O . ASN A 1 453 ? 56.033 21.434 76.346 1.00 49.00 453 ASN A O 1
ATOM 3267 N N . ILE A 1 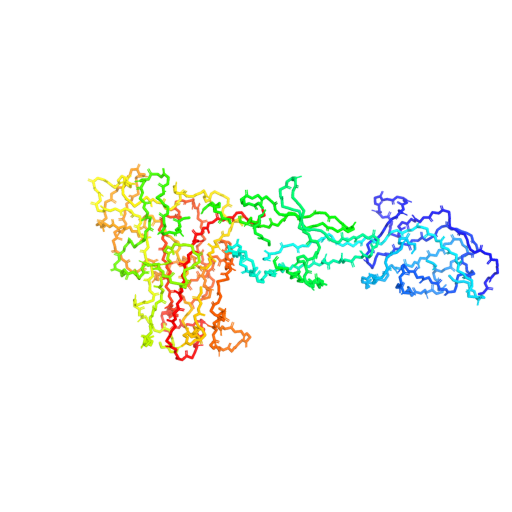454 ? 56.039 19.708 77.788 1.00 40.17 454 ILE A N 1
ATOM 3268 C CA . ILE A 1 454 ? 54.870 20.182 78.520 1.00 44.89 454 ILE A CA 1
ATOM 3269 C C . ILE A 1 454 ? 55.285 21.372 79.375 1.00 40.42 454 ILE A C 1
ATOM 3270 O O . ILE A 1 454 ? 56.136 21.248 80.261 1.00 45.63 454 ILE A O 1
ATOM 3275 N N . ARG A 1 455 ? 54.678 22.531 79.122 1.00 40.97 455 ARG A N 1
ATOM 3276 C CA . ARG A 1 455 ? 55.058 23.764 79.798 1.00 44.82 455 ARG A CA 1
ATOM 3277 C C . ARG A 1 455 ? 53.827 24.640 79.990 1.00 47.01 455 ARG A C 1
ATOM 3278 O O . ARG A 1 455 ? 52.784 24.431 79.365 1.00 49.84 455 ARG A O 1
ATOM 3286 N N . VAL A 1 456 ? 53.954 25.634 80.870 1.00 45.93 456 VAL A N 1
ATOM 3287 C CA . VAL A 1 456 ? 52.927 26.653 81.065 1.00 48.24 456 VAL A CA 1
ATOM 3288 C C . VAL A 1 456 ? 53.543 28.015 80.774 1.00 48.18 456 VAL A C 1
ATOM 3289 O O . VAL A 1 456 ? 54.611 28.349 81.301 1.00 46.00 456 VAL A O 1
ATOM 3293 N N . VAL A 1 457 ? 52.867 28.795 79.933 1.00 50.18 457 VAL A N 1
ATOM 3294 C CA . VAL A 1 457 ? 53.460 29.991 79.332 1.00 53.54 457 VAL A CA 1
ATOM 3295 C C . VAL A 1 457 ? 52.441 31.108 79.331 1.00 53.18 457 VAL A C 1
ATOM 3296 O O . VAL A 1 457 ? 51.222 30.872 79.248 1.00 55.84 457 VAL A O 1
ATOM 3300 N N . PRO A 1 458 ? 52.898 32.355 79.467 1.00 58.31 458 PRO A N 1
ATOM 3301 C CA . PRO A 1 458 ? 51.969 33.486 79.397 1.00 60.01 458 PRO A CA 1
ATOM 3302 C C . PRO A 1 458 ? 51.243 33.536 78.061 1.00 67.03 458 PRO A C 1
ATOM 3303 O O . PRO A 1 458 ? 51.800 33.207 77.013 1.00 66.81 458 PRO A O 1
ATOM 3307 N N . ASN A 1 459 ? 49.976 33.957 78.114 1.00 69.09 459 ASN A N 1
ATOM 3308 C CA . ASN A 1 459 ? 49.191 34.087 76.891 1.00 76.89 459 ASN A CA 1
ATOM 3309 C C . ASN A 1 459 ? 49.759 35.162 75.978 1.00 95.14 459 ASN A C 1
ATOM 3310 O O . ASN A 1 459 ? 49.580 35.099 74.757 1.00 90.57 459 ASN A O 1
ATOM 3315 N N . LYS A 1 460 ? 50.435 36.155 76.546 1.00 63.96 460 LYS A N 1
ATOM 3316 C CA . LYS A 1 460 ? 51.152 37.155 75.767 1.00 81.30 460 LYS A CA 1
ATOM 3317 C C . LYS A 1 460 ? 52.558 37.336 76.337 1.00 88.12 460 LYS A C 1
ATOM 3318 O O . LYS A 1 460 ? 52.729 37.809 77.463 1.00 87.61 460 LYS A O 1
#

Sequence (416 aa):
LASGTPTVYYIRPVDVASKDSLLTSASLQSTICLVGDNLKSIKGILFNDQAAVLNTSYITDHTLIVSVPNEIPSVVTDKYITASNDTIPYDFQVTISAPSVVSSNEWAKAGEEVTITGDYFLDYDNYPLEIKVGKDYTLPREAITSIEKTKITFTPEDPQHEDIVVSDKYGSTNAPFQYDNRGLFDFDTPNSVTNEVLGNSGWHDRIIQSDDTSLSGNYQIGNTGVTAANGKWNDEFSFEYWAGNWANPETYASHPRLCDVADFSDDWTNKSLKFELIPADAGWGAGPQIIFGSPSQISLGNAGVVDVNGVTLAGCNNTWFHAQNGWGRAIYPWYSNSSASLYDTGDKWVTVTIPLSDFNLEFDGNSATKSFSSINDFSSLNIFLIKGAYNDKSVLPDGVECTPIIKIDNIRVVPNK

Secondary structure (DSSP, 8-state):
---S--EEEEEEESSTT-S-S--SEEETT-EEEEEEESGGGB---EETTEEPPP-GGGB-SSEEEEEPPSSPPSS------BTT--------EEE-PPPEE----TTPPTT--EEEEEE-----SSS--EEEETTTEE--GGGEEEE-SSEEEE------SSEEEEEETTEEEEEEEE------B-SSSPPTTT------BSSS------STT-SSS---BS-TT---TT----GGGEEEE-S--S-SSB--SSS--HHHHS--SSGGGEEEEE----TTS-B-S---EEEE-TTT--SS-TT-BBTTS-B---S-S-GGGSSS-B-BB----B-SS-B--B--TT----EEEEGGG--B-TTSSBPSB---SGGGGSEEEEE-----BTTB--SPP-------B----BEEEE--

Foldseek 3Di:
DFDDDKDFPFKAADDDPDPDGGAQEEEAQGKIKTFTAQQVQDPWDAQANRTWDFDPVQTDRGMGITTHHRDDHQAHDQWFQGPVRDTDIDRGYHADDWWFWAFWALLDAAFDKDKTFTFQQHAYPVKGKWKAWADPDTDDVVQWDDTDGTMTIGGHHDDFPTWIWIGIPNGIDTHQATNHQAFAAQQPFQFPQLRHRDAAQADQHADWADDPLDSPGIWWQFDPPDKFQQFADDCSRKGKQFQAAADAQTASNDRWFSCVRHPCPPQQQKKKKWKFWEPQFFDWWFKWKFFAFQLQEHDHDFQGAYPVRHGGGHHDDCSQPVPQLFFTAIHPQCDDNAGDGDTDHSDMTMDIGRLNRSQAGQQGHGGPDHDDDSSSRGIIMDGRGHGAPPNHHDDDGTHMGRIIDMIRSTGMGGSD

Nearest PDB structures (foldseek):
  6d2y-assembly1_A  TM=1.002E+00  e=1.536E-85  Segatella baroniae B14
  3orj-assembly1_A  TM=6.555E-01  e=3.705E-16  Bacteroides ovatus ATCC 8483
  5e7g-assembly1_A  TM=3.618E-01  e=1.555E-13  Bacteroides ovatus ATCC 8483
  8d7r-assembly1_B  TM=3.114E-01  e=6.345E-03  Homo sapiens
  8d6a-assembly1_B  TM=3.224E-01  e=1.359E-02  Homo sapiens

Radius of gyration: 28.52 Å; Cα contacts (8 Å, |Δi|>4): 1049; chains: 1; bounding box: 48×76×73 Å

B-factor: mean 61.6, std 16.64, range [26.21, 143.64]

Solvent-accessible surface area: 19007 Å² total